Protein AF-A0A534NVT3-F1 (afdb_monomer_lite)

Foldseek 3Di:
DDYDDDDDDDDDDDDDDDPDPPPVVVVPPPDDDDDDDDDDDDDDDDDDDDDDDDDDDDDDDDDDDDDDPDDDDDDDDDDDDDDDDDDDDDPPPPPPPDDPDDPVVVVCVVLVPPPDDPDDPVNLVVLLVVLLVLLCVLLVVLLVVCLDDDDVLVVLLVLLCVCLVCVALVSVLVCLLVLVDQDFAFFCLLSRVLNVQHDPDPCSFVVLLVVLLVLLSLLLVLQLVLCCVPRNSPVSSVSSNCLSPPPVSSNQSNGNHLVSVLSNLVSQLSSLLVVCVVVLQSLLVSLLSLLSSCSSPVCSVVSLVVSLVVQCVNPPPVSVVDVSNVSSPVSSCVNNVSQQSSCCVNVVGSSDHPCVVVVPVPDPVVVCCVPPNCVVVVPDDD

Sequence (382 aa):
MAAARGARRSQACLPAAAREGRVEAARAAGRLFPAAASGDALRGGRGRALASAGRRRPVGAAAAGRVQPLRRVPPQAAGRARVQPPLDAHENARGAARGHRSRGDALRRLAGGRGGVQLTPRREGFLLAGCVALFLLLAGVRAWDHTHPYYDDVGFLDLANQVHDLGGPFALVKGLYAGTWTEDNRNPLYVGVLSLVAGRDHGFHTRGRILTIFIGVLALLAWWRTVRRHAGPGPALVLAAFLAASETFVEYSGRESAEPLLVLLWAGAVSTIILGLERPFYWLAAGCLAGLAQLDKGSGIFLVFCFAVALLLWRGPRALRDPWAWGMGLAFLAAASPLLVRNLRVFGSPLHHWNNRLVWIDRLPDYAEIYAPGAFDRLPHG

Radius of gyration: 32.04 Å; chains: 1; bounding box: 75×103×105 Å

Structure (mmCIF, N/CA/C/O backbone):
data_AF-A0A534NVT3-F1
#
_entry.id   AF-A0A534NVT3-F1
#
loop_
_atom_site.group_PDB
_atom_site.id
_atom_site.type_symbol
_atom_site.label_atom_id
_atom_site.label_alt_id
_atom_site.label_comp_id
_atom_site.label_asym_id
_atom_site.label_entity_id
_atom_site.label_seq_id
_atom_site.pdbx_PDB_ins_code
_atom_site.Cartn_x
_atom_site.Cartn_y
_atom_site.Cartn_z
_atom_site.occupancy
_atom_site.B_iso_or_equiv
_atom_site.auth_seq_id
_atom_site.auth_comp_id
_atom_site.auth_asym_id
_atom_site.auth_atom_id
_atom_site.pdbx_PDB_model_num
ATOM 1 N N . MET A 1 1 ? 12.920 39.322 -46.554 1.00 35.59 1 MET A N 1
ATOM 2 C CA . MET A 1 1 ? 13.977 39.164 -47.580 1.00 35.59 1 MET A CA 1
ATOM 3 C C . MET A 1 1 ? 15.123 38.399 -46.927 1.00 35.59 1 MET A C 1
ATOM 5 O O . MET A 1 1 ? 15.685 38.908 -45.974 1.00 35.59 1 MET A O 1
ATOM 9 N N . ALA A 1 2 ? 15.153 37.074 -47.112 1.00 33.50 2 ALA A N 1
ATOM 10 C CA . ALA A 1 2 ? 16.075 36.344 -48.007 1.00 33.50 2 ALA A CA 1
ATOM 11 C C . ALA A 1 2 ? 17.482 36.203 -47.375 1.00 33.50 2 ALA A C 1
ATOM 13 O O . ALA A 1 2 ? 18.178 37.195 -47.236 1.00 33.50 2 ALA A O 1
ATOM 14 N N . ALA A 1 3 ? 17.811 35.042 -46.782 1.00 36.75 3 ALA A N 1
ATOM 15 C CA . ALA A 1 3 ? 18.461 33.864 -47.410 1.00 36.75 3 ALA A CA 1
ATOM 16 C C . ALA A 1 3 ? 20.005 33.980 -47.305 1.00 36.75 3 ALA A C 1
ATOM 18 O O . ALA A 1 3 ? 20.523 35.068 -47.477 1.00 36.75 3 ALA A O 1
ATOM 19 N N . ALA A 1 4 ? 20.852 32.972 -47.080 1.00 38.94 4 ALA A N 1
ATOM 20 C CA . ALA A 1 4 ? 20.775 31.532 -46.830 1.00 38.94 4 ALA A CA 1
ATOM 21 C C . ALA A 1 4 ? 22.229 31.010 -46.620 1.00 38.94 4 ALA A C 1
ATOM 23 O O . ALA A 1 4 ? 23.179 31.718 -46.950 1.00 38.94 4 ALA A O 1
ATOM 24 N N . ARG A 1 5 ? 22.352 29.714 -46.265 1.00 34.50 5 ARG A N 1
ATOM 25 C CA . ARG A 1 5 ? 23.527 28.795 -46.340 1.00 34.50 5 ARG A CA 1
ATOM 26 C C . ARG A 1 5 ? 24.401 28.732 -45.068 1.00 34.50 5 ARG A C 1
ATOM 28 O O . ARG A 1 5 ? 24.807 29.754 -44.552 1.00 34.50 5 ARG A O 1
ATOM 35 N N . GLY A 1 6 ? 24.760 27.564 -44.528 1.00 28.67 6 GLY A N 1
ATOM 36 C CA . GLY A 1 6 ? 24.580 26.193 -45.004 1.00 28.67 6 GLY A CA 1
ATOM 37 C C . GLY A 1 6 ? 24.985 25.154 -43.948 1.00 28.67 6 GLY A C 1
ATOM 38 O O . GLY A 1 6 ? 25.758 25.428 -43.036 1.00 28.67 6 GLY A O 1
ATOM 39 N N . ALA A 1 7 ? 24.420 23.958 -44.092 1.00 34.91 7 ALA A N 1
ATOM 40 C CA . ALA A 1 7 ? 24.636 22.791 -43.249 1.00 34.91 7 ALA A CA 1
ATOM 41 C C . ALA A 1 7 ? 25.855 21.969 -43.703 1.00 34.91 7 ALA A C 1
ATOM 43 O O . ALA A 1 7 ? 26.071 21.801 -44.905 1.00 34.91 7 ALA A O 1
ATOM 44 N N . ARG A 1 8 ? 26.568 21.343 -42.756 1.00 31.50 8 ARG A N 1
ATOM 45 C CA . ARG A 1 8 ? 27.329 20.107 -43.000 1.00 31.50 8 ARG A CA 1
ATOM 46 C C . ARG A 1 8 ? 27.159 19.122 -41.844 1.00 31.50 8 ARG A C 1
ATOM 48 O O . ARG A 1 8 ? 27.379 19.448 -40.686 1.00 31.50 8 ARG A O 1
ATOM 55 N N . ARG A 1 9 ? 26.741 17.915 -42.232 1.00 34.75 9 ARG A N 1
ATOM 56 C CA . ARG A 1 9 ? 26.665 16.674 -41.455 1.00 34.75 9 ARG A CA 1
ATOM 57 C C . ARG A 1 9 ? 28.070 16.116 -41.209 1.00 34.75 9 ARG A C 1
ATOM 59 O O . ARG A 1 9 ? 28.886 16.129 -42.127 1.00 34.75 9 ARG A O 1
ATOM 66 N N . SER A 1 10 ? 28.274 15.481 -40.060 1.00 31.81 10 SER A N 1
ATOM 67 C CA . SER A 1 10 ? 29.258 14.410 -39.881 1.00 31.81 10 SER A CA 1
ATOM 68 C C . SER A 1 10 ? 28.551 13.190 -39.282 1.00 31.81 10 SER A C 1
ATOM 70 O O . SER A 1 10 ? 28.169 13.160 -38.117 1.00 31.81 10 SER A O 1
ATOM 72 N N . GLN A 1 11 ? 28.312 12.195 -40.137 1.00 33.34 11 GLN A N 1
ATOM 73 C CA . GLN A 1 11 ? 27.956 10.832 -39.752 1.00 33.34 11 GLN A CA 1
ATOM 74 C C . GLN A 1 11 ? 29.257 10.094 -39.424 1.00 33.34 11 GLN A C 1
ATOM 76 O O . GLN A 1 11 ? 30.138 10.015 -40.277 1.00 33.34 11 GLN A O 1
ATOM 81 N N . ALA A 1 12 ? 29.378 9.552 -38.213 1.00 33.16 12 ALA A N 1
ATOM 82 C CA . ALA A 1 12 ? 30.413 8.579 -37.885 1.00 33.16 12 ALA A CA 1
ATOM 83 C C . ALA A 1 12 ? 29.840 7.168 -38.082 1.00 33.16 12 ALA A C 1
ATOM 85 O O . ALA A 1 12 ? 28.866 6.778 -37.438 1.00 33.16 12 ALA A O 1
ATOM 86 N N . CYS A 1 13 ? 30.437 6.440 -39.023 1.00 31.30 13 CYS A N 1
ATOM 87 C CA . CYS A 1 13 ? 30.183 5.036 -39.324 1.00 31.30 13 CYS A CA 1
ATOM 88 C C . CYS A 1 13 ? 30.794 4.155 -38.220 1.00 31.30 13 CYS A C 1
ATOM 90 O O . CYS A 1 13 ? 31.980 4.292 -37.927 1.00 31.30 13 CYS A O 1
ATOM 92 N N . LEU A 1 14 ? 30.018 3.230 -37.646 1.00 36.56 14 LEU A N 1
ATOM 93 C CA . LEU A 1 14 ? 30.528 2.118 -36.833 1.00 36.56 14 LEU A CA 1
ATOM 94 C C . LEU A 1 14 ? 30.482 0.818 -37.664 1.00 36.56 14 LEU A C 1
ATOM 96 O O . LEU A 1 14 ? 29.512 0.615 -38.399 1.00 36.56 14 LEU A O 1
ATOM 100 N N . PRO A 1 15 ? 31.506 -0.053 -37.582 1.00 34.88 15 PRO A N 1
ATOM 101 C CA . PRO A 1 15 ? 31.654 -1.203 -38.471 1.00 34.88 15 PRO A CA 1
ATOM 102 C C . PRO A 1 15 ? 30.706 -2.372 -38.148 1.00 34.88 15 PRO A C 1
ATOM 104 O O . PRO A 1 15 ? 30.394 -2.680 -36.997 1.00 34.88 15 PRO A O 1
ATOM 107 N N . ALA A 1 16 ? 30.276 -3.045 -39.216 1.00 35.97 16 ALA A N 1
ATOM 108 C CA . ALA A 1 16 ? 29.253 -4.085 -39.266 1.00 35.97 16 ALA A CA 1
ATOM 109 C C . ALA A 1 16 ? 29.789 -5.507 -38.992 1.00 35.97 16 ALA A C 1
ATOM 111 O O . ALA A 1 16 ? 29.692 -6.383 -39.846 1.00 35.97 16 ALA A O 1
ATOM 112 N N . ALA A 1 17 ? 30.318 -5.765 -37.793 1.00 36.00 17 ALA A N 1
ATOM 113 C CA . ALA A 1 17 ? 30.747 -7.111 -37.391 1.00 36.00 17 ALA A CA 1
ATOM 114 C C . ALA A 1 17 ? 30.399 -7.414 -35.923 1.00 36.00 17 ALA A C 1
ATOM 116 O O . ALA A 1 17 ? 31.277 -7.566 -35.082 1.00 36.00 17 ALA A O 1
ATOM 117 N N . ALA A 1 18 ? 29.104 -7.456 -35.587 1.00 38.44 18 ALA A N 1
ATOM 118 C CA . ALA A 1 18 ? 28.642 -7.923 -34.269 1.00 38.44 18 ALA A CA 1
ATOM 119 C C . ALA A 1 18 ? 27.169 -8.390 -34.241 1.00 38.44 18 ALA A C 1
ATOM 121 O O . ALA A 1 18 ? 26.540 -8.368 -33.182 1.00 38.44 18 ALA A O 1
ATOM 122 N N . ARG A 1 19 ? 26.574 -8.763 -35.387 1.00 38.41 19 ARG A N 1
ATOM 123 C CA . ARG A 1 19 ? 25.117 -8.992 -35.484 1.00 38.41 19 ARG A CA 1
ATOM 124 C C . ARG A 1 19 ? 24.635 -10.439 -35.606 1.00 38.41 19 ARG A C 1
ATOM 126 O O . ARG A 1 19 ? 23.429 -10.632 -35.534 1.00 38.41 19 ARG A O 1
ATOM 133 N N . GLU A 1 20 ? 25.507 -11.444 -35.665 1.00 35.41 20 GLU A N 1
ATOM 134 C CA . GLU A 1 20 ? 25.053 -12.836 -35.887 1.00 35.41 20 GLU A CA 1
ATOM 135 C C . GLU A 1 20 ? 25.266 -13.810 -34.712 1.00 35.41 20 GLU A C 1
ATOM 137 O O . GLU A 1 20 ? 24.826 -14.948 -34.777 1.00 35.41 20 GLU A O 1
ATOM 142 N N . GLY A 1 21 ? 25.822 -13.375 -33.575 1.00 36.50 21 GLY A N 1
ATOM 143 C CA . GLY A 1 21 ? 26.151 -14.288 -32.463 1.00 36.50 21 GLY A CA 1
ATOM 144 C C . GLY A 1 21 ? 25.149 -14.408 -31.301 1.00 36.50 21 GLY A C 1
ATOM 145 O O . GLY A 1 21 ? 25.432 -15.134 -30.355 1.00 36.50 21 GLY A O 1
ATOM 146 N N . ARG A 1 22 ? 24.018 -13.681 -31.282 1.00 36.28 22 ARG A N 1
ATOM 147 C CA . ARG A 1 22 ? 23.162 -13.579 -30.066 1.00 36.28 22 ARG A CA 1
ATOM 148 C C . ARG A 1 22 ? 21.808 -14.286 -30.109 1.00 36.28 22 ARG A C 1
ATOM 150 O O . ARG A 1 22 ? 21.149 -14.346 -29.076 1.00 36.28 22 ARG A O 1
ATOM 157 N N . VAL A 1 23 ? 21.388 -14.840 -31.244 1.00 37.47 23 VAL A N 1
ATOM 158 C CA . VAL A 1 23 ? 20.041 -15.438 -31.358 1.00 37.47 23 VAL A CA 1
ATOM 159 C C . VAL A 1 23 ? 20.011 -16.920 -30.946 1.00 37.47 23 VAL A C 1
ATOM 161 O O . VAL A 1 23 ? 18.973 -17.404 -30.501 1.00 37.47 23 VAL A O 1
ATOM 164 N N . GLU A 1 24 ? 21.143 -17.633 -30.965 1.00 31.64 24 GLU A N 1
ATOM 165 C CA . GLU A 1 24 ? 21.183 -19.059 -30.585 1.00 31.64 24 GLU A CA 1
ATOM 166 C C . GLU A 1 24 ? 21.427 -19.318 -29.089 1.00 31.64 24 GLU A C 1
ATOM 168 O O . GLU A 1 24 ? 20.954 -20.323 -28.557 1.00 31.64 24 GLU A O 1
ATOM 173 N N . ALA A 1 25 ? 22.045 -18.387 -28.355 1.00 33.62 25 ALA A N 1
ATOM 174 C CA . ALA A 1 25 ? 22.308 -18.560 -26.920 1.00 33.62 25 ALA A CA 1
ATOM 175 C C . ALA A 1 25 ? 21.039 -18.470 -26.041 1.00 33.62 25 ALA A C 1
ATOM 177 O O . ALA A 1 25 ? 21.001 -19.019 -24.942 1.00 33.62 25 ALA A O 1
ATOM 178 N N . ALA A 1 26 ? 19.968 -17.837 -26.533 1.00 35.19 26 ALA A N 1
ATOM 179 C CA . ALA A 1 26 ? 18.715 -17.671 -25.790 1.00 35.19 26 ALA A CA 1
ATOM 180 C C . ALA A 1 26 ? 17.779 -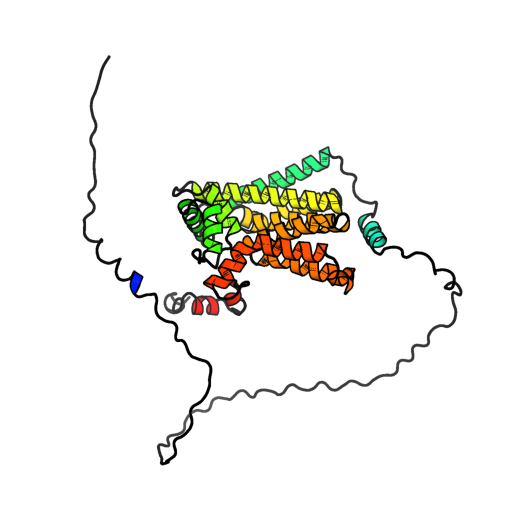18.899 -25.851 1.00 35.19 26 ALA A C 1
ATOM 182 O O . ALA A 1 26 ? 16.812 -18.965 -25.095 1.00 35.19 26 ALA A O 1
ATOM 183 N N . ARG A 1 27 ? 18.055 -19.896 -26.708 1.00 34.28 27 ARG A N 1
ATOM 184 C CA . ARG A 1 27 ? 17.257 -21.139 -26.793 1.00 34.28 27 ARG A CA 1
ATOM 185 C C . ARG A 1 27 ? 17.818 -22.308 -25.976 1.00 34.28 27 ARG A C 1
ATOM 187 O O . ARG A 1 27 ? 17.100 -23.281 -25.771 1.00 34.28 27 ARG A O 1
ATOM 194 N N . ALA A 1 28 ? 19.050 -22.214 -25.472 1.00 31.77 28 ALA A N 1
ATOM 195 C CA . ALA A 1 28 ? 19.714 -23.312 -24.761 1.00 31.77 28 ALA A CA 1
ATOM 196 C C . ALA A 1 28 ? 19.595 -23.254 -23.222 1.00 31.77 28 ALA A C 1
ATOM 198 O O . ALA A 1 28 ? 19.855 -24.251 -22.557 1.00 31.77 28 ALA A O 1
ATOM 199 N N . ALA A 1 29 ? 19.157 -22.133 -22.636 1.00 32.81 29 ALA A N 1
ATOM 200 C CA . ALA A 1 29 ? 19.079 -21.967 -21.176 1.00 32.81 29 ALA A CA 1
ATOM 201 C C . ALA A 1 29 ? 17.771 -22.484 -20.535 1.00 32.81 29 ALA A C 1
ATOM 203 O O . ALA A 1 29 ? 17.609 -22.432 -19.319 1.00 32.81 29 ALA A O 1
ATOM 204 N N . GLY A 1 30 ? 16.831 -22.998 -21.330 1.00 32.53 30 GLY A N 1
ATOM 205 C CA . GLY A 1 30 ? 15.546 -23.507 -20.854 1.00 32.53 30 GLY A CA 1
ATOM 206 C C . GLY A 1 30 ? 15.455 -25.024 -20.934 1.00 32.53 30 GLY A C 1
ATOM 207 O O . GLY A 1 30 ? 14.676 -25.506 -21.748 1.00 32.53 30 GLY A O 1
ATOM 208 N N . ARG A 1 31 ? 16.257 -25.775 -20.160 1.00 37.81 31 ARG A N 1
ATOM 209 C CA . ARG A 1 31 ? 16.073 -27.231 -19.943 1.00 37.81 31 ARG A CA 1
ATOM 210 C C . ARG A 1 31 ? 17.063 -27.828 -18.929 1.00 37.81 31 ARG A C 1
ATOM 212 O O . ARG A 1 31 ? 17.873 -28.665 -19.289 1.00 37.81 31 ARG A O 1
ATOM 219 N N . LEU A 1 32 ? 16.976 -27.465 -17.650 1.00 31.33 32 LEU A N 1
ATOM 220 C CA . LEU A 1 32 ? 17.580 -28.269 -16.575 1.00 31.33 32 LEU A CA 1
ATOM 221 C C . LEU A 1 32 ? 16.738 -28.173 -15.292 1.00 31.33 32 LEU A C 1
ATOM 223 O O . LEU A 1 32 ? 17.027 -27.391 -14.397 1.00 31.33 32 LEU A O 1
ATOM 227 N N . PHE A 1 33 ? 15.700 -29.003 -15.205 1.00 34.34 33 PHE A N 1
ATOM 228 C CA . PHE A 1 33 ? 15.181 -29.501 -13.930 1.00 34.34 33 PHE A CA 1
ATOM 229 C C . PHE A 1 33 ? 15.008 -31.017 -14.069 1.00 34.34 33 PHE A C 1
ATOM 231 O O . PHE A 1 33 ? 14.313 -31.451 -14.993 1.00 34.34 33 PHE A O 1
ATOM 238 N N . PRO A 1 34 ? 15.620 -31.842 -13.203 1.00 33.31 34 PRO A N 1
ATOM 239 C CA . PRO A 1 34 ? 15.310 -33.258 -13.166 1.00 33.31 34 PRO A CA 1
ATOM 240 C C . PRO A 1 34 ? 13.983 -33.456 -12.427 1.00 33.31 34 PRO A C 1
ATOM 242 O O . PRO A 1 34 ? 13.841 -33.124 -11.251 1.00 33.31 34 PRO A O 1
ATOM 245 N N . ALA A 1 35 ? 13.008 -34.011 -13.139 1.00 30.14 35 ALA A N 1
ATOM 246 C CA . ALA A 1 35 ? 11.843 -34.637 -12.541 1.00 30.14 35 ALA A CA 1
ATOM 247 C C . ALA A 1 35 ? 12.246 -35.998 -11.946 1.00 30.14 35 ALA A C 1
ATOM 249 O O . ALA A 1 35 ? 12.818 -36.829 -12.647 1.00 30.14 35 ALA A O 1
ATOM 250 N N . ALA A 1 36 ? 11.912 -36.240 -10.680 1.00 32.03 36 ALA A N 1
ATOM 251 C CA . ALA A 1 36 ? 11.793 -37.578 -10.097 1.00 32.03 36 ALA A CA 1
ATOM 252 C C . ALA A 1 36 ? 10.763 -37.481 -8.956 1.00 32.03 36 ALA A C 1
ATOM 254 O O . ALA A 1 36 ? 11.010 -36.821 -7.954 1.00 32.03 36 ALA A O 1
ATOM 255 N N . ALA A 1 37 ? 9.494 -37.818 -9.188 1.00 32.81 37 ALA A N 1
ATOM 256 C CA . ALA A 1 37 ? 8.914 -39.155 -9.352 1.00 32.81 37 ALA A CA 1
ATOM 257 C C . ALA A 1 37 ? 8.639 -39.836 -8.000 1.00 32.81 37 ALA A C 1
ATOM 259 O O . ALA A 1 37 ? 9.515 -40.364 -7.322 1.00 32.81 37 ALA A O 1
ATOM 260 N N . SER A 1 38 ? 7.355 -39.782 -7.660 1.00 31.20 38 SER A N 1
ATOM 261 C CA . SER A 1 38 ? 6.607 -40.609 -6.722 1.00 31.20 38 SER A CA 1
ATOM 262 C C . SER A 1 38 ? 6.796 -42.110 -6.973 1.00 31.20 38 SER A C 1
ATOM 264 O O . SER A 1 38 ? 6.854 -42.546 -8.122 1.00 31.20 38 SER A O 1
ATOM 266 N N . GLY A 1 39 ? 6.845 -42.887 -5.888 1.00 28.25 39 GLY A N 1
ATOM 267 C CA . GLY A 1 39 ? 6.844 -44.349 -5.917 1.00 28.25 39 GLY A CA 1
ATOM 268 C C . GLY A 1 39 ? 5.525 -44.932 -6.428 1.00 28.25 39 GLY A C 1
ATOM 269 O O . GLY A 1 39 ? 4.465 -44.360 -6.207 1.00 28.25 39 GLY A O 1
ATOM 270 N N . ASP A 1 40 ? 5.589 -46.042 -7.158 1.00 29.70 40 ASP A N 1
ATOM 271 C CA . ASP A 1 40 ? 5.370 -47.378 -6.597 1.00 29.70 40 ASP A CA 1
ATOM 272 C C . ASP A 1 40 ? 5.522 -48.465 -7.677 1.00 29.70 40 ASP A C 1
ATOM 274 O O . ASP A 1 40 ? 5.248 -48.250 -8.854 1.00 29.70 40 ASP A O 1
ATOM 278 N N . ALA A 1 41 ? 5.909 -49.652 -7.203 1.00 30.11 41 ALA A N 1
ATOM 279 C CA . ALA A 1 41 ? 5.780 -50.973 -7.821 1.00 30.11 41 ALA A CA 1
ATOM 280 C C . ALA A 1 41 ? 6.546 -51.288 -9.127 1.00 30.11 41 ALA A C 1
ATOM 282 O O . ALA A 1 41 ? 6.143 -50.924 -10.224 1.00 30.11 41 ALA A O 1
ATOM 283 N N . LEU A 1 42 ? 7.525 -52.198 -9.015 1.00 32.41 42 LEU A N 1
ATOM 284 C CA . LEU A 1 42 ? 7.447 -53.507 -9.682 1.00 32.41 42 LEU A CA 1
ATOM 285 C C . LEU A 1 42 ? 8.420 -54.526 -9.062 1.00 32.41 42 LEU A C 1
ATOM 287 O O . LEU A 1 42 ? 9.544 -54.229 -8.669 1.00 32.41 42 LEU A O 1
ATOM 291 N N . ARG A 1 43 ? 7.895 -55.745 -8.935 1.00 30.98 43 ARG A N 1
ATOM 292 C CA . ARG A 1 43 ? 8.469 -56.942 -8.319 1.00 30.98 43 ARG A CA 1
ATOM 293 C C . ARG A 1 43 ? 9.644 -57.523 -9.114 1.00 30.98 43 ARG A C 1
ATOM 295 O O . ARG A 1 43 ? 9.544 -57.672 -10.323 1.00 30.98 43 ARG A O 1
ATOM 302 N N . GLY A 1 44 ? 10.586 -58.107 -8.369 1.00 28.19 44 GLY A N 1
ATOM 303 C CA . GLY A 1 44 ? 11.086 -59.462 -8.633 1.00 28.19 44 GLY A CA 1
ATOM 304 C C . GLY A 1 44 ? 12.454 -59.574 -9.309 1.00 28.19 44 GLY A C 1
ATOM 305 O O . GLY A 1 44 ? 12.640 -59.122 -10.428 1.00 28.19 44 GLY A O 1
ATOM 306 N N . GLY A 1 45 ? 13.387 -60.287 -8.666 1.00 27.69 45 GLY A N 1
ATOM 307 C CA . GLY A 1 45 ? 14.597 -60.764 -9.345 1.00 27.69 45 GLY A CA 1
ATOM 308 C C . GLY A 1 45 ? 15.762 -61.116 -8.426 1.00 27.69 45 GLY A C 1
ATOM 309 O O . GLY A 1 45 ? 16.550 -60.264 -8.054 1.00 27.69 45 GLY A O 1
ATOM 310 N N . ARG A 1 46 ? 15.853 -62.398 -8.072 1.00 30.44 46 ARG A N 1
ATOM 311 C CA . ARG A 1 46 ? 16.892 -63.081 -7.282 1.00 30.44 46 ARG A CA 1
ATOM 312 C C . ARG A 1 46 ? 18.351 -62.796 -7.717 1.00 30.44 46 ARG A C 1
ATOM 314 O O . ARG A 1 46 ? 18.662 -62.943 -8.889 1.00 30.44 46 ARG A O 1
ATOM 321 N N . GLY A 1 47 ? 19.253 -62.710 -6.730 1.00 28.39 47 GLY A N 1
ATOM 322 C CA . GLY A 1 47 ? 20.329 -63.710 -6.570 1.00 28.39 47 GLY A CA 1
ATOM 323 C C . GLY A 1 47 ? 21.795 -63.325 -6.856 1.00 28.39 47 GLY A C 1
ATOM 324 O O . GLY A 1 47 ? 22.125 -62.934 -7.965 1.00 28.39 47 GLY A O 1
ATOM 325 N N . ARG A 1 48 ? 22.659 -63.679 -5.877 1.00 29.61 48 ARG A N 1
ATOM 326 C CA . ARG A 1 48 ? 24.143 -63.852 -5.876 1.00 29.61 48 ARG A CA 1
ATOM 327 C C . ARG A 1 48 ? 24.974 -62.558 -5.760 1.00 29.61 48 ARG A C 1
ATOM 329 O O . ARG A 1 48 ? 24.814 -61.667 -6.571 1.00 29.61 48 ARG A O 1
ATOM 336 N N . ALA A 1 49 ? 25.773 -62.292 -4.717 1.00 29.70 49 ALA A N 1
ATOM 337 C CA . ALA A 1 49 ? 26.787 -63.029 -3.929 1.00 29.70 49 ALA A CA 1
ATOM 338 C C . ALA A 1 49 ? 28.209 -63.037 -4.536 1.00 29.70 49 ALA A C 1
ATOM 340 O O . ALA A 1 49 ? 28.377 -63.442 -5.681 1.00 29.70 49 ALA A O 1
ATOM 341 N N . LEU A 1 50 ? 29.179 -62.726 -3.649 1.00 32.06 50 LEU A N 1
ATOM 342 C CA . LEU A 1 50 ? 30.659 -62.813 -3.713 1.00 32.06 50 LEU A CA 1
ATOM 343 C C . LEU A 1 50 ? 31.387 -61.590 -4.312 1.00 32.06 50 LEU A C 1
ATOM 345 O O . LEU A 1 50 ? 30.955 -61.062 -5.321 1.00 32.06 50 LEU A O 1
ATOM 349 N N . ALA A 1 51 ? 32.533 -61.111 -3.817 1.00 31.16 51 ALA A N 1
ATOM 350 C CA . ALA A 1 51 ? 33.303 -61.270 -2.575 1.00 31.16 51 ALA A CA 1
ATOM 351 C C . ALA A 1 51 ? 34.484 -60.260 -2.630 1.00 31.16 51 ALA A C 1
ATOM 353 O O . ALA A 1 51 ? 34.868 -59.880 -3.727 1.00 31.16 51 ALA A O 1
ATOM 354 N N . SER A 1 52 ? 35.026 -59.869 -1.457 1.00 32.00 52 SER A N 1
ATOM 355 C CA . SER A 1 52 ? 36.449 -59.583 -1.096 1.00 32.00 52 SER A CA 1
ATOM 356 C C . SER A 1 52 ? 37.390 -58.846 -2.091 1.00 32.00 52 SER A C 1
ATOM 358 O O . SER A 1 52 ? 37.389 -59.135 -3.270 1.00 32.00 52 SER A O 1
ATOM 360 N N . ALA A 1 53 ? 38.361 -57.992 -1.754 1.00 29.83 53 ALA A N 1
ATOM 361 C CA . ALA A 1 53 ? 39.105 -57.660 -0.539 1.00 29.83 53 ALA A CA 1
ATOM 362 C C . ALA A 1 53 ? 39.923 -56.373 -0.803 1.00 29.83 53 ALA A C 1
ATOM 364 O O . ALA A 1 53 ? 40.225 -56.055 -1.949 1.00 29.83 53 ALA A O 1
ATOM 365 N N . GLY A 1 54 ? 40.384 -55.698 0.256 1.00 28.23 54 GLY A N 1
ATOM 366 C CA . GLY A 1 54 ? 41.422 -54.669 0.118 1.00 28.23 54 GLY A CA 1
ATOM 367 C C . GLY A 1 54 ? 41.676 -53.829 1.367 1.00 28.23 54 GLY A C 1
ATOM 368 O O . GLY A 1 54 ? 41.404 -52.636 1.379 1.00 28.23 54 GLY A O 1
ATOM 369 N N . ARG A 1 55 ? 42.196 -54.450 2.433 1.00 32.25 55 ARG A N 1
ATOM 370 C CA . ARG A 1 55 ? 42.700 -53.777 3.645 1.00 32.25 55 ARG A CA 1
ATOM 371 C C . ARG A 1 55 ? 43.851 -52.815 3.314 1.00 32.25 55 ARG A C 1
ATOM 373 O O . ARG A 1 55 ? 44.888 -53.296 2.872 1.00 32.25 55 ARG A O 1
ATOM 380 N N . ARG A 1 56 ? 43.750 -51.538 3.708 1.00 30.31 56 ARG A N 1
ATOM 381 C CA . ARG A 1 56 ? 44.862 -50.746 4.283 1.00 30.31 56 ARG A CA 1
ATOM 382 C C . ARG A 1 56 ? 44.320 -49.706 5.280 1.00 30.31 56 ARG A C 1
ATOM 384 O O . ARG A 1 56 ? 43.463 -48.896 4.957 1.00 30.31 56 ARG A O 1
ATOM 391 N N . ARG A 1 57 ? 44.837 -49.765 6.504 1.00 30.98 57 ARG A N 1
ATOM 392 C CA . ARG A 1 57 ? 44.809 -48.785 7.611 1.00 30.98 57 ARG A CA 1
ATOM 393 C C . ARG A 1 57 ? 46.119 -49.026 8.394 1.00 30.98 57 ARG A C 1
ATOM 395 O O . ARG A 1 57 ? 46.659 -50.124 8.234 1.00 30.98 57 ARG A O 1
ATOM 402 N N . PRO A 1 58 ? 46.569 -48.160 9.321 1.00 42.84 58 PRO A N 1
ATOM 403 C CA . PRO A 1 58 ? 46.142 -46.782 9.625 1.00 42.84 58 PRO A CA 1
ATOM 404 C C . PRO A 1 58 ? 47.325 -45.814 9.900 1.00 42.84 58 PRO A C 1
ATOM 406 O O . PRO A 1 58 ? 48.379 -46.260 10.329 1.00 42.84 58 PRO A O 1
ATOM 409 N N . VAL A 1 59 ? 47.127 -44.492 9.804 1.00 31.03 59 VAL A N 1
ATOM 410 C CA . VAL A 1 59 ? 47.856 -43.499 10.630 1.00 31.03 59 VAL A CA 1
ATOM 411 C C . VAL A 1 59 ? 46.949 -42.281 10.843 1.00 31.03 59 VAL A C 1
ATOM 413 O O . VAL A 1 59 ? 46.335 -41.810 9.891 1.00 31.03 59 VAL A O 1
ATOM 416 N N . GLY A 1 60 ? 46.892 -41.770 12.077 1.00 29.70 60 GLY A N 1
ATOM 417 C CA . GLY A 1 60 ? 46.516 -40.377 12.355 1.00 29.70 60 GLY A CA 1
ATOM 418 C C . GLY A 1 60 ? 45.161 -40.169 13.021 1.00 29.70 60 GLY A C 1
ATOM 419 O O . GLY A 1 60 ? 44.170 -39.882 12.362 1.00 29.70 60 GLY A O 1
ATOM 420 N N . ALA A 1 61 ? 45.138 -40.292 14.346 1.00 30.92 61 ALA A N 1
ATOM 421 C CA . ALA A 1 61 ? 44.027 -39.930 15.211 1.00 30.92 61 ALA A CA 1
ATOM 422 C C . ALA A 1 61 ? 43.823 -38.404 15.285 1.00 30.92 61 ALA A C 1
ATOM 424 O O . ALA A 1 61 ? 44.777 -37.667 15.518 1.00 30.92 61 ALA A O 1
ATOM 425 N N . ALA A 1 62 ? 42.570 -37.952 15.198 1.00 32.69 62 ALA A N 1
ATOM 426 C CA . ALA A 1 62 ? 42.117 -36.684 15.766 1.00 32.69 62 ALA A CA 1
ATOM 427 C C . ALA A 1 62 ? 40.644 -36.812 16.188 1.00 32.69 62 ALA A C 1
ATOM 429 O O . ALA A 1 62 ? 39.861 -37.540 15.580 1.00 32.69 62 ALA A O 1
ATOM 430 N N . ALA A 1 63 ? 40.321 -36.182 17.310 1.00 33.62 63 ALA A N 1
ATOM 431 C CA . ALA A 1 63 ? 39.226 -36.509 18.210 1.00 33.62 63 ALA A CA 1
ATOM 432 C C . ALA A 1 63 ? 37.813 -36.380 17.613 1.00 33.62 63 ALA A C 1
ATOM 434 O O . ALA A 1 63 ? 37.406 -35.324 17.137 1.00 33.62 63 ALA A O 1
ATOM 435 N N . ALA A 1 64 ? 37.020 -37.442 17.772 1.00 33.25 64 ALA A N 1
ATOM 436 C CA . ALA A 1 64 ? 35.570 -37.381 17.670 1.00 33.25 64 ALA A CA 1
ATOM 437 C C . ALA A 1 64 ? 35.007 -36.642 18.898 1.00 33.25 64 ALA A C 1
ATOM 439 O O . ALA A 1 64 ? 35.096 -37.128 20.030 1.00 33.25 64 ALA A O 1
ATOM 440 N N . GLY A 1 65 ? 34.433 -35.461 18.664 1.00 30.95 65 GLY A N 1
ATOM 441 C CA . GLY A 1 65 ? 33.664 -34.714 19.651 1.00 30.95 65 GLY A CA 1
ATOM 442 C C . GLY A 1 65 ? 32.439 -35.516 20.085 1.00 30.95 65 GLY A C 1
ATOM 443 O O . GLY A 1 65 ? 31.528 -35.770 19.300 1.00 30.95 65 GLY A O 1
ATOM 444 N N . ARG A 1 66 ? 32.438 -35.941 21.350 1.00 32.31 66 ARG A N 1
ATOM 445 C CA . ARG A 1 66 ? 31.300 -36.586 22.007 1.00 32.31 66 ARG A CA 1
ATOM 446 C C . ARG A 1 66 ? 30.135 -35.603 22.097 1.00 32.31 66 ARG A C 1
ATOM 448 O O . ARG A 1 66 ? 30.247 -34.566 22.744 1.00 32.31 66 ARG A O 1
ATOM 455 N N . VAL A 1 67 ? 29.001 -35.991 21.523 1.00 35.50 67 VAL A N 1
ATOM 456 C CA . VAL A 1 67 ? 27.685 -35.424 21.829 1.00 35.50 67 VAL A CA 1
ATOM 457 C C . VAL A 1 67 ? 27.404 -35.674 23.314 1.00 35.50 67 VAL A C 1
ATOM 459 O O . VAL A 1 67 ? 27.305 -36.823 23.748 1.00 35.50 67 VAL A O 1
ATOM 462 N N . GLN A 1 68 ? 27.333 -34.606 24.110 1.00 34.09 68 GLN A N 1
ATOM 463 C CA . GLN A 1 68 ? 26.896 -34.686 25.502 1.00 34.09 68 GLN A CA 1
ATOM 464 C C . GLN A 1 68 ? 25.377 -34.918 25.549 1.00 34.09 68 GLN A C 1
ATOM 466 O O . GLN A 1 68 ? 24.633 -34.162 24.922 1.00 34.09 68 GLN A O 1
ATOM 471 N N . PRO A 1 69 ? 24.880 -35.913 26.299 1.00 35.47 69 PRO A N 1
ATOM 472 C CA . PRO A 1 69 ? 23.455 -36.028 26.562 1.00 35.47 69 PRO A CA 1
ATOM 473 C C . PRO A 1 69 ? 23.000 -34.908 27.510 1.00 35.47 69 PRO A C 1
ATOM 475 O O . PRO A 1 69 ? 23.622 -34.650 28.542 1.00 35.47 69 PRO A O 1
ATOM 478 N N . LEU A 1 70 ? 21.886 -34.265 27.150 1.00 36.56 70 LEU A N 1
ATOM 479 C CA . LEU A 1 70 ? 21.153 -33.293 27.962 1.00 36.56 70 LEU A CA 1
ATOM 480 C C . LEU A 1 70 ? 20.963 -33.806 29.396 1.00 36.56 70 LEU A C 1
ATOM 482 O O . LEU A 1 70 ? 20.268 -34.794 29.651 1.00 36.56 70 LEU A O 1
ATOM 486 N N . ARG A 1 71 ? 21.580 -33.101 30.344 1.00 30.70 71 ARG A N 1
ATOM 487 C CA . ARG A 1 71 ? 21.436 -33.331 31.779 1.00 30.70 71 ARG A CA 1
ATOM 488 C C . ARG A 1 71 ? 20.005 -32.959 32.181 1.00 30.70 71 ARG A C 1
ATOM 490 O O . ARG A 1 71 ? 19.640 -31.786 32.174 1.00 30.70 71 ARG A O 1
ATOM 497 N N . ARG A 1 72 ? 19.189 -33.965 32.513 1.00 36.03 72 ARG A N 1
ATOM 498 C CA . ARG A 1 72 ? 17.870 -33.782 33.139 1.00 36.03 72 ARG A CA 1
ATOM 499 C C . ARG A 1 72 ? 18.025 -32.956 34.418 1.00 36.03 72 ARG A C 1
ATOM 501 O O . ARG A 1 72 ? 18.771 -33.341 35.316 1.00 36.03 72 ARG A O 1
ATOM 508 N N . VAL A 1 73 ? 17.297 -31.848 34.493 1.00 37.56 73 VAL A N 1
ATOM 509 C CA . VAL A 1 73 ? 17.092 -31.081 35.726 1.00 37.56 73 VAL A CA 1
ATOM 510 C C . VAL A 1 73 ? 16.157 -31.898 36.635 1.00 37.56 73 VAL A C 1
ATOM 512 O O . VAL A 1 73 ? 15.112 -32.344 36.158 1.00 37.56 73 VAL A O 1
ATOM 515 N N . PRO A 1 74 ? 16.508 -32.157 37.907 1.00 36.53 74 PRO A N 1
ATOM 516 C CA . PRO A 1 74 ? 15.623 -32.856 38.835 1.00 36.53 74 PRO A CA 1
ATOM 517 C C . PRO A 1 74 ? 14.442 -31.959 39.254 1.00 36.53 74 PRO A C 1
ATOM 519 O O . PRO A 1 74 ? 14.610 -30.742 39.356 1.00 36.53 74 PRO A O 1
ATOM 522 N N . PRO A 1 75 ? 13.256 -32.532 39.535 1.00 37.38 75 PRO A N 1
ATOM 523 C CA . PRO A 1 75 ? 12.128 -31.771 40.051 1.00 37.38 75 PRO A CA 1
ATOM 524 C C . PRO A 1 75 ? 12.448 -31.350 41.488 1.00 37.38 75 PRO A C 1
ATOM 526 O O . PRO A 1 75 ? 12.588 -32.195 42.373 1.00 37.38 75 PRO A O 1
ATOM 529 N N . GLN A 1 76 ? 12.607 -30.047 41.728 1.00 37.22 76 GLN A N 1
ATOM 530 C CA . GLN A 1 76 ? 12.736 -29.553 43.092 1.00 37.22 76 GLN A CA 1
ATOM 531 C C . GLN A 1 76 ? 11.396 -29.646 43.822 1.00 37.22 76 GLN A C 1
ATOM 533 O O . GLN A 1 76 ? 10.334 -29.305 43.304 1.00 37.22 76 GLN A O 1
ATOM 538 N N . ALA A 1 77 ? 11.517 -30.179 45.032 1.00 34.44 77 ALA A N 1
ATOM 539 C CA . ALA A 1 77 ? 10.493 -30.511 45.996 1.00 34.44 77 ALA A CA 1
ATOM 540 C C . ALA A 1 77 ? 9.432 -29.421 46.208 1.00 34.44 77 ALA A C 1
ATOM 542 O O . ALA A 1 77 ? 9.727 -28.247 46.428 1.00 34.44 77 ALA A O 1
ATOM 543 N N . ALA A 1 78 ? 8.181 -29.876 46.250 1.00 37.19 78 ALA A N 1
ATOM 544 C CA . ALA A 1 78 ? 7.040 -29.143 46.764 1.00 37.19 78 ALA A CA 1
ATOM 545 C C . ALA A 1 78 ? 7.233 -28.828 48.261 1.00 37.19 78 ALA A C 1
ATOM 547 O O . ALA A 1 78 ? 6.990 -29.665 49.132 1.00 37.19 78 ALA A O 1
ATOM 548 N N . GLY A 1 79 ? 7.660 -27.600 48.555 1.00 30.12 79 GLY A N 1
ATOM 549 C CA . GLY A 1 79 ? 7.597 -27.008 49.885 1.00 30.12 79 GLY A CA 1
ATOM 550 C C . GLY A 1 79 ? 6.194 -26.468 50.156 1.00 30.12 79 GLY A C 1
ATOM 551 O O . GLY A 1 79 ? 5.734 -25.536 49.501 1.00 30.12 79 GLY A O 1
ATOM 552 N N . ARG A 1 80 ? 5.502 -27.069 51.127 1.00 40.16 80 ARG A N 1
ATOM 553 C CA . ARG A 1 80 ? 4.216 -26.606 51.662 1.00 40.16 80 ARG A CA 1
ATOM 554 C C . ARG A 1 80 ? 4.378 -25.223 52.306 1.00 40.16 80 ARG A C 1
ATOM 556 O O . ARG A 1 80 ? 4.835 -25.135 53.439 1.00 40.16 80 ARG A O 1
ATOM 563 N N . ALA A 1 81 ? 3.916 -24.172 51.636 1.00 31.42 81 ALA A N 1
ATOM 564 C CA . ALA A 1 81 ? 3.586 -22.903 52.279 1.00 31.42 81 ALA A CA 1
ATOM 565 C C . ALA A 1 81 ? 2.058 -22.807 52.399 1.00 31.42 81 ALA A C 1
ATOM 567 O O . ALA A 1 81 ? 1.352 -22.559 51.423 1.00 31.42 81 ALA A O 1
ATOM 568 N N . ARG A 1 82 ? 1.536 -23.069 53.605 1.00 34.47 82 ARG A N 1
ATOM 569 C CA . ARG A 1 82 ? 0.152 -22.745 53.971 1.00 34.47 82 ARG A CA 1
ATOM 570 C C . ARG A 1 82 ? 0.027 -21.224 54.005 1.00 34.47 82 ARG A C 1
ATOM 572 O O . ARG A 1 82 ? 0.541 -20.598 54.923 1.00 34.47 82 ARG A O 1
ATOM 579 N N . VAL A 1 83 ? -0.683 -20.653 53.041 1.00 33.88 83 VAL A N 1
ATOM 580 C CA . VAL A 1 83 ? -1.227 -19.298 53.155 1.00 33.88 83 VAL A CA 1
ATOM 581 C C . VAL A 1 83 ? -2.668 -19.453 53.633 1.00 33.88 83 VAL A C 1
ATOM 583 O O . VAL A 1 83 ? -3.526 -19.940 52.900 1.00 33.88 83 VAL A O 1
ATOM 586 N N . GLN A 1 84 ? -2.905 -19.128 54.905 1.00 33.78 84 GLN A N 1
ATOM 587 C CA . GLN A 1 84 ? -4.247 -18.938 55.454 1.00 33.78 84 GLN A CA 1
ATOM 588 C C . GLN A 1 84 ? -4.938 -17.790 54.702 1.00 33.78 84 GLN A C 1
ATOM 590 O O . GLN A 1 84 ? -4.318 -16.739 54.533 1.00 33.78 84 GLN A O 1
ATOM 595 N N . PRO A 1 85 ? -6.201 -17.938 54.270 1.00 36.56 85 PRO A N 1
ATOM 596 C CA . PRO A 1 85 ? -6.978 -16.791 53.834 1.00 36.56 85 PRO A CA 1
ATOM 597 C C . PRO A 1 85 ? -7.423 -15.997 55.074 1.00 36.56 85 PRO A C 1
ATOM 599 O O . PRO A 1 85 ? -7.829 -16.612 56.065 1.00 36.56 85 PRO A O 1
ATOM 602 N N . PRO A 1 86 ? -7.374 -14.655 55.059 1.00 35.88 86 PRO A N 1
ATOM 603 C CA . PRO A 1 86 ? -8.068 -13.881 56.070 1.00 35.88 86 PRO A CA 1
ATOM 604 C C . PRO A 1 86 ? -9.577 -14.024 55.846 1.00 35.88 86 PRO A C 1
ATOM 606 O O . PRO A 1 86 ? -10.095 -13.772 54.755 1.00 35.88 86 PRO A O 1
ATOM 609 N N . LEU A 1 87 ? -10.246 -14.483 56.901 1.00 36.88 87 LEU A N 1
ATOM 610 C CA . LEU A 1 87 ? -11.683 -14.384 57.102 1.00 36.88 87 LEU A CA 1
ATOM 611 C C . LEU A 1 87 ? -12.080 -12.907 57.255 1.00 36.88 87 LEU A C 1
ATOM 613 O O . LEU A 1 87 ? -11.376 -12.129 57.893 1.00 36.88 87 LEU A O 1
ATOM 617 N N . ASP A 1 88 ? -13.234 -12.598 56.671 1.00 37.59 88 ASP A N 1
ATOM 618 C CA . ASP A 1 88 ? -14.139 -11.489 56.973 1.00 37.59 88 ASP A CA 1
ATOM 619 C C . ASP A 1 88 ? -13.672 -10.052 56.690 1.00 37.59 88 ASP A C 1
ATOM 621 O O . ASP A 1 88 ? -13.187 -9.335 57.559 1.00 37.59 88 ASP A O 1
ATOM 625 N N . ALA A 1 89 ? -13.992 -9.573 55.481 1.00 34.12 89 ALA A N 1
ATOM 626 C CA . ALA A 1 89 ? -14.583 -8.244 55.301 1.00 34.12 89 ALA A CA 1
ATOM 627 C C . ALA A 1 89 ? -15.310 -8.139 53.947 1.00 34.12 89 ALA A C 1
ATOM 629 O O . ALA A 1 89 ? -14.739 -8.417 52.895 1.00 34.12 89 ALA A O 1
ATOM 630 N N . HIS A 1 90 ? -16.551 -7.649 54.006 1.00 35.97 90 HIS A N 1
ATOM 631 C CA . HIS A 1 90 ? -17.457 -7.273 52.911 1.00 35.97 90 HIS A CA 1
ATOM 632 C C . HIS A 1 90 ? -18.427 -8.340 52.376 1.00 35.97 90 HIS A C 1
ATOM 634 O O . HIS A 1 90 ? -18.466 -8.681 51.192 1.00 35.97 90 HIS A O 1
ATOM 640 N N . GLU A 1 91 ? -19.383 -8.692 53.240 1.00 36.03 91 GLU A N 1
ATOM 641 C CA . GLU A 1 91 ? -20.800 -8.696 52.859 1.00 36.03 91 GLU A CA 1
ATOM 642 C C . GLU A 1 91 ? -21.153 -7.385 52.131 1.00 36.03 91 GLU A C 1
ATOM 644 O O . GLU A 1 91 ? -21.439 -6.377 52.761 1.00 36.03 91 GLU A O 1
ATOM 649 N N . ASN A 1 92 ? -21.040 -7.363 50.801 1.00 37.69 92 ASN A N 1
ATOM 650 C CA . ASN A 1 92 ? -21.755 -6.434 49.906 1.00 37.69 92 ASN A CA 1
ATOM 651 C C . ASN A 1 92 ? -21.692 -6.879 48.428 1.00 37.69 92 ASN A C 1
ATOM 653 O O . ASN A 1 92 ? -21.837 -6.081 47.504 1.00 37.69 92 ASN A O 1
ATOM 657 N N . ALA A 1 93 ? -21.517 -8.180 48.172 1.00 36.75 93 ALA A N 1
ATOM 658 C CA . ALA A 1 93 ? -21.463 -8.755 46.824 1.00 36.75 93 ALA A CA 1
ATOM 659 C C . ALA A 1 93 ? -22.751 -9.512 46.435 1.00 36.75 93 ALA A C 1
ATOM 661 O O . ALA A 1 93 ? -22.701 -10.501 45.708 1.00 36.75 93 ALA A O 1
ATOM 662 N N . ARG A 1 94 ? -23.923 -9.060 46.906 1.00 33.81 94 ARG A N 1
ATOM 663 C CA . ARG A 1 94 ? -25.237 -9.621 46.513 1.00 33.81 94 ARG A CA 1
ATOM 664 C C . ARG A 1 94 ? -26.188 -8.601 45.867 1.00 33.81 94 ARG A C 1
ATOM 666 O O . ARG A 1 94 ? -27.397 -8.784 45.895 1.00 33.81 94 ARG A O 1
ATOM 673 N N . GLY A 1 95 ? -25.642 -7.555 45.236 1.00 34.50 95 GLY A N 1
ATOM 674 C CA . GLY A 1 95 ? -26.431 -6.518 44.547 1.00 34.50 95 GLY A CA 1
ATOM 675 C C . GLY A 1 95 ? -26.056 -6.212 43.089 1.00 34.50 95 GLY A C 1
ATOM 676 O O . GLY A 1 95 ? -26.717 -5.392 42.461 1.00 34.50 95 GLY A O 1
ATOM 677 N N . ALA A 1 96 ? -25.029 -6.843 42.508 1.00 37.44 96 ALA A N 1
ATOM 678 C CA . ALA A 1 96 ? -24.513 -6.471 41.181 1.00 37.44 96 ALA A CA 1
ATOM 679 C C . ALA A 1 96 ? -24.915 -7.444 40.055 1.00 37.44 96 ALA A C 1
ATOM 681 O O . ALA A 1 96 ? -24.141 -7.719 39.144 1.00 37.44 96 ALA A O 1
ATOM 682 N N . ALA A 1 97 ? -26.148 -7.947 40.083 1.00 41.34 97 ALA A N 1
ATOM 683 C CA . ALA A 1 97 ? -26.775 -8.586 38.929 1.00 41.34 97 ALA A CA 1
ATOM 684 C C . ALA A 1 97 ? -27.590 -7.541 38.151 1.00 41.34 97 ALA A C 1
ATOM 686 O O . ALA A 1 97 ? -28.813 -7.586 38.156 1.00 41.34 97 ALA A O 1
ATOM 687 N N . ARG A 1 98 ? -26.924 -6.551 37.537 1.00 40.72 98 ARG A N 1
AT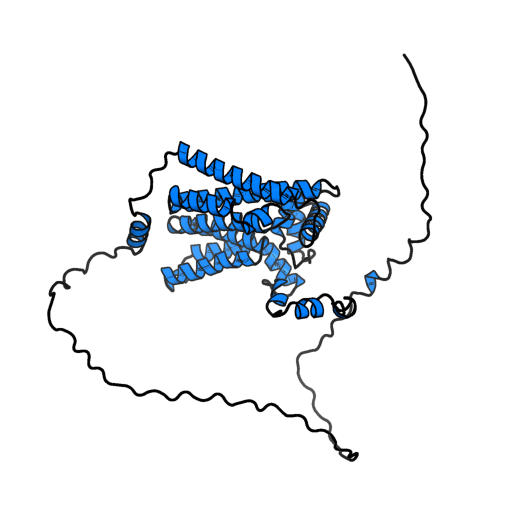OM 688 C CA . ARG A 1 98 ? -27.520 -5.634 36.543 1.00 40.72 98 ARG A CA 1
ATOM 689 C C . ARG A 1 98 ? -26.431 -4.806 35.863 1.00 40.72 98 ARG A C 1
ATOM 691 O O . ARG A 1 98 ? -25.782 -3.972 36.486 1.00 40.72 98 ARG A O 1
ATOM 698 N N . GLY A 1 99 ? -26.277 -5.014 34.559 1.00 37.03 99 GLY A N 1
ATOM 699 C CA . GLY A 1 99 ? -25.492 -4.149 33.685 1.00 37.03 99 GLY A CA 1
ATOM 700 C C . GLY A 1 99 ? -24.328 -4.872 33.031 1.00 37.03 99 GLY A C 1
ATOM 701 O O . GLY A 1 99 ? -23.208 -4.852 33.531 1.00 37.03 99 GLY A O 1
ATOM 702 N N . HIS A 1 100 ? -24.591 -5.439 31.857 1.00 44.25 100 HIS A N 1
ATOM 703 C CA . HIS A 1 100 ? -23.585 -5.781 30.859 1.00 44.25 100 HIS A CA 1
ATOM 704 C C . HIS A 1 100 ? -22.922 -4.471 30.382 1.00 44.25 100 HIS A C 1
ATOM 706 O O . HIS A 1 100 ? -23.226 -3.949 29.314 1.00 44.25 100 HIS A O 1
ATOM 712 N N . ARG A 1 101 ? -22.089 -3.854 31.230 1.00 43.84 101 ARG A N 1
ATOM 713 C CA . ARG A 1 101 ? -21.304 -2.673 30.864 1.00 43.84 101 ARG A CA 1
ATOM 714 C C . ARG A 1 101 ? -20.248 -3.142 29.880 1.00 43.84 101 ARG A C 1
ATOM 716 O O . ARG A 1 101 ? -19.419 -3.992 30.205 1.00 43.84 101 ARG A O 1
ATOM 723 N N . SER A 1 102 ? -20.342 -2.646 28.651 1.00 49.00 102 SER A N 1
ATOM 724 C CA . SER A 1 102 ? -19.481 -3.089 27.567 1.00 49.00 102 SER A CA 1
ATOM 725 C C . SER A 1 102 ? -18.024 -2.785 27.928 1.00 49.00 102 SER A C 1
ATOM 727 O O . SER A 1 102 ? -17.690 -1.679 28.351 1.00 49.00 102 SER A O 1
ATOM 729 N N . ARG A 1 103 ? -17.119 -3.746 27.718 1.00 51.69 103 ARG A N 1
ATOM 730 C CA . ARG A 1 103 ? -15.663 -3.501 27.744 1.00 51.69 103 ARG A CA 1
ATOM 731 C C . ARG A 1 103 ? -15.247 -2.319 26.844 1.00 51.69 103 ARG A C 1
ATOM 733 O O . ARG A 1 103 ? -14.191 -1.734 27.070 1.00 51.69 103 ARG A O 1
ATOM 740 N N . GLY A 1 104 ? -16.084 -1.934 25.875 1.00 49.16 104 GLY A N 1
ATOM 741 C CA . GLY A 1 104 ? -15.909 -0.737 25.053 1.00 49.16 104 GLY A CA 1
ATOM 742 C C . GLY A 1 104 ? -15.892 0.570 25.852 1.00 49.16 104 GLY A C 1
ATOM 743 O O . GLY A 1 104 ? -15.143 1.479 25.500 1.00 49.16 104 GLY A O 1
ATOM 744 N N . ASP A 1 105 ? -16.615 0.653 26.972 1.00 49.78 105 ASP A N 1
ATOM 745 C CA . ASP A 1 105 ? -16.627 1.855 27.817 1.00 49.78 105 ASP A CA 1
ATOM 746 C C . ASP A 1 105 ? -15.331 2.018 28.619 1.00 49.78 105 ASP A C 1
ATOM 748 O O . ASP A 1 105 ? -14.914 3.141 28.900 1.00 49.78 105 ASP A O 1
ATOM 752 N N . ALA A 1 106 ? -14.652 0.916 28.952 1.00 50.16 106 ALA A N 1
ATOM 753 C CA . ALA A 1 106 ? -13.360 0.952 29.636 1.00 50.16 106 ALA A CA 1
ATOM 754 C C . ALA A 1 106 ? -12.240 1.452 28.705 1.00 50.16 106 ALA A C 1
ATOM 756 O O . ALA A 1 106 ? -11.445 2.302 29.102 1.00 50.16 106 ALA A O 1
ATOM 757 N N . LEU A 1 107 ? -12.233 1.010 27.440 1.00 53.62 107 LEU A N 1
ATOM 758 C CA . LEU A 1 107 ? -11.306 1.518 26.419 1.00 53.62 107 LEU A CA 1
ATOM 759 C C . LEU A 1 107 ? -11.581 2.989 26.071 1.00 53.62 107 LEU A C 1
ATOM 761 O O . LEU A 1 107 ? -10.640 3.766 25.930 1.00 53.62 107 LEU A O 1
ATOM 765 N N . ARG A 1 108 ? -12.853 3.412 26.024 1.00 50.84 108 ARG A N 1
ATOM 766 C CA . ARG A 1 108 ? -13.213 4.832 25.847 1.00 50.84 108 ARG A CA 1
ATOM 767 C C . ARG A 1 108 ? -12.801 5.709 27.026 1.00 50.84 108 ARG A C 1
ATOM 769 O O . ARG A 1 108 ? -12.485 6.871 26.811 1.00 50.84 108 ARG A O 1
ATOM 776 N N . ARG A 1 109 ? -12.783 5.188 28.258 1.00 50.62 109 ARG A N 1
ATOM 777 C CA . ARG A 1 109 ? -12.299 5.935 29.435 1.00 50.62 109 ARG A CA 1
ATOM 778 C C . ARG A 1 109 ? -10.777 6.048 29.477 1.00 50.62 109 ARG A C 1
ATOM 780 O O . ARG A 1 109 ? -10.286 7.099 29.867 1.00 50.62 109 ARG A O 1
ATOM 787 N N . LEU A 1 110 ? -10.049 5.024 29.026 1.00 53.12 110 LEU A N 1
ATOM 788 C CA . LEU A 1 110 ? -8.591 5.093 28.857 1.00 53.12 110 LEU A CA 1
ATOM 789 C C . LEU A 1 110 ? -8.189 6.050 27.722 1.00 53.12 110 LEU A C 1
ATOM 791 O O . LEU A 1 110 ? -7.262 6.832 27.889 1.00 53.12 110 LEU A O 1
ATOM 795 N N . ALA A 1 111 ? -8.930 6.060 26.609 1.00 52.28 111 ALA A N 1
ATOM 796 C CA . ALA A 1 111 ? -8.742 7.034 25.527 1.00 52.28 111 ALA A CA 1
ATOM 797 C C . ALA A 1 111 ? -9.268 8.444 25.876 1.00 52.28 111 ALA A C 1
ATOM 799 O O . ALA A 1 111 ? -8.829 9.439 25.309 1.00 52.28 111 ALA A O 1
ATOM 800 N N . GLY A 1 112 ? -10.217 8.533 26.810 1.00 43.66 112 GLY A N 1
ATOM 801 C CA . GLY A 1 112 ? -10.901 9.756 27.232 1.00 43.66 112 GLY A CA 1
ATOM 802 C C . GLY A 1 112 ? -10.295 10.435 28.459 1.00 43.66 112 GLY A C 1
ATOM 803 O O . GLY A 1 112 ? -10.976 11.254 29.078 1.00 43.66 112 GLY A O 1
ATOM 804 N N . GLY A 1 113 ? -9.052 10.106 28.831 1.00 46.50 113 GLY A N 1
ATOM 805 C CA . GLY A 1 113 ? -8.296 10.825 29.855 1.00 46.50 113 GLY A CA 1
ATOM 806 C C . GLY A 1 113 ? -8.201 12.310 29.498 1.00 46.50 113 GLY A C 1
ATOM 807 O O . GLY A 1 113 ? -7.418 12.710 28.639 1.00 46.50 113 GLY A O 1
ATOM 808 N N . ARG A 1 114 ? -9.048 13.122 30.139 1.00 45.56 114 ARG A N 1
ATOM 809 C CA . ARG A 1 114 ? -9.232 14.572 29.959 1.00 45.56 114 ARG A CA 1
ATOM 810 C C . ARG A 1 114 ? -8.021 15.384 30.450 1.00 45.56 114 ARG A C 1
ATOM 812 O O . ARG A 1 114 ? -8.147 16.200 31.353 1.00 45.56 114 ARG A O 1
ATOM 819 N N . GLY A 1 115 ? -6.858 15.156 29.848 1.00 48.69 115 GLY A N 1
ATOM 820 C CA . GLY A 1 115 ? -5.637 15.949 30.042 1.00 48.69 115 GLY A CA 1
ATOM 821 C C . GLY A 1 115 ? -4.970 16.375 28.730 1.00 48.69 115 GLY A C 1
ATOM 822 O O . GLY A 1 115 ? -3.880 16.935 28.750 1.00 48.69 115 GLY A O 1
ATOM 823 N N . GLY A 1 116 ? -5.592 16.097 27.579 1.00 56.78 116 GLY A N 1
ATOM 824 C CA . GLY A 1 116 ? -5.045 16.466 26.275 1.00 56.78 116 GLY A CA 1
ATOM 825 C C . GLY A 1 116 ? -5.095 17.976 26.049 1.00 56.78 116 GLY A C 1
ATOM 826 O O . GLY A 1 116 ? -6.154 18.588 26.181 1.00 56.78 116 GLY A O 1
ATOM 827 N N . VAL A 1 117 ? -3.957 18.566 25.678 1.00 60.66 117 VAL A N 1
ATOM 828 C CA . VAL A 1 117 ? -3.853 19.960 25.224 1.00 60.66 117 VAL A CA 1
ATOM 829 C C . VAL A 1 117 ? -4.921 20.213 24.155 1.00 60.66 117 VAL A C 1
ATOM 831 O O . VAL A 1 117 ? -4.901 19.588 23.093 1.00 60.66 117 VAL A O 1
ATOM 834 N N . GLN A 1 118 ? -5.868 21.115 24.426 1.00 74.50 118 GLN A N 1
ATOM 835 C CA . GLN A 1 118 ? -6.842 21.539 23.421 1.00 74.50 118 GLN A CA 1
ATOM 836 C C . GLN A 1 118 ? -6.113 22.349 22.344 1.00 74.50 118 GLN A C 1
ATOM 838 O O . GLN A 1 118 ? -5.775 23.517 22.529 1.00 74.50 118 GLN A O 1
ATOM 843 N N . LEU A 1 119 ? -5.827 21.706 21.215 1.00 83.44 119 LEU A N 1
ATOM 844 C CA . LEU A 1 119 ? -5.239 22.359 20.054 1.00 83.44 119 LEU A CA 1
ATOM 845 C C . LEU A 1 119 ? -6.337 23.062 19.261 1.00 83.44 119 LEU A C 1
ATOM 847 O O . LEU A 1 119 ? -7.342 22.456 18.892 1.00 83.44 119 LEU A O 1
ATOM 851 N N . THR A 1 120 ? -6.136 24.345 18.967 1.00 91.38 120 THR A N 1
ATOM 852 C CA . THR A 1 120 ? -7.017 25.047 18.033 1.00 91.38 120 THR A CA 1
ATOM 853 C C . THR A 1 120 ? -6.815 24.483 16.620 1.00 91.38 120 THR A C 1
ATOM 855 O O . THR A 1 120 ? -5.683 24.136 16.271 1.00 91.38 120 THR A O 1
ATOM 858 N N . PRO A 1 121 ? -7.853 24.440 15.761 1.00 91.88 121 PRO A N 1
ATOM 859 C CA . PRO A 1 121 ? -7.724 23.916 14.396 1.00 91.88 121 PRO A CA 1
ATOM 860 C C . PRO A 1 121 ? -6.617 24.598 13.580 1.00 91.88 121 PRO A C 1
ATOM 862 O O . PRO A 1 121 ? -5.941 23.958 12.781 1.00 91.88 121 PRO A O 1
ATOM 865 N N . ARG A 1 122 ? -6.384 25.897 13.823 1.00 94.31 122 ARG A N 1
ATOM 866 C CA . ARG A 1 122 ? -5.287 26.655 13.202 1.00 94.31 122 ARG A CA 1
ATOM 867 C C . ARG A 1 122 ? -3.910 26.150 13.641 1.00 94.31 122 ARG A C 1
ATOM 869 O O . ARG A 1 122 ? -3.045 25.961 12.794 1.00 94.31 122 ARG A O 1
ATOM 876 N N . ARG A 1 123 ? -3.707 25.918 14.945 1.00 94.81 123 ARG A N 1
ATOM 877 C CA . ARG A 1 123 ? -2.442 25.377 15.472 1.00 94.81 123 ARG A CA 1
ATOM 878 C C . ARG A 1 123 ? -2.210 23.950 14.989 1.00 94.81 123 ARG A C 1
ATOM 880 O O . ARG A 1 123 ? -1.102 23.630 14.587 1.00 94.81 123 ARG A O 1
ATOM 887 N N . GLU A 1 124 ? -3.255 23.125 14.980 1.00 95.50 124 GLU A N 1
ATOM 888 C CA . GLU A 1 124 ? -3.194 21.768 14.432 1.00 95.50 124 GLU A CA 1
ATOM 889 C C . GLU A 1 124 ? -2.759 21.777 12.959 1.00 95.50 124 GLU A C 1
ATOM 891 O O . GLU A 1 124 ? -1.812 21.082 12.600 1.00 95.50 124 GLU A O 1
ATOM 896 N N . GLY A 1 125 ? -3.401 22.602 12.124 1.00 96.88 125 GLY A N 1
ATOM 897 C CA . GLY A 1 125 ? -3.053 22.727 10.708 1.00 96.88 125 GLY A CA 1
ATOM 898 C C . GLY A 1 125 ? -1.622 23.217 10.484 1.00 96.88 125 GLY A C 1
ATOM 899 O O . GLY A 1 125 ? -0.918 22.665 9.645 1.00 96.88 125 GLY A O 1
ATOM 900 N N . PHE A 1 126 ? -1.166 24.201 11.266 1.00 97.94 126 PHE A N 1
ATOM 901 C CA . PHE A 1 126 ? 0.207 24.704 11.193 1.00 97.94 126 PHE A CA 1
ATOM 902 C C . PHE A 1 126 ? 1.242 23.633 11.566 1.00 97.94 126 PHE A C 1
ATOM 904 O O . PHE A 1 126 ? 2.227 23.453 10.855 1.00 97.94 126 PHE A O 1
ATOM 911 N N . LEU A 1 127 ? 1.007 22.879 12.645 1.00 98.00 127 LEU A N 1
ATOM 912 C CA . LEU A 1 127 ? 1.907 21.804 13.073 1.00 98.00 127 LEU A CA 1
ATOM 913 C C . LEU A 1 127 ? 1.940 20.651 12.066 1.00 98.00 127 LEU A C 1
ATOM 915 O O . LEU A 1 127 ? 3.014 20.131 11.767 1.00 98.00 127 LEU A O 1
ATOM 919 N N . LEU A 1 128 ? 0.787 20.279 11.503 1.00 98.44 128 LEU A N 1
ATOM 920 C CA . LEU A 1 128 ? 0.727 19.277 10.441 1.00 98.44 128 LEU A CA 1
ATOM 921 C C . LEU A 1 128 ? 1.480 19.746 9.191 1.00 98.44 128 LEU A C 1
ATOM 923 O O . LEU A 1 128 ? 2.259 18.977 8.634 1.00 98.44 128 LEU A O 1
ATOM 927 N N . ALA A 1 129 ? 1.289 21.000 8.774 1.00 98.50 129 ALA A N 1
ATOM 928 C CA . ALA A 1 129 ? 2.032 21.585 7.662 1.00 98.50 129 ALA A CA 1
ATOM 929 C C . ALA A 1 129 ? 3.544 21.579 7.932 1.00 98.50 129 ALA A C 1
ATOM 931 O O . ALA A 1 129 ? 4.313 21.253 7.034 1.00 98.50 129 ALA A O 1
ATOM 932 N N . GLY A 1 130 ? 3.965 21.843 9.174 1.00 98.62 130 GLY A N 1
ATOM 933 C CA . GLY A 1 130 ? 5.355 21.694 9.608 1.00 98.62 130 GLY A CA 1
ATOM 934 C C . GLY A 1 130 ? 5.879 20.260 9.471 1.00 98.62 130 GLY A C 1
ATOM 935 O O . GLY A 1 130 ? 6.979 20.066 8.964 1.00 98.62 130 GLY A O 1
ATOM 936 N N . CYS A 1 131 ? 5.083 19.249 9.839 1.00 98.69 131 CYS A N 1
ATOM 937 C CA . CYS A 1 131 ? 5.450 17.838 9.647 1.00 98.69 131 CYS A CA 1
ATOM 938 C C . CYS A 1 131 ? 5.585 17.485 8.159 1.00 98.69 131 CYS A C 1
ATOM 940 O O . CYS A 1 131 ? 6.543 16.828 7.766 1.00 98.69 131 CYS A O 1
ATOM 942 N N . VAL A 1 132 ? 4.652 17.946 7.320 1.00 98.75 132 VAL A N 1
ATOM 943 C CA . VAL A 1 132 ? 4.710 17.735 5.864 1.00 98.75 132 VAL A CA 1
ATOM 944 C C . VAL A 1 132 ? 5.929 18.434 5.260 1.00 98.75 132 VAL A C 1
ATOM 946 O O . VAL A 1 132 ? 6.633 17.830 4.459 1.00 98.75 132 VAL A O 1
ATOM 949 N N . ALA A 1 133 ? 6.214 19.674 5.660 1.00 98.69 133 ALA A N 1
ATOM 950 C CA . ALA A 1 133 ? 7.381 20.416 5.195 1.00 98.69 133 ALA A CA 1
ATOM 951 C C . ALA A 1 133 ? 8.694 19.735 5.610 1.00 98.69 133 ALA A C 1
ATOM 953 O O . ALA A 1 133 ? 9.594 19.609 4.784 1.00 98.69 133 ALA A O 1
ATOM 954 N N . LEU A 1 134 ? 8.783 19.246 6.852 1.00 98.62 134 LEU A N 1
ATOM 955 C CA . LEU A 1 134 ? 9.931 18.475 7.330 1.00 98.62 134 LEU A CA 1
ATOM 956 C C . LEU A 1 134 ? 10.117 17.191 6.515 1.00 98.62 134 LEU A C 1
ATOM 958 O O . LEU A 1 134 ? 11.219 16.926 6.045 1.00 98.62 134 LEU A O 1
ATOM 962 N N . PHE A 1 135 ? 9.042 16.427 6.306 1.00 98.75 135 PHE A N 1
ATOM 963 C CA . PHE A 1 135 ? 9.082 15.215 5.491 1.00 98.75 135 PHE A CA 1
ATOM 964 C C . PHE A 1 135 ? 9.557 15.511 4.064 1.00 98.75 135 PHE A C 1
ATOM 966 O O . PHE A 1 135 ? 10.460 14.844 3.574 1.00 98.75 135 PHE A O 1
ATOM 973 N N . LEU A 1 136 ? 8.990 16.530 3.409 1.00 98.62 136 LEU A N 1
ATOM 974 C CA . LEU A 1 136 ? 9.375 16.927 2.053 1.00 98.62 136 LEU A CA 1
ATOM 975 C C . LEU A 1 136 ? 10.836 17.370 1.976 1.00 98.62 136 LEU A C 1
ATOM 977 O O . LEU A 1 136 ? 11.522 17.015 1.021 1.00 98.62 136 LEU A O 1
ATOM 981 N N . LEU A 1 137 ? 11.319 18.115 2.974 1.00 98.38 137 LEU A N 1
ATOM 982 C CA . LEU A 1 137 ? 12.718 18.517 3.058 1.00 98.38 137 LEU A CA 1
ATOM 983 C C . LEU A 1 137 ? 13.628 17.290 3.164 1.00 98.38 137 LEU A C 1
ATOM 985 O O . LEU A 1 137 ? 14.545 17.144 2.364 1.00 98.38 137 LEU A O 1
ATOM 989 N N . LEU A 1 138 ? 13.363 16.393 4.117 1.00 98.25 138 LEU A N 1
ATOM 990 C CA . LEU A 1 138 ? 14.205 15.220 4.351 1.00 98.25 138 LEU A CA 1
ATOM 991 C C . LEU A 1 138 ? 14.142 14.223 3.186 1.00 98.25 138 LEU A C 1
ATOM 993 O O . LEU A 1 138 ? 15.180 13.742 2.741 1.00 98.25 138 LEU A O 1
ATOM 997 N N . ALA A 1 139 ? 12.951 13.949 2.650 1.00 97.44 139 ALA A N 1
ATOM 998 C CA . ALA A 1 139 ? 12.782 13.071 1.494 1.00 97.44 139 ALA A CA 1
ATOM 999 C C . ALA A 1 139 ? 13.394 13.689 0.230 1.00 97.44 139 ALA A C 1
ATOM 1001 O O . ALA A 1 139 ? 13.989 12.978 -0.573 1.00 97.44 139 ALA A O 1
ATOM 1002 N N . GLY A 1 140 ? 13.311 15.015 0.081 1.00 96.94 140 GLY A N 1
ATOM 1003 C CA . GLY A 1 140 ? 13.963 15.764 -0.990 1.00 96.94 140 GLY A CA 1
ATOM 1004 C C . GLY A 1 140 ? 15.488 15.709 -0.907 1.00 96.94 140 GLY A C 1
ATOM 1005 O O . GLY A 1 140 ? 16.129 15.482 -1.927 1.00 96.94 140 GLY A O 1
ATOM 1006 N N . VAL A 1 141 ? 16.068 15.843 0.292 1.00 96.62 141 VAL A N 1
ATOM 1007 C CA . VAL A 1 141 ? 17.514 15.660 0.521 1.00 96.62 141 VAL A CA 1
ATOM 1008 C C . VAL A 1 141 ? 17.931 14.224 0.205 1.00 96.62 141 VAL A C 1
ATOM 1010 O O . VAL A 1 141 ? 18.874 14.025 -0.551 1.00 96.62 141 VAL A O 1
ATOM 1013 N N . ARG A 1 142 ? 17.195 13.213 0.689 1.00 94.50 142 ARG A N 1
ATOM 1014 C CA . ARG A 1 142 ? 17.497 11.809 0.359 1.00 94.50 142 ARG A CA 1
ATOM 1015 C C . ARG A 1 142 ? 17.396 11.536 -1.137 1.00 94.50 142 ARG A C 1
ATOM 1017 O O . ARG A 1 142 ? 18.263 10.865 -1.682 1.00 94.50 142 ARG A O 1
ATOM 1024 N N . ALA A 1 143 ? 16.380 12.073 -1.809 1.00 94.00 143 ALA A N 1
ATOM 1025 C CA . ALA A 1 143 ? 16.279 11.980 -3.257 1.00 94.00 143 ALA A CA 1
ATOM 1026 C C . ALA A 1 143 ? 17.465 12.686 -3.930 1.00 94.00 143 ALA A C 1
ATOM 1028 O O . ALA A 1 143 ? 18.055 12.138 -4.852 1.00 94.00 143 ALA A O 1
ATOM 1029 N N . TRP A 1 144 ? 17.862 13.870 -3.466 1.00 93.38 144 TRP A N 1
ATOM 1030 C CA . TRP A 1 144 ? 19.014 14.588 -4.010 1.00 93.38 144 TRP A CA 1
ATOM 1031 C C . TRP A 1 144 ? 20.313 13.779 -3.914 1.00 93.38 144 TRP A C 1
ATOM 1033 O O . TRP A 1 144 ? 21.025 13.672 -4.908 1.00 93.38 144 TRP A O 1
ATOM 1043 N N . ASP A 1 145 ? 20.572 13.153 -2.765 1.00 91.75 145 ASP A N 1
ATOM 1044 C CA . ASP A 1 145 ? 21.747 12.298 -2.552 1.00 91.75 145 ASP A CA 1
ATOM 1045 C C . ASP A 1 145 ? 21.690 11.004 -3.386 1.00 91.75 145 ASP A C 1
ATOM 1047 O O . ASP A 1 145 ? 22.713 10.408 -3.719 1.00 91.75 145 ASP A O 1
ATOM 1051 N N . HIS A 1 146 ? 20.487 10.582 -3.774 1.00 88.56 146 HIS A N 1
ATOM 1052 C CA . HIS A 1 146 ? 20.213 9.378 -4.555 1.00 88.56 146 HIS A CA 1
ATOM 1053 C C . HIS A 1 146 ? 20.129 9.685 -6.062 1.00 88.56 146 HIS A C 1
ATOM 1055 O O . HIS A 1 146 ? 19.106 9.473 -6.723 1.00 88.56 146 HIS A O 1
ATOM 1061 N N . THR A 1 147 ? 21.204 10.253 -6.618 1.00 85.94 147 THR A N 1
ATOM 1062 C CA . THR A 1 147 ? 21.245 10.788 -7.996 1.00 85.94 147 THR A CA 1
ATOM 1063 C C . THR A 1 147 ? 21.077 9.735 -9.090 1.00 85.94 147 THR A C 1
ATOM 1065 O O . THR A 1 147 ? 20.590 10.058 -10.177 1.00 85.94 147 THR A O 1
ATOM 1068 N N . HIS A 1 148 ? 21.455 8.489 -8.816 1.00 89.00 148 HIS A N 1
ATOM 1069 C CA . HIS A 1 148 ? 21.399 7.382 -9.765 1.00 89.00 148 HIS A CA 1
ATOM 1070 C C . HIS A 1 148 ? 20.618 6.211 -9.165 1.00 89.00 148 HIS A C 1
ATOM 1072 O O . HIS A 1 148 ? 20.812 5.916 -7.984 1.00 89.00 148 HIS A O 1
ATOM 1078 N N . PRO A 1 149 ? 19.766 5.531 -9.954 1.00 90.31 149 PRO A N 1
ATOM 1079 C CA . PRO A 1 149 ? 19.085 4.335 -9.481 1.00 90.31 149 PRO A CA 1
ATOM 1080 C C . PRO A 1 149 ? 20.112 3.233 -9.219 1.00 90.31 149 PRO A C 1
ATOM 1082 O O . PRO A 1 149 ? 21.020 3.016 -10.028 1.00 90.31 149 PRO A O 1
ATOM 1085 N N . TYR A 1 150 ? 19.960 2.516 -8.111 1.00 87.69 150 TYR A N 1
ATOM 1086 C CA . TYR A 1 150 ? 20.798 1.367 -7.791 1.00 87.69 150 TYR A CA 1
ATOM 1087 C C . TYR A 1 150 ? 19.959 0.229 -7.205 1.00 87.69 150 TYR A C 1
ATOM 1089 O O . TYR A 1 150 ? 18.876 0.445 -6.676 1.00 87.69 150 TYR A O 1
ATOM 1097 N N . TYR A 1 151 ? 20.464 -1.006 -7.289 1.00 88.12 151 TYR A N 1
ATOM 1098 C CA . TYR A 1 151 ? 19.789 -2.198 -6.758 1.00 88.12 151 TYR A CA 1
ATOM 1099 C C . TYR A 1 151 ? 18.303 -2.289 -7.170 1.00 88.12 151 TYR A C 1
ATOM 1101 O O . TYR A 1 151 ? 18.004 -2.523 -8.343 1.00 88.12 151 TYR A O 1
ATOM 1109 N N . ASP A 1 152 ? 17.380 -2.135 -6.216 1.00 88.81 152 ASP A N 1
ATOM 1110 C CA . ASP A 1 152 ? 15.952 -2.356 -6.417 1.00 88.81 152 ASP A CA 1
ATOM 1111 C C . ASP A 1 152 ? 15.288 -1.281 -7.268 1.00 88.81 152 ASP A C 1
ATOM 1113 O O . ASP A 1 152 ? 14.359 -1.614 -8.008 1.00 88.81 152 ASP A O 1
ATOM 1117 N N . ASP A 1 153 ? 15.806 -0.051 -7.258 1.00 93.31 153 ASP A N 1
ATOM 1118 C CA . ASP A 1 153 ? 15.247 1.045 -8.051 1.00 93.31 153 ASP A CA 1
ATOM 1119 C C . ASP A 1 153 ? 15.303 0.710 -9.541 1.00 93.31 153 ASP A C 1
ATOM 1121 O O . ASP A 1 153 ? 14.335 0.894 -10.274 1.00 93.31 153 ASP A O 1
ATOM 1125 N N . VAL A 1 154 ? 16.435 0.147 -9.986 1.00 94.56 154 VAL A N 1
ATOM 1126 C CA . VAL A 1 154 ? 16.641 -0.268 -11.380 1.00 94.56 154 VAL A CA 1
ATOM 1127 C C . VAL A 1 154 ? 15.599 -1.308 -11.772 1.00 94.56 154 VAL A C 1
ATOM 1129 O O . VAL A 1 154 ? 15.030 -1.229 -12.858 1.00 94.56 154 VAL A O 1
ATOM 1132 N N . GLY A 1 155 ? 15.311 -2.253 -10.874 1.00 95.25 155 GLY A N 1
ATOM 1133 C CA . GLY A 1 155 ? 14.284 -3.261 -11.094 1.00 95.25 155 GLY A CA 1
ATOM 1134 C C . GLY A 1 155 ? 12.883 -2.661 -11.180 1.00 95.25 155 GLY A C 1
ATOM 1135 O O . GLY A 1 155 ? 12.133 -3.005 -12.088 1.00 95.25 155 GLY A O 1
ATOM 1136 N N . PHE A 1 156 ? 12.522 -1.741 -10.282 1.00 97.38 156 PHE A N 1
ATOM 1137 C CA . PH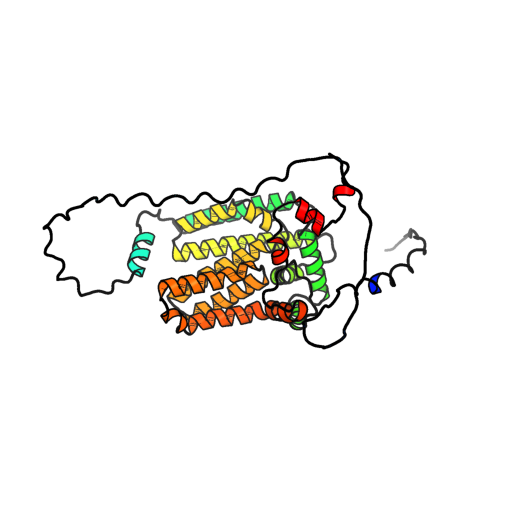E A 1 156 ? 11.223 -1.067 -10.341 1.00 97.38 156 PHE A CA 1
ATOM 1138 C C . PHE A 1 156 ? 11.060 -0.226 -11.610 1.00 97.38 156 PHE A C 1
ATOM 1140 O O . PHE A 1 156 ? 10.020 -0.316 -12.263 1.00 97.38 156 PHE A O 1
ATOM 1147 N N . LEU A 1 157 ? 12.082 0.544 -11.991 1.00 97.25 157 LEU A N 1
ATOM 1148 C CA . LEU A 1 157 ? 12.077 1.355 -13.207 1.00 97.25 157 LEU A CA 1
ATOM 1149 C C . LEU A 1 157 ? 11.983 0.481 -14.466 1.00 97.25 157 LEU A C 1
ATOM 1151 O O . LEU A 1 157 ? 11.150 0.743 -15.334 1.00 97.25 157 LEU A O 1
ATOM 1155 N N . ASP A 1 158 ? 12.784 -0.581 -14.577 1.00 97.06 158 ASP A N 1
ATOM 1156 C CA . ASP A 1 158 ? 12.737 -1.471 -15.741 1.00 97.06 158 ASP A CA 1
ATOM 1157 C C . ASP A 1 158 ? 11.363 -2.141 -15.883 1.00 97.06 158 ASP A C 1
ATOM 1159 O O . ASP A 1 158 ? 10.724 -2.045 -16.931 1.00 97.06 158 ASP A O 1
ATOM 1163 N N . LEU A 1 159 ? 10.839 -2.719 -14.799 1.00 97.88 159 LEU A N 1
ATOM 1164 C CA . LEU A 1 159 ? 9.518 -3.349 -14.807 1.00 97.88 159 LEU A CA 1
ATOM 1165 C C . LEU A 1 159 ? 8.401 -2.349 -15.121 1.00 97.88 159 LEU A C 1
ATOM 1167 O O . LEU A 1 159 ? 7.463 -2.683 -15.842 1.00 97.88 159 LEU A O 1
ATOM 1171 N N . ALA A 1 160 ? 8.483 -1.119 -14.616 1.00 98.25 160 ALA A N 1
ATOM 1172 C CA . ALA A 1 160 ? 7.497 -0.089 -14.913 1.00 98.25 160 ALA A CA 1
ATOM 1173 C C . ALA A 1 160 ? 7.525 0.332 -16.392 1.00 98.25 160 ALA A C 1
ATOM 1175 O O . ALA A 1 160 ? 6.459 0.549 -16.968 1.00 98.25 160 ALA A O 1
ATOM 1176 N N . ASN A 1 161 ? 8.702 0.377 -17.031 1.00 98.06 161 ASN A N 1
ATOM 1177 C CA . ASN A 1 161 ? 8.812 0.555 -18.483 1.00 98.06 161 ASN A CA 1
ATOM 1178 C C . ASN A 1 161 ? 8.215 -0.636 -19.243 1.00 98.06 161 ASN A C 1
ATOM 1180 O O . ASN A 1 161 ? 7.439 -0.429 -20.170 1.00 98.06 161 ASN A O 1
ATOM 1184 N N . GLN A 1 162 ? 8.495 -1.873 -18.821 1.00 97.75 162 GLN A N 1
ATOM 1185 C CA . GLN A 1 162 ? 7.883 -3.058 -19.432 1.00 97.75 162 GLN A CA 1
ATOM 1186 C C . GLN A 1 162 ? 6.351 -3.008 -19.338 1.00 97.75 162 GLN A C 1
ATOM 1188 O O . GLN A 1 162 ? 5.655 -3.258 -20.320 1.00 97.75 162 GLN A O 1
ATOM 1193 N N . VAL A 1 163 ? 5.801 -2.632 -18.179 1.00 98.31 163 VAL A N 1
ATOM 1194 C CA . VAL A 1 163 ? 4.351 -2.468 -18.000 1.00 98.31 163 VAL A CA 1
ATOM 1195 C C . VAL A 1 163 ? 3.805 -1.334 -18.860 1.00 98.31 163 VAL A C 1
ATOM 1197 O O . VAL A 1 163 ? 2.736 -1.486 -19.449 1.00 98.31 163 VAL A O 1
ATOM 1200 N N . HIS A 1 164 ? 4.525 -0.219 -18.967 1.00 97.75 164 HIS A N 1
ATOM 1201 C CA . HIS A 1 164 ? 4.156 0.881 -19.851 1.00 97.75 164 HIS A CA 1
ATOM 1202 C C . HIS A 1 164 ? 4.061 0.415 -21.311 1.00 97.75 164 HIS A C 1
ATOM 1204 O O . HIS A 1 164 ? 3.026 0.613 -21.948 1.00 97.75 164 HIS A O 1
ATOM 1210 N N . ASP A 1 165 ? 5.077 -0.301 -21.797 1.00 97.06 165 ASP A N 1
ATOM 1211 C CA . ASP A 1 165 ? 5.136 -0.842 -23.158 1.00 97.06 165 ASP A CA 1
ATOM 1212 C C . ASP A 1 165 ? 4.040 -1.890 -23.430 1.00 97.06 165 ASP A C 1
ATOM 1214 O O . ASP A 1 165 ? 3.547 -2.004 -24.552 1.00 97.06 165 ASP A O 1
ATOM 1218 N N . LEU A 1 166 ? 3.610 -2.630 -22.401 1.00 96.00 166 LEU A N 1
ATOM 1219 C CA . LEU A 1 166 ? 2.485 -3.569 -22.480 1.00 96.00 166 LEU A CA 1
ATOM 1220 C C . LEU A 1 166 ? 1.115 -2.877 -22.606 1.00 96.00 166 LEU A C 1
ATOM 1222 O O . LEU A 1 166 ? 0.122 -3.548 -22.890 1.00 96.00 166 LEU A O 1
ATOM 1226 N N . GLY A 1 167 ? 1.033 -1.560 -22.397 1.00 96.25 167 GLY A N 1
ATOM 1227 C CA . GLY A 1 167 ? -0.223 -0.803 -22.382 1.00 96.25 167 GLY A CA 1
ATOM 1228 C C . GLY A 1 167 ? -0.698 -0.412 -20.978 1.00 96.25 167 GLY A C 1
ATOM 1229 O O . GLY A 1 167 ? -1.886 -0.154 -20.771 1.00 96.25 167 GLY A O 1
ATOM 1230 N N . GLY A 1 168 ? 0.212 -0.378 -20.004 1.00 97.44 168 GLY A N 1
ATOM 1231 C CA . GLY A 1 168 ? -0.008 0.170 -18.669 1.00 97.44 168 GLY A CA 1
ATOM 1232 C C . GLY A 1 168 ? -0.650 -0.797 -17.659 1.00 97.44 168 GLY A C 1
ATOM 1233 O O . GLY A 1 168 ? -0.697 -2.015 -17.868 1.00 97.44 168 GLY A O 1
ATOM 1234 N N . PRO A 1 169 ? -1.189 -0.270 -16.542 1.00 97.75 169 PRO A N 1
ATOM 1235 C CA . PRO A 1 169 ? -1.635 -1.080 -15.403 1.00 97.75 169 PRO A CA 1
ATOM 1236 C C . PRO A 1 169 ? -2.727 -2.096 -15.750 1.00 97.75 169 PRO A C 1
ATOM 1238 O O . PRO A 1 169 ? -2.748 -3.205 -15.223 1.00 97.75 169 PRO A O 1
ATOM 1241 N N . PHE A 1 170 ? -3.640 -1.751 -16.661 1.00 97.69 170 PHE A N 1
ATOM 1242 C CA . PHE A 1 170 ? -4.705 -2.665 -17.074 1.00 97.69 170 PHE A CA 1
ATOM 1243 C C . PHE A 1 170 ? -4.167 -3.850 -17.881 1.00 97.69 170 PHE A C 1
ATOM 1245 O O . PHE A 1 170 ? -4.671 -4.966 -17.739 1.00 97.69 170 PHE A O 1
ATOM 1252 N N . ALA A 1 171 ? -3.143 -3.627 -18.709 1.00 97.81 171 ALA A N 1
ATOM 1253 C CA . ALA A 1 171 ? -2.466 -4.701 -19.423 1.00 97.81 171 ALA A CA 1
ATOM 1254 C C . ALA A 1 171 ? -1.689 -5.604 -18.457 1.00 97.81 171 ALA A C 1
ATOM 1256 O O . ALA A 1 171 ? -1.775 -6.825 -18.577 1.00 97.81 171 ALA A O 1
ATOM 1257 N N . LEU A 1 172 ? -1.042 -5.027 -17.437 1.00 98.38 172 LEU A N 1
ATOM 1258 C CA . LEU A 1 172 ? -0.423 -5.789 -16.349 1.00 98.38 172 LEU A CA 1
ATOM 1259 C C . LEU A 1 172 ? -1.440 -6.694 -15.642 1.00 98.38 172 LEU A C 1
ATOM 1261 O O . LEU A 1 172 ? -1.192 -7.886 -15.490 1.00 98.38 172 LEU A O 1
ATOM 1265 N N . VAL A 1 173 ? -2.610 -6.171 -15.262 1.00 98.31 173 VAL A N 1
ATOM 1266 C CA . VAL A 1 173 ? -3.669 -6.972 -14.619 1.00 98.31 173 VAL A CA 1
ATOM 1267 C C . VAL A 1 173 ? -4.106 -8.136 -15.514 1.00 98.31 173 VAL A C 1
ATOM 1269 O O . VAL A 1 173 ? -4.223 -9.266 -15.037 1.00 98.31 173 VAL A O 1
ATOM 1272 N N . LYS A 1 174 ? -4.294 -7.898 -16.819 1.00 98.19 174 LYS A N 1
ATOM 1273 C CA . LYS A 1 174 ? -4.592 -8.970 -17.786 1.00 98.19 174 LYS A CA 1
ATOM 1274 C C . LYS A 1 174 ? -3.465 -10.003 -17.846 1.00 98.19 174 LYS A C 1
ATOM 1276 O O . LYS A 1 174 ? -3.753 -11.197 -17.832 1.00 98.19 174 LYS A O 1
ATOM 1281 N N . GLY A 1 175 ? -2.210 -9.558 -17.868 1.00 98.06 175 GLY A N 1
ATOM 1282 C CA . GLY A 1 175 ? -1.032 -10.426 -17.888 1.00 98.06 175 GLY A CA 1
ATOM 1283 C C . GLY A 1 175 ? -0.880 -11.277 -16.625 1.00 98.06 175 GLY A C 1
ATOM 1284 O O . GLY A 1 175 ? -0.537 -12.455 -16.715 1.00 98.06 175 GLY A O 1
ATOM 1285 N N . LEU A 1 176 ? -1.214 -10.725 -15.454 1.00 98.31 176 LEU A N 1
ATOM 1286 C CA . LEU A 1 176 ? -1.266 -11.466 -14.192 1.00 98.31 176 LEU A CA 1
ATOM 1287 C C . LEU A 1 176 ? -2.300 -12.593 -14.266 1.00 98.31 176 LEU A C 1
ATOM 1289 O O . LEU A 1 176 ? -1.965 -13.752 -14.028 1.00 98.31 176 LEU A O 1
ATOM 1293 N N . TYR A 1 177 ? -3.534 -12.288 -14.679 1.00 98.62 177 TYR A N 1
ATOM 1294 C CA . TYR A 1 177 ? -4.550 -13.326 -14.850 1.00 98.62 177 TYR A CA 1
ATOM 1295 C C . TYR A 1 177 ? -4.148 -14.357 -15.900 1.00 98.62 177 TYR A C 1
ATOM 1297 O O . TYR A 1 177 ? -4.329 -15.547 -15.667 1.00 98.62 177 TYR A O 1
ATOM 1305 N N . ALA A 1 178 ? -3.585 -13.935 -17.032 1.00 98.00 178 ALA A N 1
ATOM 1306 C CA . ALA A 1 178 ? -3.141 -14.832 -18.095 1.00 98.00 178 ALA A CA 1
ATOM 1307 C C . ALA A 1 178 ? -1.938 -15.705 -17.691 1.00 98.00 178 ALA A C 1
ATOM 1309 O O . ALA A 1 178 ? -1.724 -16.743 -18.308 1.00 98.00 178 ALA A O 1
ATOM 1310 N N . GLY A 1 179 ? -1.190 -15.328 -16.648 1.00 97.06 179 GLY A N 1
ATOM 1311 C CA . GLY A 1 179 ? 0.055 -15.992 -16.258 1.00 97.06 179 GLY A CA 1
ATOM 1312 C C . GLY A 1 179 ? 1.236 -15.651 -17.172 1.00 97.06 179 GLY A C 1
ATOM 1313 O O . GLY A 1 179 ? 2.237 -16.357 -17.157 1.00 97.06 179 GLY A O 1
ATOM 1314 N N . THR A 1 180 ? 1.134 -14.586 -17.973 1.00 97.06 180 THR A N 1
ATOM 1315 C CA . THR A 1 180 ? 2.223 -14.126 -18.852 1.00 97.06 180 THR A CA 1
ATOM 1316 C C . THR A 1 180 ? 3.208 -13.210 -18.128 1.00 97.06 180 THR A C 1
ATOM 1318 O O . THR A 1 180 ? 4.312 -12.999 -18.615 1.00 97.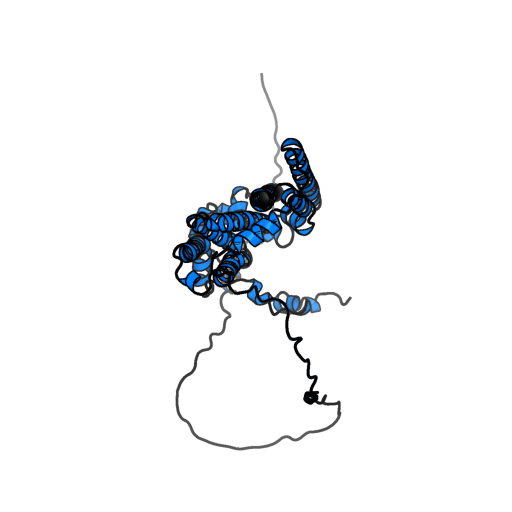06 180 THR A O 1
ATOM 1321 N N . TRP A 1 181 ? 2.819 -12.656 -16.975 1.00 96.88 181 TRP A N 1
ATOM 1322 C CA . TRP A 1 181 ? 3.696 -11.865 -16.114 1.00 96.88 181 TRP A CA 1
ATOM 1323 C C . TRP A 1 181 ? 4.341 -12.751 -15.041 1.00 96.88 181 TRP A C 1
ATOM 1325 O O . TRP A 1 181 ? 3.654 -13.215 -14.127 1.00 96.88 181 TRP A O 1
ATOM 1335 N N . THR A 1 182 ? 5.652 -12.981 -15.149 1.00 95.88 182 THR A N 1
ATOM 1336 C CA . THR A 1 182 ? 6.383 -13.983 -14.349 1.00 95.88 182 THR A CA 1
ATOM 1337 C C . THR A 1 182 ? 7.348 -13.403 -13.313 1.00 95.88 182 THR A C 1
ATOM 1339 O O . THR A 1 182 ? 7.951 -14.170 -12.577 1.00 95.88 182 THR A O 1
ATOM 1342 N N . GLU A 1 183 ? 7.500 -12.080 -13.231 1.00 95.44 183 GLU A N 1
ATOM 1343 C CA . GLU A 1 183 ? 8.345 -11.414 -12.224 1.00 95.44 183 GLU A CA 1
ATOM 1344 C C . GLU A 1 183 ? 7.858 -11.729 -10.802 1.00 95.44 183 GLU A C 1
ATOM 1346 O O . GLU A 1 183 ? 6.723 -11.408 -10.475 1.00 95.44 183 GLU A O 1
ATOM 1351 N N . ASP A 1 184 ? 8.656 -12.345 -9.937 1.00 93.44 184 ASP A N 1
ATOM 1352 C CA . ASP A 1 184 ? 8.240 -12.821 -8.606 1.00 93.44 184 ASP A CA 1
ATOM 1353 C C . ASP A 1 184 ? 8.900 -12.107 -7.422 1.00 93.44 184 ASP A C 1
ATOM 1355 O O . ASP A 1 184 ? 8.433 -12.272 -6.291 1.00 93.44 184 ASP A O 1
ATOM 1359 N N . ASN A 1 185 ? 9.926 -11.290 -7.664 1.00 92.62 185 ASN A N 1
ATOM 1360 C CA . ASN A 1 185 ? 10.610 -10.541 -6.617 1.00 92.62 185 ASN A CA 1
ATOM 1361 C C . ASN A 1 185 ? 9.847 -9.258 -6.254 1.00 92.62 185 ASN A C 1
ATOM 1363 O O . ASN A 1 185 ? 9.719 -8.920 -5.076 1.00 92.62 185 ASN A O 1
ATOM 1367 N N . ARG A 1 186 ? 9.294 -8.555 -7.251 1.00 94.56 186 ARG A N 1
ATOM 1368 C CA . ARG A 1 186 ? 8.555 -7.297 -7.050 1.00 94.56 186 ARG A CA 1
ATOM 1369 C C . ARG A 1 186 ? 7.062 -7.474 -7.293 1.00 94.56 186 ARG A C 1
ATOM 1371 O O . ARG A 1 186 ? 6.607 -7.922 -8.347 1.00 94.56 186 ARG A O 1
ATOM 1378 N N . ASN A 1 187 ? 6.283 -7.084 -6.293 1.00 95.19 187 ASN A N 1
ATOM 1379 C CA . ASN A 1 187 ? 4.833 -7.155 -6.339 1.00 95.19 187 ASN A CA 1
ATOM 1380 C C . ASN A 1 187 ? 4.255 -6.114 -7.326 1.00 95.19 187 ASN A C 1
ATOM 1382 O O . ASN A 1 187 ? 4.815 -5.030 -7.505 1.00 95.19 187 ASN A O 1
ATOM 1386 N N . PRO A 1 188 ? 3.144 -6.437 -8.012 1.00 97.50 188 PRO A N 1
ATOM 1387 C CA . PRO A 1 188 ? 2.751 -5.718 -9.221 1.00 97.50 188 PRO A CA 1
ATOM 1388 C C . PRO A 1 188 ? 2.100 -4.346 -9.002 1.00 97.50 188 PRO A C 1
ATOM 1390 O O . PRO A 1 188 ? 2.058 -3.570 -9.955 1.00 97.50 188 PRO A O 1
ATOM 1393 N N . LEU A 1 189 ? 1.546 -4.028 -7.822 1.00 98.31 189 LEU A N 1
ATOM 1394 C CA . LEU A 1 189 ? 0.740 -2.805 -7.684 1.00 98.31 189 LEU A CA 1
ATOM 1395 C C . LEU A 1 189 ? 1.574 -1.539 -7.868 1.00 98.31 189 LEU A C 1
ATOM 1397 O O . LEU A 1 189 ? 1.255 -0.742 -8.751 1.00 98.31 189 LEU A O 1
ATOM 1401 N N . TYR A 1 190 ? 2.636 -1.365 -7.078 1.00 98.44 190 TYR A N 1
ATOM 1402 C CA . TYR A 1 190 ? 3.513 -0.206 -7.204 1.00 98.44 190 TYR A CA 1
ATOM 1403 C C . TYR A 1 190 ? 4.149 -0.111 -8.596 1.00 98.44 190 TYR A C 1
ATOM 1405 O O . TYR A 1 190 ? 4.168 0.972 -9.169 1.00 98.44 190 TYR A O 1
ATOM 1413 N N . VAL A 1 191 ? 4.561 -1.235 -9.199 1.00 98.31 191 VAL A N 1
ATOM 1414 C CA . VAL A 1 191 ? 5.057 -1.270 -10.591 1.00 98.31 191 VAL A CA 1
ATOM 1415 C C . VAL A 1 191 ? 4.004 -0.725 -11.562 1.00 98.31 191 VAL A C 1
ATOM 1417 O O . VAL A 1 191 ? 4.308 0.100 -12.424 1.00 98.31 191 VAL A O 1
ATOM 1420 N N . GLY A 1 192 ? 2.744 -1.141 -11.402 1.00 98.44 192 GLY A N 1
ATOM 1421 C CA . GLY A 1 192 ? 1.625 -0.605 -12.168 1.00 98.44 192 GLY A CA 1
ATOM 1422 C C . GLY A 1 192 ? 1.473 0.904 -11.974 1.00 98.44 192 GLY A C 1
ATOM 1423 O O . GLY A 1 192 ? 1.400 1.640 -12.952 1.00 98.44 192 GLY A O 1
ATOM 1424 N N . VAL A 1 193 ? 1.487 1.395 -10.736 1.00 98.56 193 VAL A N 1
ATOM 1425 C CA . VAL A 1 193 ? 1.390 2.837 -10.447 1.00 98.56 193 VAL A CA 1
ATOM 1426 C C . VAL A 1 193 ? 2.566 3.612 -11.057 1.00 98.56 193 VAL A C 1
ATOM 1428 O O . VAL A 1 193 ? 2.352 4.637 -11.702 1.00 98.56 193 VAL A O 1
ATOM 1431 N N . LEU A 1 194 ? 3.788 3.095 -10.936 1.00 98.44 194 LEU A N 1
ATOM 1432 C CA . LEU A 1 194 ? 5.003 3.695 -11.483 1.00 98.44 194 LEU A CA 1
ATOM 1433 C C . LEU A 1 194 ? 4.988 3.736 -13.022 1.00 98.44 194 LEU A C 1
ATOM 1435 O O . LEU A 1 194 ? 5.465 4.704 -13.615 1.00 98.44 194 LEU A O 1
ATOM 1439 N N . SER A 1 195 ? 4.356 2.755 -13.680 1.00 98.38 195 SER A N 1
ATOM 1440 C CA . SER A 1 195 ? 4.213 2.719 -15.147 1.00 98.38 195 SER A CA 1
ATOM 1441 C C . SER A 1 195 ? 3.443 3.912 -15.737 1.00 98.38 195 SER A C 1
ATOM 1443 O O . SER A 1 195 ? 3.587 4.223 -16.920 1.00 98.38 195 SER A O 1
ATOM 1445 N N . LEU A 1 196 ? 2.654 4.618 -14.915 1.00 98.00 196 LEU A N 1
ATOM 1446 C CA . LEU A 1 196 ? 1.906 5.811 -15.326 1.00 98.00 196 LEU A CA 1
ATOM 1447 C C . LEU A 1 196 ? 2.810 7.015 -15.619 1.00 98.00 196 LEU A C 1
ATOM 1449 O O . LEU A 1 196 ? 2.402 7.918 -16.345 1.00 98.00 196 LEU A O 1
ATOM 1453 N N . VAL A 1 197 ? 4.019 7.035 -15.054 1.00 97.75 197 VAL A N 1
ATOM 1454 C CA . VAL A 1 197 ? 5.015 8.103 -15.257 1.00 97.75 197 VAL A CA 1
ATOM 1455 C C . VAL A 1 197 ? 6.285 7.599 -15.953 1.00 97.75 197 VAL A C 1
ATOM 1457 O O . VAL A 1 197 ? 7.265 8.348 -16.084 1.00 97.75 197 VAL A O 1
ATOM 1460 N N . ALA A 1 198 ? 6.259 6.336 -16.389 1.00 97.00 198 ALA A N 1
ATOM 1461 C CA . ALA A 1 198 ? 7.360 5.663 -17.054 1.00 97.00 198 ALA A CA 1
ATOM 1462 C C . ALA A 1 198 ? 7.707 6.282 -18.406 1.00 97.00 198 ALA A C 1
ATOM 1464 O O . ALA A 1 198 ? 6.876 6.885 -19.085 1.00 97.00 198 ALA A O 1
ATOM 1465 N N . GLY A 1 199 ? 8.981 6.155 -18.762 1.00 93.12 199 GLY A N 1
ATOM 1466 C CA . GLY A 1 199 ? 9.543 6.638 -20.012 1.00 93.12 199 GLY A CA 1
ATOM 1467 C C . GLY A 1 199 ? 10.981 6.157 -20.171 1.00 93.12 199 GLY A C 1
ATOM 1468 O O . GLY A 1 199 ? 11.725 6.030 -19.198 1.00 93.12 199 GLY A O 1
ATOM 1469 N N . ARG A 1 200 ? 11.396 5.902 -21.415 1.00 91.94 200 ARG A N 1
ATOM 1470 C CA . ARG A 1 200 ? 12.760 5.454 -21.752 1.00 91.94 200 ARG A CA 1
ATOM 1471 C C . ARG A 1 200 ? 13.757 6.618 -21.831 1.00 91.94 200 ARG A C 1
ATOM 1473 O O . ARG A 1 200 ? 14.587 6.678 -22.734 1.00 91.94 200 ARG A O 1
ATOM 1480 N N . ASP A 1 201 ? 13.652 7.557 -20.898 1.00 93.12 201 ASP A N 1
ATOM 1481 C CA . ASP A 1 201 ? 14.473 8.762 -20.806 1.00 93.12 201 ASP A CA 1
ATOM 1482 C C . ASP A 1 201 ? 15.076 8.927 -19.408 1.00 93.12 201 ASP A C 1
ATOM 1484 O O . ASP A 1 201 ? 14.572 8.403 -18.415 1.00 93.12 201 ASP A O 1
ATOM 1488 N N . HIS A 1 202 ? 16.142 9.724 -19.318 1.00 86.88 202 HIS A N 1
ATOM 1489 C CA . HIS A 1 202 ? 16.830 10.001 -18.054 1.00 86.88 202 HIS A CA 1
ATOM 1490 C C . HIS A 1 202 ? 15.941 10.688 -17.003 1.00 86.88 202 HIS A C 1
ATOM 1492 O O . HIS A 1 202 ? 16.249 10.635 -15.814 1.00 86.88 202 HIS A O 1
ATOM 1498 N N . GLY A 1 203 ? 14.836 11.321 -17.408 1.00 93.88 203 GLY A N 1
ATOM 1499 C CA . GLY A 1 203 ? 13.902 11.974 -16.499 1.00 93.88 203 GLY A CA 1
ATOM 1500 C C . GLY A 1 203 ? 13.000 11.008 -15.731 1.00 93.88 203 GLY A C 1
ATOM 1501 O O . GLY A 1 203 ? 12.369 11.435 -14.764 1.00 93.88 203 GLY A O 1
ATOM 1502 N N . PHE A 1 204 ? 12.933 9.726 -16.111 1.00 96.25 204 PHE A N 1
ATOM 1503 C CA . PHE A 1 204 ? 12.044 8.767 -15.458 1.00 96.25 204 PHE A CA 1
ATOM 1504 C C . PHE A 1 204 ? 12.392 8.549 -13.979 1.00 96.25 204 PHE A C 1
ATOM 1506 O O . PHE A 1 204 ? 11.502 8.659 -13.142 1.00 96.25 204 PHE A O 1
ATOM 1513 N N . HIS A 1 205 ? 13.675 8.395 -13.642 1.00 95.38 205 HIS A N 1
ATOM 1514 C CA . HIS A 1 205 ? 14.158 8.321 -12.250 1.00 95.38 205 HIS A CA 1
ATOM 1515 C C . HIS A 1 205 ? 13.667 9.501 -11.391 1.00 95.38 205 HIS A C 1
ATOM 1517 O O . HIS A 1 205 ? 13.235 9.384 -10.249 1.00 95.38 205 HIS A O 1
ATOM 1523 N N . THR A 1 206 ? 13.669 10.711 -11.947 1.00 95.50 206 THR A N 1
ATOM 1524 C CA . THR A 1 206 ? 13.176 11.886 -11.214 1.00 95.50 206 THR A CA 1
ATOM 1525 C C . THR A 1 206 ? 11.657 11.862 -11.057 1.00 95.50 206 THR A C 1
ATOM 1527 O O . THR A 1 206 ? 11.148 12.167 -9.979 1.00 95.50 206 THR A O 1
ATOM 1530 N N . ARG A 1 207 ? 10.914 11.466 -12.098 1.00 97.06 207 ARG A N 1
ATOM 1531 C CA . ARG A 1 207 ? 9.449 11.350 -12.028 1.00 97.06 207 ARG A CA 1
ATOM 1532 C C . ARG A 1 207 ? 9.005 10.257 -11.050 1.00 97.06 207 ARG A C 1
ATOM 1534 O O . ARG A 1 207 ? 8.062 10.486 -10.296 1.00 97.06 207 ARG A O 1
ATOM 1541 N N . GLY A 1 208 ? 9.698 9.117 -11.027 1.00 96.81 208 GLY A N 1
ATOM 1542 C CA . GLY A 1 208 ? 9.449 8.004 -10.109 1.00 96.81 208 GLY A CA 1
ATOM 1543 C C . GLY A 1 208 ? 9.627 8.403 -8.646 1.00 96.81 208 GLY A C 1
ATOM 1544 O O . GLY A 1 208 ? 8.729 8.191 -7.827 1.00 96.81 208 GLY A O 1
ATOM 1545 N N . ARG A 1 209 ? 10.721 9.096 -8.321 1.00 96.12 209 ARG A N 1
ATOM 1546 C CA . ARG A 1 209 ? 10.939 9.646 -6.972 1.00 96.12 209 ARG A CA 1
ATOM 1547 C C . ARG A 1 209 ? 9.903 10.687 -6.573 1.00 96.12 209 ARG A C 1
ATOM 1549 O O . ARG A 1 209 ? 9.360 10.598 -5.479 1.00 96.12 209 ARG A O 1
ATOM 1556 N N . ILE A 1 210 ? 9.563 11.635 -7.451 1.00 97.25 210 ILE A N 1
ATOM 1557 C CA . ILE A 1 210 ? 8.520 12.638 -7.160 1.00 97.25 210 ILE A CA 1
ATOM 1558 C C . ILE A 1 210 ? 7.182 11.956 -6.850 1.00 97.25 210 ILE A C 1
ATOM 1560 O O . ILE A 1 210 ? 6.520 12.313 -5.874 1.00 97.25 210 ILE A O 1
ATOM 1564 N N . LEU A 1 211 ? 6.801 10.955 -7.648 1.00 98.19 211 LEU A N 1
ATOM 1565 C CA . LEU A 1 211 ? 5.605 10.151 -7.410 1.00 98.19 211 LEU A CA 1
ATOM 1566 C C . LEU A 1 211 ? 5.661 9.459 -6.041 1.00 98.19 211 LEU A C 1
ATOM 1568 O O . LEU A 1 211 ? 4.680 9.483 -5.300 1.00 98.19 211 LEU A O 1
ATOM 1572 N N . THR A 1 212 ? 6.805 8.888 -5.679 1.00 98.00 212 THR A N 1
ATOM 1573 C CA . THR A 1 212 ? 6.964 8.132 -4.429 1.00 98.00 212 THR A CA 1
ATOM 1574 C C . THR A 1 212 ? 6.963 9.036 -3.196 1.00 98.00 212 THR A C 1
ATOM 1576 O O . THR A 1 212 ? 6.260 8.742 -2.228 1.00 98.00 212 THR A O 1
ATOM 1579 N N . ILE A 1 213 ? 7.609 10.204 -3.267 1.00 98.44 213 ILE A N 1
ATOM 1580 C CA . ILE A 1 213 ? 7.522 11.254 -2.240 1.00 98.44 213 ILE A CA 1
ATOM 1581 C C . ILE A 1 213 ? 6.069 11.704 -2.076 1.00 98.44 213 ILE A C 1
ATOM 1583 O O . ILE A 1 213 ? 5.579 11.829 -0.952 1.00 98.44 213 ILE A O 1
ATOM 1587 N N . PHE A 1 214 ? 5.355 11.923 -3.183 1.00 98.62 214 PHE A N 1
ATOM 1588 C CA . PHE A 1 214 ? 3.947 12.309 -3.142 1.00 98.62 214 PHE A CA 1
ATOM 1589 C C . PHE A 1 214 ? 3.080 11.238 -2.464 1.00 98.62 214 PHE A C 1
ATOM 1591 O O . PHE A 1 214 ? 2.272 11.566 -1.594 1.00 98.62 214 PHE A O 1
ATOM 1598 N N . ILE A 1 215 ? 3.287 9.956 -2.783 1.00 98.75 215 ILE A N 1
ATOM 1599 C CA . ILE A 1 215 ? 2.623 8.841 -2.092 1.00 98.75 215 ILE A CA 1
ATOM 1600 C C . ILE A 1 215 ? 2.981 8.840 -0.597 1.00 98.75 215 ILE A C 1
ATOM 1602 O O . ILE A 1 215 ? 2.094 8.648 0.234 1.00 98.75 215 ILE A O 1
ATOM 1606 N N . GLY A 1 216 ? 4.234 9.126 -0.235 1.00 98.69 216 GLY A N 1
ATOM 1607 C CA . GLY A 1 216 ? 4.664 9.280 1.155 1.00 98.69 216 GLY A CA 1
ATOM 1608 C C . GLY A 1 216 ? 3.931 10.403 1.898 1.00 98.69 216 GLY A C 1
ATOM 1609 O O . GLY A 1 216 ? 3.456 10.194 3.017 1.00 98.69 216 GLY A O 1
ATOM 1610 N N . VAL A 1 217 ? 3.717 11.561 1.259 1.00 98.81 217 VAL A N 1
ATOM 1611 C CA . VAL A 1 217 ? 2.874 12.635 1.819 1.00 98.81 217 VAL A CA 1
ATOM 1612 C C . VAL A 1 217 ? 1.447 12.137 2.041 1.00 98.81 217 VAL A C 1
ATOM 1614 O O . VAL A 1 217 ? 0.881 12.344 3.117 1.00 98.81 217 VAL A O 1
ATOM 1617 N N . LEU A 1 218 ? 0.857 11.453 1.055 1.00 98.75 218 LEU A N 1
ATOM 1618 C CA . LEU A 1 218 ? -0.490 10.895 1.193 1.00 98.75 218 LEU A CA 1
ATOM 1619 C C . LEU A 1 218 ? -0.569 9.882 2.340 1.00 98.75 218 LEU A C 1
ATOM 1621 O O . LEU A 1 218 ? -1.534 9.911 3.103 1.00 98.75 218 LEU A O 1
ATOM 1625 N N . ALA A 1 219 ? 0.439 9.024 2.497 1.00 98.69 219 ALA A N 1
ATOM 1626 C CA . ALA A 1 219 ? 0.518 8.047 3.574 1.00 98.69 219 ALA A CA 1
ATOM 1627 C C . ALA A 1 219 ? 0.590 8.724 4.954 1.00 98.69 219 ALA A C 1
ATOM 1629 O O . ALA A 1 219 ? -0.171 8.360 5.855 1.00 98.69 219 ALA A O 1
ATOM 1630 N N . LEU A 1 220 ? 1.429 9.756 5.105 1.00 98.75 220 LEU A N 1
ATOM 1631 C CA . LEU A 1 220 ? 1.527 10.565 6.325 1.00 98.75 220 LEU A CA 1
ATOM 1632 C C . LEU A 1 220 ? 0.177 11.204 6.669 1.00 98.75 220 LEU A C 1
ATOM 1634 O O . LEU A 1 220 ? -0.309 11.077 7.796 1.00 98.75 220 LEU A O 1
ATOM 1638 N N . LEU A 1 221 ? -0.467 11.851 5.693 1.00 98.69 221 LEU A N 1
ATOM 1639 C CA . LEU A 1 221 ? -1.768 12.496 5.881 1.00 98.69 221 LEU A CA 1
ATOM 1640 C C . LEU A 1 221 ? -2.875 11.483 6.203 1.00 98.69 221 LEU A C 1
ATOM 1642 O O . LEU A 1 221 ? -3.738 11.757 7.042 1.00 98.69 221 LEU A O 1
ATOM 1646 N N . ALA A 1 222 ? -2.855 10.307 5.573 1.00 98.50 222 ALA A N 1
ATOM 1647 C CA . ALA A 1 222 ? -3.807 9.234 5.832 1.00 98.50 222 ALA A CA 1
ATOM 1648 C C . ALA A 1 222 ? -3.661 8.682 7.256 1.00 98.50 222 ALA A C 1
ATOM 1650 O O . ALA A 1 222 ? -4.669 8.506 7.949 1.00 98.50 222 ALA A O 1
ATOM 1651 N N . TRP A 1 223 ? -2.432 8.472 7.733 1.00 98.31 223 TRP A N 1
ATOM 1652 C CA . TRP A 1 223 ? -2.170 8.047 9.109 1.00 98.31 223 TRP A CA 1
ATOM 1653 C C . TRP A 1 223 ? -2.544 9.114 10.131 1.00 98.31 223 TRP A C 1
ATOM 1655 O O . TRP A 1 223 ? -3.246 8.801 11.096 1.00 98.31 223 TRP A O 1
ATOM 1665 N N . TRP A 1 224 ? -2.176 10.377 9.891 1.00 98.44 224 TRP A N 1
ATOM 1666 C CA . TRP A 1 224 ? -2.615 11.495 10.726 1.00 98.44 224 TRP A CA 1
ATOM 1667 C C . TRP A 1 224 ? -4.141 11.536 10.816 1.00 98.44 224 TRP A C 1
ATOM 1669 O O . TRP A 1 224 ? -4.691 11.550 11.913 1.00 98.44 224 TRP A O 1
ATOM 1679 N N . ARG A 1 225 ? -4.851 11.475 9.682 1.00 98.12 225 ARG A N 1
ATOM 1680 C CA . ARG A 1 225 ? -6.322 11.495 9.653 1.00 98.12 225 ARG A CA 1
ATOM 1681 C C . ARG A 1 225 ? -6.916 10.312 10.416 1.00 98.12 225 ARG A C 1
ATOM 1683 O O . ARG A 1 225 ? -7.894 10.489 11.145 1.00 98.12 225 ARG A O 1
ATOM 1690 N N . THR A 1 226 ? -6.341 9.124 10.243 1.00 97.06 226 THR A N 1
ATOM 1691 C CA . THR A 1 226 ? -6.788 7.892 10.904 1.00 97.06 226 THR A CA 1
ATOM 1692 C C . THR A 1 226 ? -6.651 8.019 12.416 1.00 97.06 226 THR A C 1
ATOM 1694 O O . THR A 1 226 ? -7.636 7.864 13.137 1.00 97.06 226 THR A O 1
ATOM 1697 N N . VAL A 1 227 ? -5.475 8.404 12.913 1.00 97.06 227 VAL A N 1
ATOM 1698 C CA . VAL A 1 227 ? -5.249 8.580 14.353 1.00 97.06 227 VAL A CA 1
ATOM 1699 C C . VAL A 1 227 ? -6.038 9.759 14.905 1.00 97.06 227 VAL A C 1
ATOM 1701 O O . VAL A 1 227 ? -6.647 9.628 15.961 1.00 97.06 227 VAL A O 1
ATOM 1704 N N . ARG A 1 228 ? -6.143 10.874 14.176 1.00 96.00 228 ARG A N 1
ATOM 1705 C CA . ARG A 1 228 ? -6.922 12.047 14.597 1.00 96.00 228 ARG A CA 1
ATOM 1706 C C . ARG A 1 228 ? -8.368 11.678 14.881 1.00 96.00 228 ARG A C 1
ATOM 1708 O O . ARG A 1 228 ? -8.937 12.131 15.871 1.00 96.00 228 ARG A O 1
ATOM 1715 N N . ARG A 1 229 ? -8.959 10.849 14.019 1.00 93.62 229 ARG A N 1
ATOM 1716 C CA . ARG A 1 229 ? -10.346 10.403 14.162 1.00 93.62 229 ARG A CA 1
ATOM 1717 C C . ARG A 1 229 ? -10.563 9.527 15.398 1.00 93.62 229 ARG A C 1
ATOM 1719 O O . ARG A 1 229 ? -11.649 9.579 15.966 1.00 93.62 229 ARG A O 1
ATOM 1726 N N . HIS A 1 230 ? -9.573 8.728 15.794 1.00 90.50 230 HIS A N 1
ATOM 1727 C CA . HIS A 1 230 ? -9.750 7.677 16.805 1.00 90.50 230 HIS A CA 1
ATOM 1728 C C . HIS A 1 230 ? -9.079 7.961 18.157 1.00 90.50 230 HIS A C 1
ATOM 1730 O O . HIS A 1 230 ? -9.555 7.472 19.176 1.00 90.50 230 HIS A O 1
ATOM 1736 N N . ALA A 1 231 ? -8.015 8.760 18.180 1.00 92.38 231 ALA A N 1
ATOM 1737 C CA . ALA A 1 231 ? -7.229 9.104 19.367 1.00 92.38 231 ALA A CA 1
ATOM 1738 C C . ALA A 1 231 ? -7.105 10.626 19.596 1.00 92.38 231 ALA A C 1
ATOM 1740 O O . ALA A 1 231 ? -6.544 11.054 20.602 1.00 92.38 231 ALA A O 1
ATOM 1741 N N . GLY A 1 232 ? -7.643 11.454 18.694 1.00 93.19 232 GLY A N 1
ATOM 1742 C CA . GLY A 1 232 ? -7.621 12.913 18.804 1.00 93.19 232 GLY A CA 1
ATOM 1743 C C . GLY A 1 232 ? -6.388 13.583 18.173 1.00 93.19 232 GLY A C 1
ATOM 1744 O O . GLY A 1 232 ? -5.479 12.910 17.682 1.00 93.19 232 GLY A O 1
ATOM 1745 N N . PRO A 1 233 ? -6.352 14.929 18.157 1.00 95.31 233 PRO A N 1
ATOM 1746 C CA . PRO A 1 233 ? -5.373 15.705 17.388 1.00 95.31 233 PRO A CA 1
ATOM 1747 C C . PRO A 1 233 ? -3.939 15.604 17.928 1.00 95.31 233 PRO A C 1
ATOM 1749 O O . PRO A 1 233 ? -2.996 15.549 17.146 1.00 95.31 233 PRO A O 1
ATOM 1752 N N . GLY A 1 234 ? -3.758 15.535 19.252 1.00 95.25 234 GLY A N 1
ATOM 1753 C CA . GLY A 1 234 ? -2.433 15.443 19.879 1.00 95.25 234 GLY A CA 1
ATOM 1754 C C . GLY A 1 234 ? -1.659 14.187 19.455 1.00 95.25 234 GLY A C 1
ATOM 1755 O O . GLY A 1 234 ? -0.611 14.320 18.825 1.00 95.25 234 GLY A O 1
ATOM 1756 N N . PRO A 1 235 ? -2.179 12.970 19.718 1.00 96.56 235 PRO A N 1
ATOM 1757 C CA . PRO A 1 235 ? -1.536 11.727 19.283 1.00 96.56 235 PRO A CA 1
ATOM 1758 C C . PRO A 1 235 ? -1.327 11.645 17.768 1.00 96.56 235 PRO A C 1
ATOM 1760 O O . PRO A 1 235 ? -0.322 11.107 17.312 1.00 96.56 235 PRO A O 1
ATOM 1763 N N . ALA A 1 236 ? -2.247 12.210 16.980 1.00 97.31 236 ALA A N 1
ATOM 1764 C CA . ALA A 1 236 ? -2.119 12.252 15.528 1.00 97.31 236 ALA A CA 1
ATOM 1765 C C . ALA A 1 236 ? -0.929 13.100 15.066 1.00 97.31 236 ALA A C 1
ATOM 1767 O O . ALA A 1 236 ? -0.213 12.693 14.155 1.00 97.31 236 ALA A O 1
ATOM 1768 N N . LEU A 1 237 ? -0.702 14.259 15.692 1.00 98.06 237 LEU A N 1
ATOM 1769 C CA . LEU A 1 237 ? 0.457 15.104 15.401 1.00 98.06 237 LEU A CA 1
ATOM 1770 C C . LEU A 1 237 ? 1.764 14.467 15.870 1.00 98.06 237 LEU A C 1
ATOM 1772 O O . LEU A 1 237 ? 2.759 14.561 15.163 1.00 98.06 237 LEU A O 1
ATOM 1776 N N . VAL A 1 238 ? 1.756 13.781 17.017 1.00 97.81 238 VAL A N 1
ATOM 1777 C CA . VAL A 1 238 ? 2.920 13.013 17.483 1.00 97.81 238 VAL A CA 1
ATOM 1778 C C . VAL A 1 238 ? 3.284 11.936 16.462 1.00 97.81 238 VAL A C 1
ATOM 1780 O O . VAL A 1 238 ? 4.436 11.861 16.044 1.00 97.81 238 VAL A O 1
ATOM 1783 N N . LEU A 1 239 ? 2.306 11.155 15.988 1.00 97.88 239 LEU A N 1
ATOM 1784 C CA . LEU A 1 239 ? 2.542 10.173 14.927 1.00 97.88 239 LEU A CA 1
ATOM 1785 C C . LEU A 1 239 ? 3.047 10.835 13.638 1.00 97.88 239 LEU A C 1
ATOM 1787 O O . LEU A 1 239 ? 3.995 10.339 13.039 1.00 97.88 239 LEU A O 1
ATOM 1791 N N . ALA A 1 240 ? 2.431 11.941 13.210 1.00 98.38 240 ALA A N 1
ATOM 1792 C CA . ALA A 1 240 ? 2.840 12.652 12.001 1.00 98.38 240 ALA A CA 1
ATOM 1793 C C . ALA A 1 240 ? 4.290 13.153 12.094 1.00 98.38 240 ALA A C 1
ATOM 1795 O O . ALA A 1 240 ? 5.030 13.024 11.124 1.00 98.38 240 ALA A O 1
ATOM 1796 N N . ALA A 1 241 ? 4.710 13.657 13.258 1.00 98.38 241 ALA A N 1
ATOM 1797 C CA . ALA A 1 241 ? 6.088 14.063 13.512 1.00 98.38 241 ALA A CA 1
ATOM 1798 C C . ALA A 1 241 ? 7.053 12.867 13.476 1.00 98.38 241 ALA A C 1
ATOM 1800 O O . ALA A 1 241 ? 8.099 12.952 12.836 1.00 98.38 241 ALA A O 1
ATOM 1801 N N . PHE A 1 242 ? 6.688 11.736 14.093 1.00 98.25 242 PHE A N 1
ATOM 1802 C CA . PHE A 1 242 ? 7.495 10.512 14.034 1.00 98.25 242 PHE A CA 1
ATOM 1803 C C . PHE A 1 242 ? 7.626 9.962 12.613 1.00 98.25 242 PHE A C 1
ATOM 1805 O O . PHE A 1 242 ? 8.719 9.567 12.227 1.00 98.25 242 PHE A O 1
ATOM 1812 N N . LEU A 1 243 ? 6.549 9.956 11.823 1.00 97.88 243 LEU A N 1
ATOM 1813 C CA . LEU A 1 243 ? 6.610 9.546 10.418 1.00 97.88 243 LEU A CA 1
ATOM 1814 C C . LEU A 1 243 ? 7.462 10.515 9.593 1.00 97.88 243 LEU A C 1
ATOM 1816 O O . LEU A 1 243 ? 8.306 10.069 8.825 1.00 97.88 243 LEU A O 1
ATOM 1820 N N . ALA A 1 244 ? 7.289 11.826 9.784 1.00 98.31 244 ALA A N 1
ATOM 1821 C CA . ALA A 1 244 ? 8.051 12.844 9.063 1.00 98.31 244 ALA A CA 1
ATOM 1822 C C . ALA A 1 244 ? 9.563 12.768 9.318 1.00 98.31 244 ALA A C 1
ATOM 1824 O O . ALA A 1 244 ? 10.339 13.083 8.422 1.00 98.31 244 ALA A O 1
ATOM 1825 N N . ALA A 1 245 ? 9.970 12.355 10.522 1.00 97.44 245 ALA A N 1
ATOM 1826 C CA . ALA A 1 245 ? 11.369 12.213 10.924 1.00 97.44 245 ALA A CA 1
ATOM 1827 C C . ALA A 1 245 ? 11.884 10.760 10.891 1.00 97.44 245 ALA A C 1
ATOM 1829 O O . ALA A 1 245 ? 13.030 10.508 11.260 1.00 97.44 245 ALA A O 1
ATOM 1830 N N . SER A 1 246 ? 11.057 9.790 10.489 1.00 97.94 246 SER A N 1
ATOM 1831 C CA . SER A 1 246 ? 11.453 8.381 10.437 1.00 97.94 246 SER A CA 1
ATOM 1832 C C . SER A 1 246 ? 12.434 8.168 9.293 1.00 97.94 246 SER A C 1
ATOM 1834 O O . SER A 1 246 ? 12.056 8.287 8.130 1.00 97.94 246 SER A O 1
ATOM 1836 N N . GLU A 1 247 ? 13.674 7.801 9.621 1.00 96.88 247 GLU A N 1
ATOM 1837 C CA . GLU A 1 247 ? 14.715 7.543 8.623 1.00 96.88 247 GLU A CA 1
ATOM 1838 C C . GLU A 1 247 ? 14.252 6.537 7.569 1.00 96.88 247 GLU A C 1
ATOM 1840 O O . GLU A 1 247 ? 14.297 6.839 6.383 1.00 96.88 247 GLU A O 1
ATOM 1845 N N . THR A 1 248 ? 13.711 5.395 7.997 1.00 96.31 248 THR A N 1
ATOM 1846 C CA . THR A 1 248 ? 13.227 4.342 7.098 1.00 96.31 248 THR A CA 1
ATOM 1847 C C . THR A 1 248 ? 12.111 4.834 6.178 1.00 96.31 248 THR A C 1
ATOM 1849 O O . THR A 1 248 ? 12.130 4.569 4.980 1.00 96.31 248 THR A O 1
ATOM 1852 N N . PHE A 1 249 ? 11.123 5.557 6.713 1.00 97.88 249 PHE A N 1
ATOM 1853 C CA . PHE A 1 249 ? 10.006 6.035 5.900 1.00 97.88 249 PHE A CA 1
ATOM 1854 C C . PHE A 1 249 ? 10.444 7.117 4.907 1.00 97.88 249 PHE A C 1
ATOM 1856 O O . PHE A 1 249 ? 10.027 7.095 3.750 1.00 97.88 249 PHE A O 1
ATOM 1863 N N . VAL A 1 250 ? 11.304 8.037 5.345 1.00 98.00 250 VAL A N 1
ATOM 1864 C CA . VAL A 1 250 ? 11.896 9.080 4.501 1.00 98.00 250 VAL A CA 1
ATOM 1865 C C . VAL A 1 250 ? 12.759 8.460 3.402 1.00 98.00 250 VAL A C 1
ATOM 1867 O O . VAL A 1 250 ? 12.636 8.851 2.245 1.00 98.00 250 VAL A O 1
ATOM 1870 N N . GLU A 1 251 ? 13.594 7.480 3.744 1.00 96.06 251 GLU A N 1
ATOM 1871 C CA . GLU A 1 251 ? 14.484 6.793 2.810 1.00 96.06 251 GLU A CA 1
ATOM 1872 C C . GLU A 1 251 ? 13.699 6.107 1.690 1.00 96.06 251 GLU A C 1
ATOM 1874 O O . GLU A 1 251 ? 13.921 6.406 0.517 1.00 96.06 251 GLU A O 1
ATOM 1879 N N . TYR A 1 252 ? 12.728 5.259 2.039 1.00 96.31 252 TYR A N 1
ATOM 1880 C CA . TYR A 1 252 ? 11.909 4.567 1.042 1.00 96.31 252 TYR A CA 1
ATOM 1881 C C . TYR A 1 252 ? 10.933 5.489 0.304 1.00 96.31 252 TYR A C 1
ATOM 1883 O O . TYR A 1 252 ? 10.466 5.141 -0.775 1.00 96.31 252 TYR A O 1
ATOM 1891 N N . SER A 1 253 ? 10.632 6.671 0.847 1.00 97.12 253 SER A N 1
ATOM 1892 C CA . SER A 1 253 ? 9.871 7.688 0.116 1.00 97.12 253 SER A CA 1
ATOM 1893 C C . SER A 1 253 ? 10.718 8.454 -0.901 1.00 97.12 253 SER A C 1
ATOM 1895 O O . SER A 1 253 ? 10.166 8.984 -1.861 1.00 97.12 253 SER A O 1
ATOM 1897 N N . GLY A 1 254 ? 12.037 8.534 -0.695 1.00 95.19 254 GLY A N 1
ATOM 1898 C CA . GLY A 1 254 ? 12.975 9.271 -1.547 1.00 95.19 254 GLY A CA 1
ATOM 1899 C C . GLY A 1 254 ? 13.512 8.493 -2.755 1.00 95.19 254 GLY A C 1
ATOM 1900 O O . GLY A 1 254 ? 14.247 9.072 -3.556 1.00 95.19 254 GLY A O 1
ATOM 1901 N N . ARG A 1 255 ? 13.156 7.211 -2.900 1.00 94.88 255 ARG A N 1
ATOM 1902 C CA . ARG A 1 255 ? 13.561 6.317 -4.003 1.00 94.88 255 ARG A CA 1
ATOM 1903 C C . ARG A 1 255 ? 12.370 5.541 -4.567 1.00 94.88 255 ARG A C 1
ATOM 1905 O O . ARG A 1 255 ? 11.275 5.620 -4.017 1.00 94.88 255 ARG A O 1
ATOM 1912 N N . GLU A 1 256 ? 12.562 4.815 -5.661 1.00 95.88 256 GLU A N 1
ATOM 1913 C CA . GLU A 1 256 ? 11.542 3.975 -6.289 1.00 95.88 256 GLU A CA 1
ATOM 1914 C C . GLU A 1 256 ? 11.232 2.740 -5.440 1.00 95.88 256 GLU A C 1
ATOM 1916 O O . GLU A 1 256 ? 11.842 1.685 -5.596 1.00 95.88 256 GLU A O 1
ATOM 1921 N N . SER A 1 257 ? 10.258 2.876 -4.542 1.00 95.81 257 SER A N 1
ATOM 1922 C CA . SER A 1 257 ? 9.946 1.857 -3.549 1.00 95.81 257 SER A CA 1
ATOM 1923 C C . SER A 1 257 ? 8.449 1.712 -3.296 1.00 95.81 257 SER A C 1
ATOM 1925 O O . SER A 1 257 ? 7.699 2.689 -3.309 1.00 95.81 257 SER A O 1
ATOM 1927 N N . ALA A 1 258 ? 8.006 0.485 -3.017 1.00 96.88 258 ALA A N 1
ATOM 1928 C CA . ALA A 1 258 ? 6.594 0.177 -2.767 1.00 96.88 258 ALA A CA 1
ATOM 1929 C C . ALA A 1 258 ? 6.129 0.563 -1.347 1.00 96.88 258 ALA A C 1
ATOM 1931 O O . ALA A 1 258 ? 4.943 0.751 -1.090 1.00 96.88 258 ALA A O 1
ATOM 1932 N N . GLU A 1 259 ? 7.051 0.717 -0.397 1.00 97.25 259 GLU A N 1
ATOM 1933 C CA . GLU A 1 259 ? 6.775 0.895 1.031 1.00 97.25 259 GLU A CA 1
ATOM 1934 C C . GLU A 1 259 ? 5.833 2.069 1.334 1.00 97.25 259 GLU A C 1
ATOM 1936 O O . GLU A 1 259 ? 4.916 1.876 2.137 1.00 97.25 259 GLU A O 1
ATOM 1941 N N . PRO A 1 260 ? 5.966 3.263 0.724 1.00 98.19 260 PRO A N 1
ATOM 1942 C CA . PRO A 1 260 ? 5.036 4.355 0.996 1.00 98.19 260 PRO A CA 1
ATOM 1943 C C . PRO A 1 260 ? 3.601 4.031 0.565 1.00 98.19 260 PRO A C 1
ATOM 1945 O O . PRO A 1 260 ? 2.651 4.393 1.266 1.00 98.19 260 PRO A O 1
ATOM 1948 N N . LEU A 1 261 ? 3.428 3.310 -0.551 1.00 98.62 261 LEU A N 1
ATOM 1949 C CA . LEU A 1 261 ? 2.114 2.877 -1.028 1.00 98.62 261 LEU A CA 1
ATOM 1950 C C . LEU A 1 261 ? 1.509 1.841 -0.078 1.00 98.62 261 LEU A C 1
ATOM 1952 O O . LEU A 1 261 ? 0.346 1.974 0.314 1.00 98.62 261 LEU A O 1
ATOM 1956 N N . LEU A 1 262 ? 2.309 0.883 0.389 1.00 98.25 262 LEU A N 1
ATOM 1957 C CA . LEU A 1 262 ? 1.900 -0.062 1.421 1.00 98.25 262 LEU A CA 1
ATOM 1958 C C . LEU A 1 262 ? 1.419 0.663 2.685 1.00 98.25 262 LEU A C 1
ATOM 1960 O O . LEU A 1 262 ? 0.341 0.359 3.197 1.00 98.25 262 LEU A O 1
ATOM 1964 N N . VAL A 1 263 ? 2.186 1.639 3.182 1.00 98.19 263 VAL A N 1
ATOM 1965 C CA . VAL A 1 263 ? 1.851 2.407 4.394 1.00 98.19 263 VAL A CA 1
ATOM 1966 C C . VAL A 1 263 ? 0.546 3.192 4.211 1.00 98.19 263 VAL A C 1
ATOM 1968 O O . VAL A 1 263 ? -0.275 3.227 5.134 1.00 98.19 263 VAL A O 1
ATOM 1971 N N . LEU A 1 264 ? 0.311 3.766 3.026 1.00 98.69 264 LEU A N 1
ATOM 1972 C CA . LEU A 1 264 ? -0.949 4.425 2.667 1.00 98.69 264 LEU A CA 1
ATOM 1973 C C . LEU A 1 264 ? -2.135 3.448 2.694 1.00 98.69 264 LEU A C 1
ATOM 1975 O O . LEU A 1 264 ? -3.170 3.737 3.304 1.00 98.69 264 LEU A O 1
ATOM 1979 N N . LEU A 1 265 ? -1.988 2.283 2.060 1.00 98.69 265 LEU A N 1
ATOM 1980 C CA . LEU A 1 265 ? -3.030 1.254 2.008 1.00 98.69 265 LEU A CA 1
ATOM 1981 C C . LEU A 1 265 ? -3.340 0.701 3.404 1.00 98.69 265 LEU A C 1
ATOM 1983 O O . LEU A 1 265 ? -4.509 0.516 3.747 1.00 98.69 265 LEU A O 1
ATOM 1987 N N . TRP A 1 266 ? -2.316 0.525 4.243 1.00 97.94 266 TRP A N 1
ATOM 1988 C CA . TRP A 1 266 ? -2.468 0.144 5.646 1.00 97.94 266 TRP A CA 1
ATOM 1989 C C . TRP A 1 266 ? -3.247 1.181 6.453 1.00 97.94 266 TRP A C 1
ATOM 1991 O O . TRP A 1 266 ? -4.168 0.802 7.177 1.00 97.94 266 TRP A O 1
ATOM 2001 N N . ALA A 1 267 ? -2.946 2.475 6.303 1.00 98.19 267 ALA A N 1
ATOM 2002 C CA . ALA A 1 267 ? -3.700 3.534 6.976 1.00 98.19 267 ALA A CA 1
ATOM 2003 C C . ALA A 1 267 ? -5.194 3.464 6.621 1.00 98.19 267 ALA A C 1
ATOM 2005 O O . ALA A 1 267 ? -6.060 3.486 7.499 1.00 98.19 267 ALA A O 1
ATOM 2006 N N . GLY A 1 268 ? -5.497 3.321 5.326 1.00 98.19 268 GLY A N 1
ATOM 2007 C CA . GLY A 1 268 ? -6.867 3.193 4.834 1.00 98.19 268 GLY A CA 1
ATOM 2008 C C . GLY A 1 268 ? -7.570 1.934 5.353 1.00 98.19 268 GLY A C 1
ATOM 2009 O O . GLY A 1 268 ? -8.713 2.010 5.817 1.00 98.19 268 GLY A O 1
ATOM 2010 N N . ALA A 1 269 ? -6.893 0.784 5.313 1.00 98.19 269 ALA A N 1
ATOM 2011 C CA . ALA A 1 269 ? -7.428 -0.482 5.805 1.00 98.19 269 ALA A CA 1
ATOM 2012 C C . ALA A 1 269 ? -7.721 -0.411 7.310 1.00 98.19 269 ALA A C 1
ATOM 2014 O O . ALA A 1 269 ? -8.828 -0.723 7.735 1.00 98.19 269 ALA A O 1
ATOM 2015 N N . VAL A 1 270 ? -6.786 0.089 8.121 1.00 97.56 270 VAL A N 1
ATOM 2016 C CA . VAL A 1 270 ? -6.985 0.258 9.570 1.00 97.56 270 VAL A CA 1
ATOM 2017 C C . VAL A 1 270 ? -8.131 1.226 9.860 1.00 97.56 270 VAL A C 1
ATOM 2019 O O . VAL A 1 270 ? -9.001 0.916 10.674 1.00 97.56 270 VAL A O 1
ATOM 2022 N N . SER A 1 271 ? -8.191 2.366 9.164 1.00 97.31 271 SER A N 1
ATOM 2023 C CA . SER A 1 271 ? -9.291 3.320 9.328 1.00 97.31 271 SER A CA 1
ATOM 2024 C C . SER A 1 271 ? -10.646 2.662 9.056 1.00 97.31 271 SER A C 1
ATOM 2026 O O . SER A 1 271 ? -11.561 2.752 9.872 1.00 97.31 271 SER A O 1
ATOM 2028 N N . THR A 1 272 ? -10.770 1.938 7.944 1.00 97.75 272 THR A N 1
ATOM 2029 C CA . THR A 1 272 ? -12.021 1.266 7.557 1.00 97.75 272 THR A CA 1
ATOM 2030 C C . THR A 1 272 ? -12.367 0.071 8.451 1.00 97.75 272 THR A C 1
ATOM 2032 O O . THR A 1 272 ? -13.548 -0.131 8.732 1.00 97.75 272 THR A O 1
ATOM 2035 N N . ILE A 1 273 ? -11.379 -0.653 8.994 1.00 96.81 273 ILE A N 1
ATOM 2036 C CA . ILE A 1 273 ? -11.587 -1.681 10.030 1.00 96.81 273 ILE A CA 1
ATOM 2037 C C . ILE A 1 273 ? -12.258 -1.072 11.261 1.00 96.81 273 ILE A C 1
ATOM 2039 O O . ILE A 1 273 ? -13.261 -1.609 11.741 1.00 96.81 273 ILE A O 1
ATOM 2043 N N . ILE A 1 274 ? -11.733 0.055 11.757 1.00 95.31 274 ILE A N 1
ATOM 2044 C CA . ILE A 1 274 ? -12.265 0.711 12.955 1.00 95.31 274 ILE A CA 1
ATOM 2045 C C . ILE A 1 274 ? -13.666 1.273 12.679 1.00 95.31 274 ILE A C 1
ATOM 2047 O O . ILE A 1 274 ? -14.559 1.112 13.508 1.00 95.31 274 ILE A O 1
ATOM 2051 N N . LEU A 1 275 ? -13.907 1.859 11.500 1.00 95.38 275 LEU A N 1
ATOM 2052 C CA . LEU A 1 275 ? -15.255 2.288 11.092 1.00 95.38 275 LEU A CA 1
ATOM 2053 C C . LEU A 1 275 ? -16.241 1.127 10.989 1.00 95.38 275 LEU A C 1
ATOM 2055 O O . LEU A 1 275 ? -17.418 1.281 11.319 1.00 95.38 275 LEU A O 1
ATOM 2059 N N . GLY A 1 276 ? -15.760 -0.040 10.572 1.00 95.69 276 GLY A N 1
ATOM 2060 C CA . GLY A 1 276 ? -16.560 -1.251 10.496 1.00 95.69 276 GLY A CA 1
ATOM 2061 C C . GLY A 1 276 ? -17.044 -1.769 11.850 1.00 95.69 276 GLY A C 1
ATOM 2062 O O . GLY A 1 276 ? -18.028 -2.501 11.896 1.00 95.69 276 GLY A O 1
ATOM 2063 N N . LEU A 1 277 ? -16.438 -1.331 12.962 1.00 93.06 277 LEU A N 1
ATOM 2064 C CA . LEU A 1 277 ? -16.955 -1.630 14.301 1.00 93.06 277 LEU A CA 1
ATOM 2065 C C . LEU A 1 277 ? -18.332 -0.994 14.547 1.00 93.06 277 LEU A C 1
ATOM 2067 O O . LEU A 1 277 ? -19.137 -1.564 15.281 1.00 93.06 277 LEU A O 1
ATOM 2071 N N . GLU A 1 278 ? -18.604 0.163 13.938 1.00 94.06 278 GLU A N 1
ATOM 2072 C CA . GLU A 1 278 ? -19.900 0.851 14.011 1.00 94.06 278 GLU A CA 1
ATOM 2073 C C . GLU A 1 278 ? -20.798 0.506 12.819 1.00 94.06 278 GLU A C 1
ATOM 2075 O O . GLU A 1 278 ? -22.013 0.376 12.957 1.00 94.06 278 GLU A O 1
ATOM 2080 N N . ARG A 1 279 ? -20.202 0.381 11.630 1.00 96.00 279 ARG A N 1
ATOM 2081 C CA . ARG A 1 279 ? -20.900 0.182 10.356 1.00 96.00 279 ARG A CA 1
ATOM 2082 C C . ARG A 1 279 ? -20.234 -0.955 9.572 1.00 96.00 279 ARG A C 1
ATOM 2084 O O . ARG A 1 279 ? -19.370 -0.680 8.738 1.00 96.00 279 ARG A O 1
ATOM 2091 N N . PRO A 1 280 ? -20.644 -2.218 9.796 1.00 95.94 280 PRO A N 1
ATOM 2092 C CA . PRO A 1 280 ? -19.919 -3.407 9.332 1.00 95.94 280 PRO A CA 1
ATOM 2093 C C . PRO A 1 280 ? -19.608 -3.472 7.834 1.00 95.94 280 PRO A C 1
ATOM 2095 O O . PRO A 1 280 ? -18.609 -4.068 7.447 1.00 95.94 280 PRO A O 1
ATOM 2098 N N . PHE A 1 281 ? -20.391 -2.809 6.977 1.00 97.12 281 PHE A N 1
ATOM 2099 C CA . PHE A 1 281 ? -20.116 -2.768 5.538 1.00 97.12 281 PHE A CA 1
ATOM 2100 C C . PHE A 1 281 ? -18.755 -2.142 5.182 1.00 97.12 281 PHE A C 1
ATOM 2102 O O . PHE A 1 281 ? -18.200 -2.465 4.133 1.00 97.12 281 PHE A O 1
ATOM 2109 N N . TYR A 1 282 ? -18.167 -1.297 6.043 1.00 98.00 282 TYR A N 1
ATOM 2110 C CA . TYR A 1 282 ? -16.811 -0.776 5.822 1.00 98.00 282 TYR A CA 1
ATOM 2111 C C . TYR A 1 282 ? -15.732 -1.860 5.876 1.00 98.00 282 TYR A C 1
ATOM 2113 O O . TYR A 1 282 ? -14.649 -1.653 5.331 1.00 98.00 282 TYR A O 1
ATOM 2121 N N . TRP A 1 283 ? -16.016 -3.029 6.454 1.00 98.19 283 TRP A N 1
ATOM 2122 C CA . TRP A 1 283 ? -15.102 -4.164 6.388 1.00 98.19 283 TRP A CA 1
ATOM 2123 C C . TRP A 1 283 ? -14.921 -4.700 4.961 1.00 98.19 283 TRP A C 1
ATOM 2125 O O . TRP A 1 283 ? -13.865 -5.249 4.659 1.00 98.19 283 TRP A O 1
ATOM 2135 N N . LEU A 1 284 ? -15.867 -4.458 4.042 1.00 98.50 284 LEU A N 1
ATOM 2136 C CA . LEU A 1 284 ? -15.646 -4.724 2.615 1.00 98.50 284 LEU A CA 1
ATOM 2137 C C . LEU A 1 284 ? -14.531 -3.831 2.056 1.00 98.50 284 LEU A C 1
ATOM 2139 O O . LEU A 1 284 ? -13.607 -4.317 1.411 1.00 98.50 284 LEU A O 1
ATOM 2143 N N . ALA A 1 285 ? -14.577 -2.529 2.355 1.00 98.44 285 ALA A N 1
ATOM 2144 C CA . ALA A 1 285 ? -13.539 -1.588 1.938 1.00 98.44 285 ALA A CA 1
ATOM 2145 C C . ALA A 1 285 ? -12.180 -1.924 2.574 1.00 98.44 285 ALA A C 1
ATOM 2147 O O . ALA A 1 285 ? -11.159 -1.868 1.890 1.00 98.44 285 ALA A O 1
ATOM 2148 N N . ALA A 1 286 ? -12.171 -2.340 3.845 1.00 98.19 286 ALA A N 1
ATOM 2149 C CA . ALA A 1 286 ? -10.966 -2.826 4.513 1.00 98.19 286 ALA A CA 1
ATOM 2150 C C . ALA A 1 286 ? -10.365 -4.048 3.811 1.00 98.19 286 ALA A C 1
ATOM 2152 O O . ALA A 1 286 ? -9.155 -4.098 3.602 1.00 98.19 286 ALA A O 1
ATOM 2153 N N . GLY A 1 287 ? -11.209 -5.005 3.413 1.00 98.50 287 GLY A N 1
ATOM 2154 C CA . GLY A 1 287 ? -10.800 -6.175 2.643 1.00 98.50 287 GLY A CA 1
ATOM 2155 C C . GLY A 1 287 ? -10.168 -5.780 1.313 1.00 98.50 287 GLY A C 1
ATOM 2156 O O . GLY A 1 287 ? -9.046 -6.192 1.031 1.00 98.50 287 GLY A O 1
ATOM 2157 N N . CYS A 1 288 ? -10.824 -4.907 0.541 1.00 98.62 288 CYS A N 1
ATOM 2158 C CA . CYS A 1 288 ? -10.276 -4.400 -0.719 1.00 98.62 288 CYS A CA 1
ATOM 2159 C C . CYS A 1 288 ? -8.906 -3.730 -0.531 1.00 98.62 288 CYS A C 1
ATOM 2161 O O . CYS A 1 288 ? -7.966 -4.041 -1.258 1.00 98.62 288 CYS A O 1
ATOM 2163 N N . LEU A 1 289 ? -8.767 -2.843 0.460 1.00 98.69 289 LEU A N 1
ATOM 2164 C CA . LEU A 1 289 ? -7.507 -2.144 0.740 1.00 98.69 289 LEU A CA 1
ATOM 2165 C C . LEU A 1 289 ? -6.404 -3.100 1.203 1.00 98.69 289 LEU A C 1
ATOM 2167 O O . LEU A 1 289 ? -5.262 -2.954 0.778 1.00 98.69 289 LEU A O 1
ATOM 2171 N N . ALA A 1 290 ? -6.737 -4.108 2.010 1.00 98.50 290 ALA A N 1
ATOM 2172 C CA . ALA A 1 290 ? -5.796 -5.154 2.397 1.00 98.50 290 ALA A CA 1
ATOM 2173 C C . ALA A 1 290 ? -5.371 -6.024 1.200 1.00 98.50 290 ALA A C 1
ATOM 2175 O O . ALA A 1 290 ? -4.214 -6.425 1.108 1.00 98.50 290 ALA A O 1
ATOM 2176 N N . GLY A 1 291 ? -6.280 -6.299 0.260 1.00 98.44 291 GLY A N 1
ATOM 2177 C CA . GLY A 1 291 ? -5.963 -7.056 -0.953 1.00 98.44 291 GLY A CA 1
ATOM 2178 C C . GLY A 1 291 ? -5.083 -6.261 -1.918 1.00 98.44 291 GLY A C 1
ATOM 2179 O O . GLY A 1 291 ? -4.145 -6.811 -2.489 1.00 98.44 291 GLY A O 1
ATOM 2180 N N . LEU A 1 292 ? -5.312 -4.949 -2.029 1.00 98.62 292 LEU A N 1
ATOM 2181 C CA . LEU A 1 292 ? -4.400 -4.040 -2.725 1.00 98.62 292 LEU A CA 1
ATOM 2182 C C . LEU A 1 292 ? -3.039 -3.969 -2.022 1.00 98.62 292 LEU A C 1
ATOM 2184 O O . LEU A 1 292 ? -2.016 -4.047 -2.688 1.00 98.62 292 LEU A O 1
ATOM 2188 N N . ALA A 1 293 ? -3.004 -3.908 -0.688 1.00 98.38 293 ALA A N 1
ATOM 2189 C CA . ALA A 1 293 ? -1.751 -3.962 0.063 1.00 98.38 293 ALA A CA 1
ATOM 2190 C C . ALA A 1 293 ? -0.990 -5.266 -0.217 1.00 98.38 293 ALA A C 1
ATOM 2192 O O . ALA A 1 293 ? 0.226 -5.240 -0.346 1.00 98.38 293 ALA A O 1
ATOM 2193 N N . GLN A 1 294 ? -1.694 -6.392 -0.375 1.00 97.50 294 GLN A N 1
ATOM 2194 C CA . GLN A 1 294 ? -1.084 -7.664 -0.765 1.00 97.50 294 GLN A CA 1
ATOM 2195 C C . GLN A 1 294 ? -0.541 -7.639 -2.200 1.00 97.50 294 GLN A C 1
ATOM 2197 O O . GLN A 1 294 ? 0.528 -8.188 -2.463 1.00 97.50 294 GLN A O 1
ATOM 2202 N N . LEU A 1 295 ? -1.256 -6.997 -3.128 1.00 97.25 295 LEU A N 1
ATOM 2203 C CA . LEU A 1 295 ? -0.771 -6.749 -4.489 1.00 97.25 295 LEU A CA 1
ATOM 2204 C C . LEU A 1 295 ? 0.447 -5.821 -4.531 1.00 97.25 295 LEU A C 1
ATOM 2206 O O . LEU A 1 295 ? 1.169 -5.842 -5.523 1.00 97.25 295 LEU A O 1
ATOM 2210 N N . ASP A 1 296 ? 0.657 -5.018 -3.492 1.00 97.50 296 ASP A N 1
ATOM 2211 C CA . ASP A 1 296 ? 1.767 -4.076 -3.365 1.00 97.50 296 ASP A CA 1
ATOM 2212 C C . ASP A 1 296 ? 2.996 -4.680 -2.693 1.00 97.50 296 ASP A C 1
ATOM 2214 O O . ASP A 1 296 ? 4.116 -4.502 -3.159 1.00 97.50 296 ASP A O 1
ATOM 2218 N N . LYS A 1 297 ? 2.784 -5.447 -1.620 1.00 95.31 297 LYS A N 1
ATOM 2219 C CA . LYS A 1 297 ? 3.831 -6.179 -0.909 1.00 95.31 297 LYS A CA 1
ATOM 2220 C C . LYS A 1 297 ? 3.235 -7.368 -0.164 1.00 95.31 297 LYS A C 1
ATOM 2222 O O . LYS A 1 297 ? 2.148 -7.278 0.401 1.00 95.31 297 LYS A O 1
ATOM 2227 N N . GLY A 1 298 ? 3.972 -8.477 -0.082 1.00 91.69 298 GLY A N 1
ATOM 2228 C CA . GLY A 1 298 ? 3.493 -9.698 0.578 1.00 91.69 298 GLY A CA 1
ATOM 2229 C C . GLY A 1 298 ? 3.106 -9.540 2.055 1.00 91.69 298 GLY A C 1
ATOM 2230 O O . GLY A 1 298 ? 2.383 -10.374 2.588 1.00 91.69 298 GLY A O 1
ATOM 2231 N N . SER A 1 299 ? 3.541 -8.465 2.718 1.00 93.00 299 SER A N 1
ATOM 2232 C CA . SER A 1 299 ? 3.138 -8.125 4.085 1.00 93.00 299 SER A CA 1
ATOM 2233 C C . SER A 1 299 ? 1.695 -7.609 4.195 1.00 93.00 299 SER A C 1
ATOM 2235 O O . SER A 1 299 ? 1.166 -7.543 5.304 1.00 93.00 299 SER A O 1
ATOM 2237 N N . GLY A 1 300 ? 1.016 -7.286 3.088 1.00 94.19 300 GLY A N 1
ATOM 2238 C CA . GLY A 1 300 ? -0.397 -6.890 3.096 1.00 94.19 300 GLY A CA 1
ATOM 2239 C C . GLY A 1 300 ? -1.331 -7.944 3.704 1.00 94.19 300 GLY A C 1
ATOM 2240 O O . GLY A 1 300 ? -2.316 -7.591 4.355 1.00 94.19 300 GLY A O 1
ATOM 2241 N N . ILE A 1 301 ? -0.981 -9.232 3.594 1.00 94.50 301 ILE A N 1
ATOM 2242 C CA . ILE A 1 301 ? -1.728 -10.358 4.175 1.00 94.50 301 ILE A CA 1
ATOM 2243 C C . ILE A 1 301 ? -1.913 -10.232 5.693 1.00 94.50 301 ILE A C 1
ATOM 2245 O O . ILE A 1 301 ? -2.927 -10.682 6.237 1.00 94.50 301 ILE A O 1
ATOM 2249 N N . PHE A 1 302 ? -0.975 -9.573 6.383 1.00 95.31 302 PHE A N 1
ATOM 2250 C CA . PHE A 1 302 ? -1.040 -9.410 7.831 1.00 95.31 302 PHE A CA 1
ATOM 2251 C C . PHE A 1 302 ? -2.244 -8.577 8.273 1.00 95.31 302 PHE A C 1
ATOM 2253 O O . PHE A 1 302 ? -2.746 -8.807 9.367 1.00 95.31 302 PHE A O 1
ATOM 2260 N N . LEU A 1 303 ? -2.779 -7.681 7.436 1.00 95.69 303 LEU A N 1
ATOM 2261 C CA . LEU A 1 303 ? -3.987 -6.920 7.776 1.00 95.69 303 LEU A CA 1
ATOM 2262 C C . LEU A 1 303 ? -5.192 -7.836 8.008 1.00 95.69 303 LEU A C 1
ATOM 2264 O O . LEU A 1 303 ? -5.900 -7.689 9.005 1.00 95.69 303 LEU A O 1
ATOM 2268 N N . VAL A 1 304 ? -5.408 -8.808 7.118 1.00 95.69 304 VAL A N 1
ATOM 2269 C CA . VAL A 1 304 ? -6.527 -9.754 7.236 1.00 95.69 304 VAL A CA 1
ATOM 2270 C C . VAL A 1 304 ? -6.289 -10.732 8.377 1.00 95.69 304 VAL A C 1
ATOM 2272 O O . VAL A 1 304 ? -7.210 -11.005 9.144 1.00 95.69 304 VAL A O 1
ATOM 2275 N N . PHE A 1 305 ? -5.055 -11.219 8.532 1.00 95.75 305 PHE A N 1
ATOM 2276 C CA . PHE A 1 305 ? -4.710 -12.131 9.620 1.00 95.75 305 PHE A CA 1
ATOM 2277 C C . PHE A 1 305 ? -4.890 -11.472 10.994 1.00 95.75 305 PHE A C 1
ATOM 2279 O O . PHE A 1 305 ? -5.598 -12.005 11.849 1.00 95.75 305 PHE A O 1
ATOM 2286 N N . CYS A 1 306 ? -4.328 -10.277 11.193 1.00 96.06 306 CYS A N 1
ATO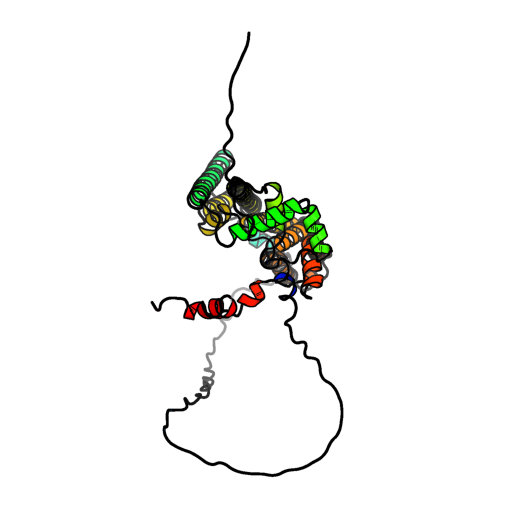M 2287 C CA . CYS A 1 306 ? -4.475 -9.516 12.431 1.00 96.06 306 CYS A CA 1
ATOM 2288 C C . CYS A 1 306 ? -5.939 -9.166 12.706 1.00 96.06 306 CYS A C 1
ATOM 2290 O O . CYS A 1 306 ? -6.381 -9.287 13.847 1.00 96.06 306 CYS A O 1
ATOM 2292 N N . PHE A 1 307 ? -6.713 -8.788 11.681 1.00 95.94 307 PHE A N 1
ATOM 2293 C CA . PHE A 1 307 ? -8.149 -8.560 11.831 1.00 95.94 307 PHE A CA 1
ATOM 2294 C C . PHE A 1 307 ? -8.885 -9.824 12.287 1.00 95.94 307 PHE A C 1
ATOM 2296 O O . PHE A 1 307 ? -9.638 -9.769 13.257 1.00 95.94 307 PHE A O 1
ATOM 2303 N N . ALA A 1 308 ? -8.653 -10.964 11.631 1.00 96.25 308 ALA A N 1
ATOM 2304 C CA . ALA A 1 308 ? -9.312 -12.224 11.962 1.00 96.25 308 ALA A CA 1
ATOM 2305 C C . ALA A 1 308 ? -8.993 -12.671 13.395 1.00 96.25 308 ALA A C 1
ATOM 2307 O O . ALA A 1 308 ? -9.904 -13.007 14.154 1.00 96.25 308 ALA A O 1
ATOM 2308 N N . VAL A 1 309 ? -7.717 -12.608 13.792 1.00 96.94 309 VAL A N 1
ATOM 2309 C CA . VAL A 1 309 ? -7.280 -12.923 15.159 1.00 96.94 309 VAL A CA 1
ATOM 2310 C C . VAL A 1 309 ? -7.903 -11.952 16.161 1.00 96.94 309 VAL A C 1
ATOM 2312 O O . VAL A 1 309 ? -8.500 -12.395 17.139 1.00 96.94 309 VAL A O 1
ATOM 2315 N N . ALA A 1 310 ? -7.841 -10.641 15.915 1.00 95.56 310 ALA A N 1
ATOM 2316 C CA . ALA A 1 310 ? -8.427 -9.642 16.808 1.00 95.56 310 ALA A CA 1
ATOM 2317 C C . ALA A 1 310 ? -9.946 -9.824 16.959 1.00 95.56 310 ALA A C 1
ATOM 2319 O O . ALA A 1 310 ? -10.475 -9.747 18.069 1.00 95.56 310 ALA A O 1
ATOM 2320 N N . LEU A 1 311 ? -10.651 -10.118 15.865 1.00 95.25 311 LEU A N 1
ATOM 2321 C CA . LEU A 1 311 ? -12.091 -10.351 15.873 1.00 95.25 311 LEU A CA 1
ATOM 2322 C C . LEU A 1 311 ? -12.449 -11.632 16.635 1.00 95.25 311 LEU A C 1
ATOM 2324 O O . LEU A 1 311 ? -13.397 -11.623 17.425 1.00 95.25 311 LEU A O 1
ATOM 2328 N N . LEU A 1 312 ? -11.683 -12.709 16.443 1.00 96.38 312 LEU A N 1
ATOM 2329 C CA . LEU A 1 312 ? -11.861 -13.968 17.165 1.00 96.38 312 LEU A CA 1
ATOM 2330 C C . LEU A 1 312 ? -11.585 -13.798 18.663 1.00 96.38 312 LEU A C 1
ATOM 2332 O O . LEU A 1 312 ? -12.359 -14.285 19.481 1.00 96.38 312 LEU A O 1
ATOM 2336 N N . LEU A 1 313 ? -10.540 -13.058 19.040 1.00 96.94 313 LEU A N 1
ATOM 2337 C CA . LEU A 1 313 ? -10.249 -12.739 20.441 1.00 96.94 313 LEU A CA 1
ATOM 2338 C C . LEU A 1 313 ? -11.338 -11.857 21.068 1.00 96.94 313 LEU A C 1
ATOM 2340 O O . LEU A 1 313 ? -11.666 -12.014 22.243 1.00 96.94 313 LEU A O 1
ATOM 2344 N N . TRP A 1 314 ? -11.925 -10.941 20.293 1.00 94.75 314 TRP A N 1
ATOM 2345 C CA . TRP A 1 314 ? -12.949 -10.022 20.784 1.00 94.75 314 TRP A CA 1
ATOM 2346 C C . TRP A 1 314 ? -14.335 -10.667 20.915 1.00 94.75 314 TRP A C 1
ATOM 2348 O O . TRP A 1 314 ? -15.018 -10.460 21.920 1.00 94.75 314 TRP A O 1
ATOM 2358 N N . ARG A 1 315 ? -14.769 -11.441 19.912 1.00 94.00 315 ARG A N 1
ATOM 2359 C CA . ARG A 1 315 ? -16.128 -12.013 19.831 1.00 94.00 315 ARG A CA 1
ATOM 2360 C C . ARG A 1 315 ? -16.189 -13.523 20.078 1.00 94.00 315 ARG A C 1
ATOM 2362 O O . ARG A 1 315 ? -17.289 -14.083 20.136 1.00 94.00 315 ARG A O 1
ATOM 2369 N N . GLY A 1 316 ? -15.048 -14.189 20.228 1.00 95.06 316 GLY A N 1
ATOM 2370 C CA . GLY A 1 316 ? -14.964 -15.644 20.313 1.00 95.06 316 GLY A CA 1
ATOM 2371 C C . GLY A 1 316 ? -15.456 -16.326 19.028 1.00 95.06 316 GLY A C 1
ATOM 2372 O O . GLY A 1 316 ? -15.533 -15.692 17.972 1.00 95.06 316 GLY A O 1
ATOM 2373 N N . PRO A 1 317 ? -15.891 -17.597 19.104 1.00 94.94 317 PRO A N 1
ATOM 2374 C CA . PRO A 1 317 ? -16.380 -18.361 17.950 1.00 94.94 317 PRO A CA 1
ATOM 2375 C C . PRO A 1 317 ? -17.556 -17.719 17.197 1.00 94.94 317 PRO A C 1
ATOM 2377 O O . PRO A 1 317 ? -17.816 -18.063 16.047 1.00 94.94 317 PRO A O 1
ATOM 2380 N N . ARG A 1 318 ? -18.267 -16.759 17.810 1.00 94.06 318 ARG A N 1
ATOM 2381 C CA . ARG A 1 318 ? -19.335 -15.997 17.140 1.00 94.06 318 ARG A CA 1
ATOM 2382 C C . ARG A 1 318 ? -18.813 -15.165 15.967 1.00 94.06 318 ARG A C 1
ATOM 2384 O O . ARG A 1 318 ? -19.582 -14.912 15.048 1.00 94.06 318 ARG A O 1
ATOM 2391 N N . ALA A 1 319 ? -17.531 -14.790 15.970 1.00 93.31 319 ALA A N 1
ATOM 2392 C CA . ALA A 1 319 ? -16.877 -14.121 14.845 1.00 93.31 319 ALA A CA 1
ATOM 2393 C C . ALA A 1 319 ? -17.015 -14.912 13.534 1.00 93.31 319 ALA A C 1
ATOM 2395 O O . ALA A 1 319 ? -17.231 -14.322 12.483 1.00 93.31 319 ALA A O 1
ATOM 2396 N N . LEU A 1 320 ? -16.973 -16.248 13.608 1.00 94.56 320 LEU A N 1
ATOM 2397 C CA . LEU A 1 320 ? -17.066 -17.133 12.441 1.00 94.56 320 LEU A CA 1
ATOM 2398 C C . LEU A 1 320 ? -18.458 -17.138 11.795 1.00 94.56 320 LEU A C 1
ATOM 2400 O O . LEU A 1 320 ? -18.619 -17.642 10.688 1.00 94.56 320 LEU A O 1
ATOM 2404 N N . ARG A 1 321 ? -19.471 -16.595 12.479 1.00 96.44 321 ARG A N 1
ATOM 2405 C CA . ARG A 1 321 ? -20.841 -16.463 11.966 1.00 96.44 321 ARG A CA 1
ATOM 2406 C C . ARG A 1 321 ? -21.151 -15.051 11.469 1.00 96.44 321 ARG A C 1
ATOM 2408 O O . ARG A 1 321 ? -22.273 -14.813 11.039 1.00 96.44 321 ARG A O 1
ATOM 2415 N N . ASP A 1 322 ? -20.204 -14.115 11.554 1.00 95.56 322 ASP A N 1
ATOM 2416 C CA . ASP A 1 322 ? -20.421 -12.737 11.115 1.00 95.56 322 ASP A CA 1
ATOM 2417 C C . ASP A 1 322 ? -20.275 -12.636 9.584 1.00 95.56 322 ASP A C 1
ATOM 2419 O O . ASP A 1 322 ? -19.164 -12.802 9.067 1.00 95.56 322 ASP A O 1
ATOM 2423 N N . PRO A 1 323 ? -21.360 -12.353 8.836 1.00 97.19 323 PRO A N 1
ATOM 2424 C CA . PRO A 1 323 ? -21.299 -12.277 7.380 1.00 97.19 323 PRO A CA 1
ATOM 2425 C C . PRO A 1 323 ? -20.377 -11.155 6.891 1.00 97.19 323 PRO A C 1
ATOM 2427 O O . PRO A 1 323 ? -19.784 -11.279 5.823 1.00 97.19 323 PRO A O 1
ATOM 2430 N N . TRP A 1 324 ? -20.196 -10.081 7.663 1.00 97.50 324 TRP A N 1
ATOM 2431 C CA . TRP A 1 324 ? -19.324 -8.975 7.273 1.00 97.50 324 TRP A CA 1
ATOM 2432 C C . TRP A 1 324 ? -17.847 -9.312 7.454 1.00 97.50 324 TRP A C 1
ATOM 2434 O O . TRP A 1 324 ? -17.016 -8.833 6.684 1.00 97.50 324 TRP A O 1
ATOM 2444 N N . ALA A 1 325 ? -17.514 -10.165 8.428 1.00 95.69 325 ALA A N 1
ATOM 2445 C CA . ALA A 1 325 ? -16.154 -10.674 8.589 1.00 95.69 325 ALA A CA 1
ATOM 2446 C C . ALA A 1 325 ? -15.754 -11.543 7.387 1.00 95.69 325 ALA A C 1
ATOM 2448 O O . ALA A 1 325 ? -14.669 -11.378 6.830 1.00 95.69 325 ALA A O 1
ATOM 2449 N N . TRP A 1 326 ? -16.669 -12.399 6.924 1.00 97.44 326 TRP A N 1
ATOM 2450 C CA . TRP A 1 326 ? -16.502 -13.129 5.665 1.00 97.44 326 TRP A CA 1
ATOM 2451 C C . TRP A 1 326 ? -16.466 -12.195 4.459 1.00 97.44 326 TRP A C 1
ATOM 2453 O O . TRP A 1 326 ? -15.628 -12.372 3.579 1.00 97.44 326 TRP A O 1
ATOM 2463 N N . GLY A 1 327 ? -17.311 -11.163 4.446 1.00 97.88 327 GLY A N 1
ATOM 2464 C CA . GLY A 1 327 ? -17.303 -10.119 3.426 1.00 97.88 327 GLY A CA 1
ATOM 2465 C C . GLY A 1 327 ? -15.935 -9.450 3.276 1.00 97.88 327 GLY A C 1
ATOM 2466 O O . GLY A 1 327 ? -15.472 -9.268 2.154 1.00 97.88 327 GLY A O 1
ATOM 2467 N N . MET A 1 328 ? -15.247 -9.149 4.382 1.00 97.75 328 MET A N 1
ATOM 2468 C CA . MET A 1 328 ? -13.872 -8.639 4.348 1.00 97.75 328 MET A CA 1
ATOM 2469 C C . MET A 1 328 ? -12.907 -9.623 3.690 1.00 97.75 328 MET A C 1
ATOM 2471 O O . MET A 1 328 ? -12.117 -9.225 2.836 1.00 97.75 328 MET A O 1
ATOM 2475 N N . GLY A 1 329 ? -12.976 -10.902 4.068 1.00 97.75 329 GLY A N 1
ATOM 2476 C CA . GLY A 1 329 ? -12.149 -11.952 3.473 1.00 97.75 329 GLY A CA 1
ATOM 2477 C C . GLY A 1 329 ? -12.391 -12.100 1.969 1.00 97.75 329 GLY A C 1
ATOM 2478 O O . GLY A 1 329 ? -11.442 -12.154 1.193 1.00 97.75 329 GLY A O 1
ATOM 2479 N N . LEU A 1 330 ? -13.653 -12.084 1.537 1.00 98.31 330 LEU A N 1
ATOM 2480 C CA . LEU A 1 330 ? -14.021 -12.147 0.121 1.00 98.31 330 LEU A CA 1
ATOM 2481 C C . LEU A 1 330 ? -13.561 -10.905 -0.651 1.00 98.31 330 LEU A C 1
ATOM 2483 O O . LEU A 1 330 ? -13.029 -11.039 -1.748 1.00 98.31 330 LEU A O 1
ATOM 2487 N N . ALA A 1 331 ? -13.710 -9.710 -0.077 1.00 98.62 331 ALA A N 1
ATOM 2488 C CA . ALA A 1 331 ? -13.231 -8.469 -0.680 1.00 98.62 331 ALA A CA 1
ATOM 2489 C C . ALA A 1 331 ? -11.697 -8.441 -0.805 1.00 98.62 331 ALA A C 1
ATOM 2491 O O . ALA A 1 331 ? -11.170 -8.004 -1.828 1.00 98.62 331 ALA A O 1
ATOM 2492 N N . PHE A 1 332 ? -10.979 -8.972 0.191 1.00 98.62 332 PHE A N 1
ATOM 2493 C CA . PHE A 1 332 ? -9.534 -9.192 0.112 1.00 98.62 332 PHE A CA 1
ATOM 2494 C C . PHE A 1 332 ? -9.167 -10.133 -1.028 1.00 98.62 332 PHE A C 1
ATOM 2496 O O . PHE A 1 332 ? -8.327 -9.782 -1.852 1.00 98.62 332 PHE A O 1
ATOM 2503 N N . LEU A 1 333 ? -9.807 -11.304 -1.104 1.00 98.19 333 LEU A N 1
ATOM 2504 C CA . LEU A 1 333 ? -9.539 -12.275 -2.162 1.00 98.19 333 LEU A CA 1
ATOM 2505 C C . LEU A 1 333 ? -9.839 -11.685 -3.538 1.00 98.19 333 LEU A C 1
ATOM 2507 O O . LEU A 1 333 ? -9.042 -11.866 -4.450 1.00 98.19 333 LEU A O 1
ATOM 2511 N N . ALA A 1 334 ? -10.938 -10.942 -3.681 1.00 98.50 334 ALA A N 1
ATOM 2512 C CA . ALA A 1 334 ? -11.292 -10.272 -4.925 1.00 98.50 334 ALA A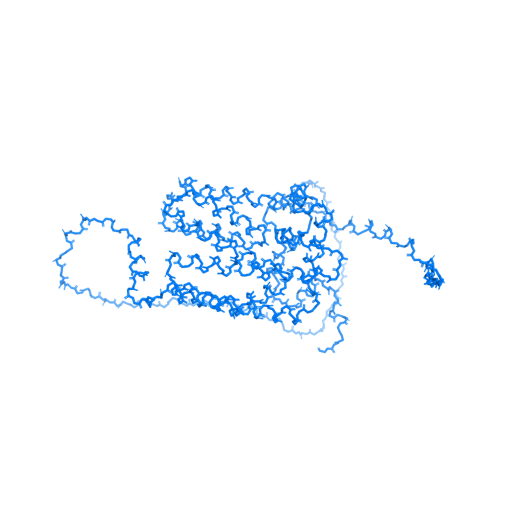 CA 1
ATOM 2513 C C . ALA A 1 334 ? -10.229 -9.243 -5.334 1.00 98.50 334 ALA A C 1
ATOM 2515 O O . ALA A 1 334 ? -9.755 -9.280 -6.467 1.00 98.50 334 ALA A O 1
ATOM 2516 N N . ALA A 1 335 ? -9.794 -8.375 -4.418 1.00 98.50 335 ALA A N 1
ATOM 2517 C CA . ALA A 1 335 ? -8.768 -7.378 -4.713 1.00 98.50 335 ALA A CA 1
ATOM 2518 C C . ALA A 1 335 ? -7.389 -8.009 -4.970 1.00 98.50 335 ALA A C 1
ATOM 2520 O O . ALA A 1 335 ? -6.722 -7.619 -5.918 1.00 98.50 335 ALA A O 1
ATOM 2521 N N . ALA A 1 336 ? -6.979 -9.015 -4.192 1.00 98.25 336 ALA A N 1
ATOM 2522 C CA . ALA A 1 336 ? -5.699 -9.708 -4.355 1.00 98.25 336 ALA A CA 1
ATOM 2523 C C . ALA A 1 336 ? -5.690 -10.734 -5.505 1.00 98.25 336 ALA A C 1
ATOM 2525 O O . ALA A 1 336 ? -4.627 -11.244 -5.871 1.00 98.25 336 ALA A O 1
ATOM 2526 N N . SER A 1 337 ? -6.854 -11.053 -6.081 1.00 98.25 337 SER A N 1
ATOM 2527 C CA . SER A 1 337 ? -7.009 -12.148 -7.045 1.00 98.25 337 SER A CA 1
ATOM 2528 C C . SER A 1 337 ? -6.080 -12.096 -8.262 1.00 98.25 337 SER A C 1
ATOM 2530 O O . SER A 1 337 ? -5.621 -13.177 -8.633 1.00 98.25 337 SER A O 1
ATOM 2532 N N . PRO A 1 338 ? -5.697 -10.939 -8.851 1.00 98.31 338 PRO A N 1
ATOM 2533 C CA . PRO A 1 338 ? -4.744 -10.940 -9.960 1.00 98.31 338 PRO A CA 1
ATOM 2534 C C . PRO A 1 338 ? -3.417 -11.611 -9.580 1.00 98.31 338 PRO A C 1
ATOM 2536 O O . PRO A 1 338 ? -2.902 -12.443 -10.325 1.00 98.31 338 PRO A O 1
ATOM 2539 N N . LEU A 1 339 ? -2.894 -11.313 -8.385 1.00 97.75 339 LEU A N 1
ATOM 2540 C CA . LEU A 1 339 ? -1.662 -11.915 -7.878 1.00 97.75 339 LEU A CA 1
ATOM 2541 C C . LEU A 1 339 ? -1.867 -13.380 -7.507 1.00 97.75 339 LEU A C 1
ATOM 2543 O O . LEU A 1 339 ? -1.057 -14.213 -7.895 1.00 97.75 339 LEU A O 1
ATOM 2547 N N . LEU A 1 340 ? -2.952 -13.712 -6.802 1.00 97.88 340 LEU A N 1
ATOM 2548 C CA . LEU A 1 340 ? -3.218 -15.089 -6.371 1.00 97.88 340 LEU A CA 1
ATOM 2549 C C . LEU A 1 340 ? -3.389 -16.038 -7.567 1.00 97.88 340 LEU A C 1
ATOM 2551 O O . LEU A 1 340 ? -2.853 -17.145 -7.560 1.00 97.88 340 LEU A O 1
ATOM 2555 N N . VAL A 1 341 ? -4.099 -15.596 -8.610 1.00 98.38 341 VAL A N 1
ATOM 2556 C CA . VAL A 1 341 ? -4.287 -16.368 -9.845 1.00 98.38 341 VAL A CA 1
ATOM 2557 C C . VAL A 1 341 ? -2.970 -16.513 -10.595 1.00 98.38 341 VAL A C 1
ATOM 2559 O O . VAL A 1 341 ? -2.635 -17.631 -10.989 1.00 98.38 341 VAL A O 1
ATOM 2562 N N . ARG A 1 342 ? -2.198 -15.427 -10.753 1.00 98.00 342 ARG A N 1
ATOM 2563 C CA . ARG A 1 342 ? -0.862 -15.505 -11.358 1.00 98.00 342 ARG A CA 1
ATOM 2564 C C . ARG A 1 342 ? 0.011 -16.500 -10.611 1.00 98.00 342 ARG A C 1
ATOM 2566 O O . ARG A 1 342 ? 0.639 -17.356 -11.225 1.00 98.00 342 ARG A O 1
ATOM 2573 N N . ASN A 1 343 ? 0.020 -16.403 -9.288 1.00 97.56 343 ASN A N 1
ATOM 2574 C CA . ASN A 1 343 ? 0.871 -17.215 -8.441 1.00 97.56 343 ASN A CA 1
ATOM 2575 C C . ASN A 1 343 ? 0.529 -18.704 -8.540 1.00 97.56 343 ASN A C 1
ATOM 2577 O O . ASN A 1 343 ? 1.418 -19.541 -8.694 1.00 97.56 343 ASN A O 1
ATOM 2581 N N . LEU A 1 344 ? -0.767 -19.023 -8.548 1.00 97.88 344 LEU A N 1
ATOM 2582 C CA . LEU A 1 344 ? -1.251 -20.381 -8.757 1.00 97.88 344 LEU A CA 1
ATOM 2583 C C . LEU A 1 344 ? -0.872 -20.922 -10.144 1.00 97.88 344 LEU A C 1
ATOM 2585 O O . LEU A 1 344 ? -0.424 -22.060 -10.243 1.00 97.88 344 LEU A O 1
ATOM 2589 N N . ARG A 1 345 ? -1.029 -20.120 -11.206 1.00 97.88 345 ARG A N 1
ATOM 2590 C CA . ARG A 1 345 ? -0.753 -20.543 -12.591 1.00 97.88 345 ARG A CA 1
ATOM 2591 C C . ARG A 1 345 ? 0.736 -20.706 -12.889 1.00 97.88 345 ARG A C 1
ATOM 2593 O O . ARG A 1 345 ? 1.103 -21.648 -13.579 1.00 97.88 345 ARG A O 1
ATOM 2600 N N . VAL A 1 346 ? 1.570 -19.788 -12.401 1.00 97.56 346 VAL A N 1
ATOM 2601 C CA . VAL A 1 346 ? 2.998 -19.719 -12.754 1.00 97.56 346 VAL A CA 1
ATOM 2602 C C . VAL A 1 346 ? 3.866 -20.518 -11.779 1.00 97.56 346 VAL A C 1
ATOM 2604 O O . VAL A 1 346 ? 4.790 -21.196 -12.214 1.00 97.56 346 VAL A O 1
ATOM 2607 N N . PHE A 1 347 ? 3.563 -20.489 -10.476 1.00 96.19 347 PHE A N 1
ATOM 2608 C CA . PHE A 1 347 ? 4.414 -21.099 -9.438 1.00 96.19 347 PHE A CA 1
ATOM 2609 C C . PHE A 1 347 ? 3.740 -22.243 -8.672 1.00 96.19 347 PHE A C 1
ATOM 2611 O O . PHE A 1 347 ? 4.332 -22.786 -7.741 1.00 96.19 347 PHE A O 1
ATOM 2618 N N . GLY A 1 348 ? 2.496 -22.598 -9.010 1.00 96.56 348 GLY A N 1
ATOM 2619 C CA . GLY A 1 348 ? 1.770 -23.711 -8.387 1.00 96.56 348 GLY A CA 1
ATOM 2620 C C . GLY A 1 348 ? 1.275 -23.456 -6.958 1.00 96.56 348 GLY A C 1
ATOM 2621 O O . GLY A 1 348 ? 0.690 -24.349 -6.352 1.00 96.56 348 GLY A O 1
ATOM 2622 N N . SER A 1 349 ? 1.470 -22.254 -6.405 1.00 95.12 349 SER A N 1
ATOM 2623 C CA . SER A 1 349 ? 1.008 -21.886 -5.060 1.00 95.12 349 SER A CA 1
ATOM 2624 C C . SER A 1 349 ? 0.447 -20.467 -5.059 1.00 95.12 349 SER A C 1
ATOM 2626 O O . SER A 1 349 ? 1.164 -19.557 -5.464 1.00 95.12 349 SER A O 1
ATOM 2628 N N . PRO A 1 350 ? -0.783 -20.221 -4.564 1.00 94.56 350 PRO A N 1
ATOM 2629 C CA . PRO A 1 350 ? -1.383 -18.883 -4.574 1.00 94.56 350 PRO A CA 1
ATOM 2630 C C . PRO A 1 350 ? -0.646 -17.901 -3.649 1.00 94.56 350 PRO A C 1
ATOM 2632 O O . PRO A 1 350 ? -0.666 -16.694 -3.878 1.00 94.56 350 PRO A O 1
ATOM 2635 N N . LEU A 1 351 ? 0.042 -18.421 -2.628 1.00 92.38 351 LEU A N 1
ATOM 2636 C CA . LEU A 1 351 ? 0.828 -17.652 -1.661 1.00 92.38 351 LEU A CA 1
ATOM 2637 C C . LEU A 1 351 ? 2.333 -17.708 -1.963 1.00 92.38 351 LEU A C 1
ATOM 2639 O O . LEU A 1 351 ? 3.154 -17.522 -1.066 1.00 92.38 351 LEU A O 1
ATOM 2643 N N . HIS A 1 352 ? 2.705 -18.001 -3.213 1.00 92.94 352 HIS A N 1
ATOM 2644 C CA . HIS A 1 352 ? 4.094 -17.916 -3.644 1.00 92.94 352 HIS A CA 1
ATOM 2645 C C . HIS A 1 352 ? 4.664 -16.512 -3.376 1.00 92.94 352 HIS A C 1
ATOM 2647 O O . HIS A 1 352 ? 4.030 -15.504 -3.689 1.00 92.94 352 HIS A O 1
ATOM 2653 N N . HIS A 1 353 ? 5.866 -16.464 -2.802 1.00 89.06 353 HIS A N 1
ATOM 2654 C CA . HIS A 1 353 ? 6.609 -15.238 -2.539 1.00 89.06 353 HIS A CA 1
ATOM 2655 C C . HIS A 1 353 ? 8.106 -15.529 -2.662 1.00 89.06 353 HIS A C 1
ATOM 2657 O O . HIS A 1 353 ? 8.590 -16.486 -2.049 1.00 89.06 353 HIS A O 1
ATOM 2663 N N . TRP A 1 354 ? 8.843 -14.692 -3.397 1.00 86.00 354 TRP A N 1
ATOM 2664 C CA . TRP A 1 354 ? 10.284 -14.862 -3.617 1.00 86.00 354 TRP A CA 1
ATOM 2665 C C . TRP A 1 354 ? 11.068 -15.004 -2.303 1.00 86.00 354 TRP A C 1
ATOM 2667 O O . TRP A 1 354 ? 11.799 -15.975 -2.097 1.00 86.00 354 TRP A O 1
ATOM 2677 N N . ASN A 1 355 ? 10.804 -14.100 -1.354 1.00 83.56 355 ASN A N 1
ATOM 2678 C CA . ASN A 1 355 ? 11.457 -14.088 -0.039 1.00 83.56 355 ASN A CA 1
ATOM 2679 C C . ASN A 1 355 ? 11.281 -15.364 0.801 1.00 83.56 355 ASN A C 1
ATOM 2681 O O . ASN A 1 355 ? 12.040 -15.540 1.748 1.00 83.56 355 ASN A O 1
ATOM 2685 N N . ASN A 1 356 ? 10.371 -16.291 0.467 1.00 79.56 356 ASN A N 1
ATOM 2686 C CA . ASN A 1 356 ? 10.281 -17.579 1.172 1.00 79.56 356 ASN A CA 1
ATOM 2687 C C . ASN A 1 356 ? 11.581 -18.394 1.063 1.00 79.56 356 ASN A C 1
ATOM 2689 O O . ASN A 1 356 ? 11.873 -19.208 1.935 1.00 79.56 356 ASN A O 1
ATOM 2693 N N . ARG A 1 357 ? 12.376 -18.160 0.010 1.00 74.62 357 ARG A N 1
ATOM 2694 C CA . ARG A 1 357 ? 13.701 -18.772 -0.174 1.00 74.62 357 ARG A CA 1
ATOM 2695 C C . ARG A 1 357 ? 14.761 -18.168 0.748 1.00 74.62 357 ARG A C 1
ATOM 2697 O O . ARG A 1 357 ? 15.745 -18.829 1.050 1.00 74.62 357 ARG A O 1
ATOM 2704 N N . LEU A 1 358 ? 14.547 -16.931 1.197 1.00 74.06 358 LEU A N 1
ATOM 2705 C CA . LEU A 1 358 ? 15.479 -16.177 2.037 1.00 74.06 358 LEU A CA 1
ATOM 2706 C C . LEU A 1 358 ? 15.273 -16.443 3.535 1.00 74.06 358 LEU A C 1
ATOM 2708 O O . LEU A 1 358 ? 16.160 -16.145 4.321 1.00 74.06 358 LEU A O 1
ATOM 2712 N N . VAL A 1 359 ? 14.136 -17.027 3.938 1.00 71.19 359 VAL A N 1
ATOM 2713 C CA . VAL A 1 359 ? 13.816 -17.322 5.354 1.00 71.19 359 VAL A CA 1
ATOM 2714 C C . VAL A 1 359 ? 14.840 -18.262 6.003 1.00 71.19 359 VAL A C 1
ATOM 2716 O O . VAL A 1 359 ? 14.977 -18.268 7.220 1.00 71.19 359 VAL A O 1
ATOM 2719 N N . TRP A 1 360 ? 15.565 -19.035 5.194 1.00 70.12 360 TRP A N 1
ATOM 2720 C CA . TRP A 1 360 ? 16.554 -20.017 5.645 1.00 70.12 360 TRP A CA 1
ATOM 2721 C C . TRP A 1 360 ? 18.005 -19.568 5.427 1.00 70.12 360 TRP A C 1
ATOM 2723 O O . TRP A 1 360 ? 18.916 -20.377 5.575 1.00 70.12 360 TRP A O 1
ATOM 2733 N N . ILE A 1 361 ? 18.220 -18.308 5.040 1.00 70.75 361 ILE A N 1
ATOM 2734 C CA . ILE A 1 361 ? 19.553 -17.724 4.873 1.00 70.75 361 ILE A CA 1
ATOM 2735 C C . ILE A 1 361 ? 19.941 -17.089 6.207 1.00 70.75 361 ILE A C 1
ATOM 2737 O O . ILE A 1 361 ? 19.506 -15.984 6.525 1.00 70.75 361 ILE A O 1
ATOM 2741 N N . ASP A 1 362 ? 20.752 -17.804 6.985 1.00 67.31 362 ASP A N 1
ATOM 2742 C CA . ASP A 1 362 ? 21.219 -17.346 8.298 1.00 67.31 362 ASP A CA 1
ATOM 2743 C C . ASP A 1 362 ? 22.518 -16.533 8.203 1.00 67.31 362 ASP A C 1
ATOM 2745 O O . ASP A 1 362 ? 22.838 -15.767 9.117 1.00 67.31 362 ASP A O 1
ATOM 2749 N N . ARG A 1 363 ? 23.296 -16.677 7.118 1.00 68.81 363 ARG A N 1
ATOM 2750 C CA . ARG A 1 363 ? 24.577 -15.978 6.953 1.00 68.81 363 ARG A CA 1
ATOM 2751 C C . ARG A 1 363 ? 24.702 -15.301 5.591 1.00 68.81 363 ARG A C 1
ATOM 2753 O O . ARG A 1 363 ? 24.250 -15.803 4.568 1.00 68.81 363 ARG A O 1
ATOM 2760 N N . LEU A 1 364 ? 25.397 -14.162 5.569 1.00 62.47 364 LEU A N 1
ATOM 2761 C CA . LEU A 1 364 ? 25.722 -13.435 4.335 1.00 62.47 364 LEU A CA 1
ATOM 2762 C C . LEU A 1 364 ? 26.499 -14.296 3.305 1.00 62.47 364 LEU A C 1
ATOM 2764 O O . LEU A 1 364 ? 26.211 -14.176 2.115 1.00 62.47 364 LEU A O 1
ATOM 2768 N N . PRO A 1 365 ? 27.424 -15.198 3.712 1.00 65.12 365 PRO A N 1
ATOM 2769 C CA . PRO A 1 365 ? 28.015 -16.188 2.814 1.00 65.12 365 PRO A CA 1
ATOM 2770 C C . PRO A 1 365 ? 26.998 -17.095 2.131 1.00 65.12 365 PRO A C 1
ATOM 2772 O O . PRO A 1 365 ? 27.137 -17.321 0.937 1.00 65.12 365 PRO A O 1
ATOM 2775 N N . ASP A 1 366 ? 25.937 -17.519 2.821 1.00 65.38 366 ASP A N 1
ATOM 2776 C CA . ASP A 1 366 ? 24.898 -18.375 2.238 1.00 65.38 366 ASP A CA 1
ATOM 2777 C C . ASP A 1 366 ? 24.184 -17.643 1.085 1.00 65.38 366 ASP A C 1
ATOM 2779 O O . ASP A 1 366 ? 23.837 -18.239 0.068 1.00 65.38 366 ASP A O 1
ATOM 2783 N N . TYR A 1 367 ? 24.029 -16.318 1.190 1.00 65.12 367 TYR A N 1
ATOM 2784 C CA . TYR A 1 367 ? 23.497 -15.495 0.103 1.00 65.12 367 TYR A CA 1
ATOM 2785 C C . TYR A 1 367 ? 24.430 -15.491 -1.117 1.00 65.12 367 TYR A C 1
ATOM 2787 O O . TYR A 1 367 ? 23.986 -15.684 -2.248 1.00 65.12 367 TYR A O 1
ATOM 2795 N N . ALA A 1 368 ? 25.732 -15.299 -0.905 1.00 62.75 368 ALA A N 1
ATOM 2796 C CA . ALA A 1 368 ? 26.712 -15.326 -1.987 1.00 62.75 368 ALA A CA 1
ATOM 2797 C C . ALA A 1 368 ? 26.882 -16.735 -2.584 1.00 62.75 368 ALA A C 1
ATOM 2799 O O . ALA A 1 368 ? 26.996 -16.857 -3.797 1.00 62.75 368 ALA A O 1
ATOM 2800 N N . GLU A 1 369 ? 26.812 -17.801 -1.789 1.00 65.25 369 GLU A N 1
ATOM 2801 C CA . GLU A 1 369 ? 26.856 -19.186 -2.274 1.00 65.25 369 GLU A CA 1
ATOM 2802 C C . GLU A 1 369 ? 25.635 -19.542 -3.136 1.00 65.25 369 GLU A C 1
ATOM 2804 O O . GLU A 1 369 ? 25.778 -20.223 -4.153 1.00 65.25 369 GLU A O 1
ATOM 2809 N N . ILE A 1 370 ? 24.445 -19.046 -2.777 1.00 67.00 370 ILE A N 1
ATOM 2810 C CA . ILE A 1 370 ? 23.203 -19.307 -3.518 1.00 67.00 370 ILE A CA 1
ATOM 2811 C C . ILE A 1 370 ? 23.108 -18.455 -4.792 1.00 67.00 370 ILE A C 1
ATOM 2813 O O . ILE A 1 370 ? 22.698 -18.960 -5.838 1.00 67.00 370 ILE A O 1
ATOM 2817 N N . TYR A 1 371 ? 23.460 -17.167 -4.724 1.00 65.00 371 TYR A N 1
ATOM 2818 C CA . TYR A 1 371 ? 23.179 -16.205 -5.802 1.00 65.00 371 TYR A CA 1
ATOM 2819 C C . TYR A 1 371 ? 24.401 -15.792 -6.624 1.00 65.00 371 TYR A C 1
ATOM 2821 O O . TYR A 1 371 ? 24.248 -15.263 -7.725 1.00 65.00 371 TYR A O 1
ATOM 2829 N N . ALA A 1 372 ? 25.607 -16.041 -6.124 1.00 65.31 372 ALA A N 1
ATOM 2830 C CA . ALA A 1 372 ? 26.850 -15.774 -6.830 1.00 65.31 372 ALA A CA 1
ATOM 2831 C C . ALA A 1 372 ? 27.887 -16.878 -6.540 1.00 65.31 372 ALA A C 1
ATOM 2833 O O . ALA A 1 372 ? 28.955 -16.587 -5.992 1.00 65.31 372 ALA A O 1
ATOM 2834 N N . PRO A 1 373 ? 27.594 -18.150 -6.882 1.00 60.53 373 PRO A N 1
ATOM 2835 C CA . PRO A 1 373 ? 28.509 -19.257 -6.623 1.00 60.53 373 PRO A CA 1
ATOM 2836 C C . PRO A 1 373 ? 29.881 -18.964 -7.251 1.00 60.53 373 PRO A C 1
ATOM 2838 O O . PRO A 1 373 ? 29.990 -18.708 -8.451 1.00 60.53 373 PRO A O 1
ATOM 2841 N N . GLY A 1 374 ? 30.921 -18.939 -6.414 1.00 62.06 374 GLY A N 1
ATOM 2842 C CA . GLY A 1 374 ? 32.287 -18.561 -6.798 1.00 62.06 374 GLY A CA 1
ATOM 2843 C C . GLY A 1 374 ? 32.614 -17.063 -6.707 1.00 62.06 374 GLY A C 1
ATOM 2844 O O . GLY A 1 374 ? 33.693 -16.647 -7.124 1.00 62.06 374 GLY A O 1
ATOM 2845 N N . ALA A 1 375 ? 31.731 -16.222 -6.154 1.00 66.06 375 ALA A N 1
ATOM 2846 C CA . ALA A 1 375 ? 32.054 -14.822 -5.860 1.00 66.06 375 ALA A CA 1
ATOM 2847 C C . ALA A 1 375 ? 33.219 -14.708 -4.870 1.00 66.06 375 ALA A C 1
ATOM 2849 O O . ALA A 1 375 ? 34.100 -13.878 -5.066 1.00 66.06 375 ALA A O 1
ATOM 2850 N N . PHE A 1 376 ? 33.273 -15.587 -3.867 1.00 61.22 376 PHE A N 1
ATOM 2851 C CA . PHE A 1 376 ? 34.394 -15.649 -2.926 1.00 61.22 376 PHE A CA 1
ATOM 2852 C C . PHE A 1 376 ? 35.711 -16.099 -3.571 1.00 61.22 376 PHE A C 1
ATOM 2854 O O . PHE A 1 376 ? 36.766 -15.697 -3.097 1.00 61.22 376 PHE A O 1
ATOM 2861 N N . ASP A 1 377 ? 35.662 -16.835 -4.686 1.00 67.69 377 ASP A N 1
ATOM 2862 C CA . ASP A 1 377 ? 36.857 -17.219 -5.455 1.00 67.69 377 ASP A CA 1
ATOM 2863 C C . ASP A 1 377 ? 37.382 -16.067 -6.332 1.00 67.69 377 ASP A C 1
ATOM 2865 O O . ASP A 1 377 ? 38.502 -16.114 -6.839 1.00 67.69 377 ASP A O 1
ATOM 2869 N N . ARG A 1 378 ? 36.554 -15.036 -6.553 1.00 58.09 378 ARG A N 1
ATOM 2870 C CA . ARG A 1 378 ? 36.865 -13.856 -7.379 1.00 58.09 378 ARG A CA 1
ATOM 2871 C C . ARG A 1 378 ? 37.098 -12.589 -6.568 1.00 58.09 378 ARG A C 1
ATOM 2873 O O . ARG A 1 378 ? 37.550 -11.592 -7.131 1.00 58.09 378 ARG A O 1
ATOM 2880 N N . LEU A 1 379 ? 36.780 -12.607 -5.277 1.00 55.28 379 LEU A N 1
ATOM 2881 C CA . LEU A 1 379 ? 37.141 -11.533 -4.369 1.00 55.28 379 LEU A CA 1
ATOM 2882 C C . LEU A 1 379 ? 38.624 -11.705 -4.017 1.00 55.28 379 LEU A C 1
ATOM 2884 O O . LEU A 1 379 ? 39.007 -12.772 -3.535 1.00 55.28 379 LEU A O 1
ATOM 2888 N N . PRO A 1 380 ? 39.482 -10.700 -4.274 1.00 51.56 380 PRO A N 1
ATOM 2889 C CA . PRO A 1 380 ? 40.854 -10.754 -3.800 1.00 51.56 380 PRO A CA 1
ATOM 2890 C C . PRO A 1 380 ? 40.800 -10.895 -2.279 1.00 51.56 380 PRO A C 1
ATOM 2892 O O . PRO A 1 380 ? 40.137 -10.098 -1.620 1.00 51.56 380 PRO A O 1
ATOM 2895 N N . HIS A 1 381 ? 41.427 -11.944 -1.746 1.00 45.66 381 HIS A N 1
ATOM 2896 C CA . HIS A 1 381 ? 41.477 -12.206 -0.311 1.00 45.66 381 HIS A CA 1
ATOM 2897 C C . HIS A 1 381 ? 41.831 -10.922 0.459 1.00 45.66 381 HIS A C 1
ATOM 2899 O O . HIS A 1 381 ? 42.907 -10.356 0.253 1.00 45.66 381 HIS A O 1
ATOM 2905 N N . GLY A 1 382 ? 40.913 -10.477 1.317 1.00 42.66 382 GLY A N 1
ATOM 2906 C CA . GLY A 1 382 ? 41.040 -9.303 2.178 1.00 42.66 382 GLY A CA 1
ATOM 2907 C C . GLY A 1 382 ? 39.948 -9.296 3.226 1.00 42.66 382 GLY A C 1
ATOM 2908 O O . GLY A 1 382 ? 38.853 -8.792 2.898 1.00 42.66 382 GLY A O 1
#

pLDDT: mean 75.62, std 27.76, range [27.69, 98.81]

Secondary structure (DSSP, 8-state):
----------PPPPPS-SSSSSSSTTSSSS-----------------------------------------PPP---------PPPP------SS-------HHHHHHHHHT-TT-----HHHHHHHHHHHHHHHHHHHHHHHHH--S--THHHHHHHHHHHHHHTTSHHHHHHHHHHT-----SS-HHHHHHHHTS--SSTTHHHHHHHHHHHHHHHHHHHHHHHHHHHH-HHHHHHHHHHHHT-HHHHHHHSSS-SHHHHHHHHHHHHHHHHHHTTSTTHHHHHHHHHHHHHHH-GGGHHHHHHHHHHHHHHHGGGGGG-HHHHHHHHHHHHHHHHHHHHHHHHHS-TT--GGGGTTT--SHHHHHHHHSTTHHHHSPP-